Protein AF-A0A7W1BIP9-F1 (afdb_monomer_lite)

Structure (mmCIF, N/CA/C/O backbone):
data_AF-A0A7W1BIP9-F1
#
_entry.id   AF-A0A7W1BIP9-F1
#
loop_
_atom_site.group_PDB
_atom_site.id
_atom_site.type_symbol
_atom_site.label_atom_id
_atom_site.label_alt_id
_atom_site.label_comp_id
_atom_site.label_asym_id
_atom_site.label_entity_id
_atom_site.label_seq_id
_atom_site.pdbx_PDB_ins_code
_atom_site.Cartn_x
_atom_site.Cartn_y
_atom_site.Cartn_z
_atom_site.occupancy
_atom_site.B_iso_or_equiv
_atom_site.auth_seq_id
_atom_site.auth_comp_id
_atom_site.auth_asym_id
_atom_site.auth_atom_id
_atom_site.pdbx_PDB_model_num
ATOM 1 N N . MET A 1 1 ? -10.575 7.505 20.473 1.00 44.47 1 MET A N 1
ATOM 2 C CA . MET A 1 1 ? -11.247 8.767 20.087 1.00 44.47 1 MET A CA 1
ATOM 3 C C . MET A 1 1 ? -10.310 9.961 20.185 1.00 44.47 1 MET A C 1
ATOM 5 O O . MET A 1 1 ? -9.929 10.321 21.291 1.00 44.47 1 MET A O 1
ATOM 9 N N . SER A 1 2 ? -9.831 10.463 19.041 1.00 41.72 2 SER A N 1
ATOM 10 C CA . SER A 1 2 ? -8.920 11.615 18.926 1.00 41.72 2 SER A CA 1
ATOM 11 C C . SER A 1 2 ? -9.658 12.937 19.168 1.00 41.72 2 SER A C 1
ATOM 13 O O . SER A 1 2 ? -10.881 12.986 19.038 1.00 41.72 2 SER A O 1
ATOM 15 N N . ASN A 1 3 ? -8.922 14.020 19.452 1.00 47.09 3 ASN A N 1
ATOM 16 C CA . ASN A 1 3 ? -9.457 15.387 19.582 1.00 47.09 3 ASN A CA 1
ATOM 17 C C . ASN A 1 3 ? -10.276 15.856 18.358 1.00 47.09 3 ASN A C 1
ATOM 19 O O . ASN A 1 3 ? -11.062 16.789 18.467 1.00 47.09 3 ASN A O 1
ATOM 23 N N . GLU A 1 4 ? -10.160 15.188 17.210 1.00 54.47 4 GLU A N 1
ATOM 24 C CA . GLU A 1 4 ? -10.973 15.450 16.016 1.00 54.47 4 GLU A CA 1
ATOM 25 C C . GLU A 1 4 ? -12.456 15.083 16.197 1.00 54.47 4 GLU A C 1
ATOM 27 O O . GLU A 1 4 ? -13.328 15.719 15.608 1.00 54.47 4 GLU A O 1
ATOM 32 N N . LEU A 1 5 ? -12.773 14.103 17.055 1.00 63.56 5 LEU A N 1
ATOM 33 C CA . LEU A 1 5 ? -14.158 13.754 17.392 1.00 63.56 5 LEU A CA 1
ATOM 34 C C . LEU A 1 5 ? -14.788 14.726 18.395 1.00 63.56 5 LEU A C 1
ATOM 36 O O . LEU A 1 5 ? -16.002 14.686 18.587 1.00 63.56 5 LEU A O 1
ATOM 40 N N . ALA A 1 6 ? -14.001 15.621 19.004 1.00 68.94 6 ALA A N 1
ATOM 41 C CA . ALA A 1 6 ? -14.504 16.582 19.979 1.00 68.94 6 ALA A CA 1
ATOM 42 C C . ALA A 1 6 ? -15.608 17.469 19.390 1.00 68.94 6 ALA A C 1
ATOM 44 O O . ALA A 1 6 ? -16.617 17.712 20.050 1.00 68.94 6 ALA A O 1
ATOM 45 N N . GLY A 1 7 ? -15.456 17.899 18.132 1.00 70.81 7 GLY A N 1
ATOM 46 C CA . GLY A 1 7 ? -16.490 18.649 17.416 1.00 70.81 7 GLY A CA 1
ATOM 47 C C . GLY A 1 7 ? -17.786 17.846 17.262 1.00 70.81 7 GLY A C 1
ATOM 48 O O . GLY A 1 7 ? -18.862 18.336 17.602 1.00 70.81 7 GLY A O 1
ATOM 49 N N . PHE A 1 8 ? -17.687 16.582 16.839 1.00 76.44 8 PHE A N 1
ATOM 50 C CA . PHE A 1 8 ? -18.844 15.695 16.679 1.00 76.44 8 PHE A CA 1
ATOM 51 C C . PHE A 1 8 ? -19.543 15.395 18.006 1.00 76.44 8 PHE A C 1
ATOM 53 O O . PHE A 1 8 ? -20.766 15.435 18.066 1.00 76.44 8 PHE A O 1
ATOM 60 N N . ILE A 1 9 ? -18.788 15.145 19.077 1.00 81.38 9 ILE A N 1
ATOM 61 C CA . ILE A 1 9 ? -19.339 14.838 20.404 1.00 81.38 9 ILE A CA 1
ATOM 62 C C . ILE A 1 9 ? -19.983 16.081 21.030 1.00 81.38 9 ILE A C 1
ATOM 64 O O . ILE A 1 9 ? -21.025 15.967 21.670 1.00 81.38 9 ILE A O 1
ATOM 68 N N . LYS A 1 10 ? -19.431 17.281 20.805 1.00 79.56 10 LYS A N 1
ATOM 69 C CA . LYS A 1 10 ? -20.078 18.542 21.211 1.00 79.56 10 LYS A CA 1
ATOM 70 C C . LYS A 1 10 ? -21.414 18.755 20.493 1.00 79.56 10 LYS A C 1
ATOM 72 O O . LYS A 1 10 ? -22.365 19.216 21.117 1.00 79.56 10 LYS A O 1
ATOM 77 N N . LEU A 1 11 ? -21.496 18.405 19.207 1.00 83.56 11 LEU A N 1
ATOM 78 C CA . LEU A 1 11 ? -22.727 18.508 18.412 1.00 83.56 11 LEU A CA 1
ATOM 79 C C . LEU A 1 11 ? -23.733 17.385 18.711 1.00 83.56 11 LEU A C 1
ATOM 81 O O . LEU A 1 11 ? -24.940 17.605 18.649 1.00 83.56 11 LEU A O 1
ATOM 85 N N . SER A 1 12 ? -23.251 16.183 19.028 1.00 88.56 12 SER A N 1
ATOM 86 C CA . SER A 1 12 ? -24.064 14.996 19.291 1.00 88.56 12 SER A CA 1
ATOM 87 C C . SER A 1 12 ? -23.483 14.190 20.462 1.00 88.56 12 SER A C 1
ATOM 89 O O . SER A 1 12 ? -22.773 13.203 20.255 1.00 88.56 12 SER A O 1
ATOM 91 N N . PRO A 1 13 ? -23.793 14.573 21.718 1.00 89.44 13 PRO A N 1
ATOM 92 C CA . PRO A 1 13 ? -23.218 13.933 22.907 1.00 89.44 13 PRO A CA 1
ATOM 93 C C . PRO A 1 13 ? -23.546 12.444 23.042 1.00 89.44 13 PRO A C 1
ATOM 95 O O . PRO A 1 13 ? -22.817 11.709 23.698 1.00 89.44 13 PRO A O 1
ATOM 98 N N . GLY A 1 14 ? -24.643 11.999 22.423 1.00 91.12 14 GLY A N 1
ATOM 99 C CA . GLY A 1 14 ? -25.074 10.604 22.403 1.00 91.12 14 GLY A CA 1
ATOM 100 C C . GLY A 1 14 ? -24.458 9.763 21.284 1.00 91.12 14 GLY A C 1
ATOM 101 O O . GLY A 1 14 ? -24.857 8.614 21.145 1.00 91.12 14 GLY A O 1
ATOM 102 N N . LEU A 1 15 ? -23.543 10.290 20.464 1.00 89.75 15 LEU A N 1
ATOM 103 C CA . LEU A 1 15 ? -22.923 9.536 19.372 1.00 89.75 15 LEU A CA 1
ATOM 104 C C . LEU A 1 15 ? -22.018 8.416 19.913 1.00 89.75 15 LEU A C 1
ATOM 106 O O . LEU A 1 15 ? -21.114 8.667 20.707 1.00 89.75 15 LEU A O 1
ATOM 110 N N . HIS A 1 16 ? -22.246 7.183 19.462 1.00 91.12 16 HIS A N 1
ATOM 111 C CA . HIS A 1 16 ? -21.429 6.013 19.785 1.00 91.12 16 HIS A CA 1
ATOM 112 C C . HIS A 1 16 ? -21.592 4.928 18.714 1.00 91.12 16 HIS A C 1
ATOM 114 O O . HIS A 1 16 ? -22.544 4.942 17.931 1.00 91.12 16 HIS A O 1
ATOM 120 N N . GLY A 1 17 ? -20.649 3.985 18.672 1.00 89.75 17 GLY A N 1
ATOM 121 C CA . GLY A 1 17 ? -20.785 2.788 17.846 1.00 89.75 17 GLY A CA 1
ATOM 122 C C . GLY A 1 17 ? -21.903 1.888 18.368 1.00 89.75 17 GLY A C 1
ATOM 123 O O . GLY A 1 17 ? -22.135 1.824 19.571 1.00 89.75 17 GLY A O 1
ATOM 124 N N . THR A 1 18 ? -22.566 1.160 17.474 1.00 94.38 18 THR A N 1
ATOM 125 C CA . THR A 1 18 ? -23.649 0.223 17.808 1.00 94.38 18 THR A CA 1
ATOM 126 C C . THR A 1 18 ? -23.347 -1.154 17.211 1.00 94.38 18 THR A C 1
ATOM 128 O O . THR A 1 18 ? -22.980 -1.229 16.034 1.00 94.38 18 THR A O 1
ATOM 131 N N . PRO A 1 19 ? -23.462 -2.250 17.980 1.00 96.62 19 PRO A N 1
ATOM 132 C CA . PRO A 1 19 ? -23.196 -3.593 17.474 1.00 96.62 19 PRO A CA 1
ATOM 133 C C . PRO A 1 19 ? -24.400 -4.135 16.689 1.00 96.62 19 PRO A C 1
ATOM 135 O O . PRO A 1 19 ? -25.531 -3.688 16.875 1.00 96.62 19 PRO A O 1
ATOM 138 N N . CYS A 1 20 ? -24.182 -5.109 15.800 1.00 96.25 20 CYS A N 1
ATOM 139 C CA . CYS A 1 20 ? -25.265 -5.684 14.981 1.00 96.25 20 CYS A CA 1
ATOM 140 C C . CYS A 1 20 ? -26.077 -6.773 15.682 1.00 96.25 20 CYS A C 1
ATOM 142 O O . CYS A 1 20 ? -27.142 -7.166 15.212 1.00 96.25 20 CYS A O 1
ATOM 144 N N . ARG A 1 21 ? -25.564 -7.270 16.800 1.00 95.88 21 ARG A N 1
ATOM 145 C CA . ARG A 1 21 ? -26.201 -8.246 17.679 1.00 95.88 21 ARG A CA 1
ATOM 146 C C . ARG A 1 21 ? -25.759 -7.956 19.105 1.00 95.88 21 ARG A C 1
ATOM 148 O O . ARG A 1 21 ? -24.825 -7.178 19.297 1.00 95.88 21 ARG A O 1
ATOM 155 N N . ASP A 1 22 ? -26.406 -8.597 20.064 1.00 98.12 22 ASP A N 1
ATOM 156 C CA . ASP A 1 22 ? -26.021 -8.457 21.460 1.00 98.12 22 ASP A CA 1
ATOM 157 C C . ASP A 1 22 ? -24.563 -8.890 21.652 1.00 98.12 22 ASP A C 1
ATOM 159 O O . ASP A 1 22 ? -24.135 -9.940 21.158 1.00 98.12 22 ASP A O 1
ATOM 163 N N . ILE A 1 23 ? -23.799 -8.051 22.343 1.00 98.50 23 ILE A N 1
ATOM 164 C CA . ILE A 1 23 ? -22.428 -8.341 22.760 1.00 98.50 23 ILE A CA 1
ATOM 165 C C . ILE A 1 23 ? -22.305 -8.137 24.262 1.00 98.50 23 ILE A C 1
ATOM 167 O O . ILE A 1 23 ? -23.000 -7.309 24.851 1.00 98.50 23 ILE A O 1
ATOM 171 N N . VAL A 1 24 ? -21.399 -8.885 24.869 1.00 98.81 24 VAL A N 1
ATOM 172 C CA . VAL A 1 24 ? -21.027 -8.781 26.274 1.00 98.81 24 VAL A CA 1
ATOM 173 C C . VAL A 1 24 ? -19.680 -8.077 26.346 1.00 98.81 24 VAL A C 1
ATOM 175 O O . VAL A 1 24 ? -18.749 -8.448 25.633 1.00 98.81 24 VAL A O 1
ATOM 178 N N . LEU A 1 25 ? -19.572 -7.044 27.175 1.00 98.69 25 LEU A N 1
ATOM 179 C CA . LEU A 1 25 ? -18.334 -6.290 27.350 1.00 98.69 25 LEU A CA 1
ATOM 180 C C . LEU A 1 25 ? -17.480 -6.860 28.485 1.00 98.69 25 LEU A C 1
ATOM 182 O O . LEU A 1 25 ? -17.992 -7.344 29.496 1.00 98.69 25 LEU A O 1
ATOM 186 N N . THR A 1 26 ? -16.165 -6.714 28.352 1.00 98.31 26 THR A N 1
ATOM 187 C CA . THR A 1 26 ? -15.189 -6.991 29.421 1.00 98.31 26 THR A CA 1
ATOM 188 C C . THR A 1 26 ? -15.143 -5.882 30.478 1.00 98.31 26 THR A C 1
ATOM 190 O O . THR A 1 26 ? -14.632 -6.102 31.572 1.00 98.31 26 THR A O 1
ATOM 193 N N . GLY A 1 27 ? -15.724 -4.709 30.192 1.00 97.75 27 GLY A N 1
ATOM 194 C CA . GLY A 1 27 ? -15.792 -3.574 31.118 1.00 97.75 27 GLY A CA 1
ATOM 195 C C . GLY A 1 27 ? -14.544 -2.690 31.136 1.00 97.75 27 GLY A C 1
ATOM 196 O O . GLY A 1 27 ? -14.336 -1.967 32.109 1.00 97.75 27 GLY A O 1
ATOM 197 N N . GLU A 1 28 ? -13.713 -2.753 30.094 1.00 97.69 28 GLU A N 1
ATOM 198 C CA . GLU A 1 28 ? -12.532 -1.898 29.941 1.00 97.69 28 GLU A CA 1
ATOM 199 C C . GLU A 1 28 ? -12.945 -0.444 29.677 1.00 97.69 28 GLU A C 1
ATOM 201 O O . GLU A 1 28 ? -13.645 -0.143 28.705 1.00 97.69 28 GLU A O 1
ATOM 206 N N . ASN A 1 29 ? -12.484 0.473 30.529 1.00 97.44 29 ASN A N 1
ATOM 207 C CA . ASN A 1 29 ? -12.743 1.902 30.394 1.00 97.44 29 ASN A CA 1
ATOM 208 C C . ASN A 1 29 ? -11.444 2.678 30.242 1.00 97.44 29 ASN A C 1
ATOM 210 O O . ASN A 1 29 ? -10.587 2.643 31.122 1.00 97.44 29 ASN A O 1
ATOM 214 N N . TYR A 1 30 ? -11.330 3.426 29.152 1.00 95.19 30 TYR A N 1
ATOM 215 C CA . TYR A 1 30 ? -10.142 4.210 28.848 1.00 95.19 30 TYR A CA 1
ATOM 216 C C . TYR A 1 30 ? -10.294 5.628 29.392 1.00 95.19 30 TYR A C 1
ATOM 218 O O . TYR A 1 30 ? -11.312 6.285 29.147 1.00 95.19 30 TYR A O 1
ATOM 226 N N . GLN A 1 31 ? -9.284 6.096 30.125 1.00 94.56 31 GLN A N 1
ATOM 227 C CA . GLN A 1 31 ? -9.226 7.459 30.636 1.00 94.56 31 GLN A CA 1
ATOM 228 C C . GLN A 1 31 ? -8.704 8.407 29.559 1.00 94.56 31 GLN A C 1
ATOM 230 O O . GLN A 1 31 ? -7.588 8.253 29.067 1.00 94.56 31 GLN A O 1
ATOM 235 N N . THR A 1 32 ? -9.494 9.421 29.216 1.00 89.81 32 THR A N 1
ATOM 236 C CA . THR A 1 32 ? -9.103 10.442 28.234 1.00 89.81 32 THR A CA 1
ATOM 237 C C . THR A 1 32 ? -9.401 11.853 28.698 1.00 89.81 32 THR A C 1
ATOM 239 O O . THR A 1 32 ? -10.344 12.018 29.472 1.00 89.81 32 THR A O 1
ATOM 242 N N . PRO A 1 33 ? -8.670 12.864 28.185 1.00 88.69 33 PRO A N 1
ATOM 243 C CA . PRO A 1 33 ? -8.990 14.266 28.429 1.00 88.69 33 PRO A CA 1
ATOM 244 C C . PRO A 1 33 ? -10.449 14.593 28.091 1.00 88.69 33 PRO A C 1
ATOM 246 O O . PRO A 1 33 ? -10.950 14.183 27.037 1.00 88.69 33 PRO A O 1
ATOM 249 N N . ASP A 1 34 ? -11.130 15.332 28.966 1.00 88.56 34 ASP A N 1
ATOM 250 C CA . ASP A 1 34 ? -12.505 15.771 28.733 1.00 88.56 34 ASP A CA 1
ATOM 251 C C . ASP A 1 34 ? -12.536 17.110 27.989 1.00 88.56 34 ASP A C 1
ATOM 253 O O . ASP A 1 34 ? -12.639 18.187 28.565 1.00 88.56 34 ASP A O 1
ATOM 257 N N . PHE A 1 35 ? -12.520 17.047 26.660 1.00 82.56 35 PHE A N 1
ATOM 258 C CA . PHE A 1 35 ? -12.575 18.228 25.787 1.00 82.56 35 PHE A CA 1
ATOM 259 C C . PHE A 1 35 ? -13.897 19.028 25.859 1.00 82.56 35 PHE A C 1
ATOM 261 O O . PHE A 1 35 ? -14.083 19.989 25.095 1.00 82.56 35 PHE A O 1
ATOM 268 N N . ARG A 1 36 ? -14.863 18.610 26.691 1.00 83.00 36 ARG A N 1
ATOM 269 C CA . ARG A 1 36 ? -16.119 19.334 26.944 1.00 83.00 36 ARG A CA 1
ATOM 270 C C . ARG A 1 36 ? -15.963 20.373 28.053 1.00 83.00 36 ARG A C 1
ATOM 272 O O . ARG A 1 36 ? -16.796 21.276 28.120 1.00 83.00 36 ARG A O 1
ATOM 279 N N . THR A 1 37 ? -14.930 20.267 28.887 1.00 84.69 37 THR A N 1
ATOM 280 C CA . THR A 1 37 ? -14.638 21.232 29.950 1.00 84.69 37 THR A CA 1
ATOM 281 C C . THR A 1 37 ? -13.506 22.178 29.519 1.00 84.69 37 THR A C 1
ATOM 283 O O . THR A 1 37 ? -12.758 21.879 28.584 1.00 84.69 37 THR A O 1
ATOM 286 N N . PRO A 1 38 ? -13.412 23.381 30.116 1.00 80.56 38 PRO A N 1
ATOM 287 C CA . PRO A 1 38 ? -12.325 24.314 29.823 1.00 80.56 38 PRO A CA 1
ATOM 288 C C . PRO A 1 38 ? -10.995 23.923 30.489 1.00 80.56 38 PRO A C 1
ATOM 290 O O . PRO A 1 38 ? -9.959 24.466 30.109 1.00 80.56 38 PRO A O 1
ATOM 293 N N . ASP A 1 39 ? -11.010 23.028 31.481 1.00 85.69 39 ASP A N 1
ATOM 294 C CA . ASP A 1 39 ? -9.807 22.576 32.173 1.00 85.69 39 ASP A CA 1
ATOM 295 C C . ASP A 1 39 ? -9.154 21.430 31.390 1.00 85.69 39 ASP A C 1
ATOM 297 O O . ASP A 1 39 ? -9.682 20.326 31.303 1.00 85.69 39 ASP A O 1
ATOM 301 N N . ALA A 1 40 ? -7.975 21.685 30.823 1.00 76.69 40 ALA A N 1
ATOM 302 C CA . ALA A 1 40 ? -7.239 20.697 30.035 1.00 76.69 40 ALA A CA 1
ATOM 303 C C . ALA A 1 40 ? -6.727 19.497 30.858 1.00 76.69 40 ALA A C 1
ATOM 305 O O . ALA A 1 40 ? -6.216 18.539 30.276 1.00 76.69 40 ALA A O 1
ATOM 306 N N . THR A 1 41 ? -6.829 19.551 32.190 1.00 86.31 41 THR A N 1
ATOM 307 C CA . THR A 1 41 ? -6.463 18.454 33.094 1.00 86.31 41 THR A CA 1
ATOM 308 C C . THR A 1 41 ? -7.636 17.535 33.436 1.00 86.31 41 THR A C 1
ATOM 310 O O . THR A 1 41 ? -7.407 16.425 33.926 1.00 86.31 41 THR A O 1
ATOM 313 N N . ASP A 1 42 ? -8.873 17.945 33.134 1.00 92.25 42 ASP A N 1
ATOM 314 C CA . ASP A 1 42 ? -10.048 17.106 33.344 1.00 92.25 42 ASP A CA 1
ATOM 315 C C . ASP A 1 42 ? -9.989 15.860 32.463 1.00 92.25 42 ASP A C 1
ATOM 317 O O . ASP A 1 42 ? -9.563 15.879 31.304 1.00 92.25 42 ASP A O 1
ATOM 321 N N . SER A 1 43 ? -10.469 14.748 33.012 1.00 93.19 43 SER A N 1
ATOM 322 C CA . SER A 1 43 ? -10.529 13.477 32.302 1.00 93.19 43 SER A CA 1
ATOM 323 C C . SER A 1 43 ? -11.802 12.717 32.625 1.00 93.19 43 SER A C 1
ATOM 325 O O . SER A 1 43 ? -12.409 12.889 33.682 1.00 93.19 43 SER A O 1
ATOM 327 N N . VAL A 1 44 ? -12.190 11.840 31.706 1.00 94.44 44 VAL A N 1
ATOM 328 C CA . VAL A 1 44 ? -13.348 10.961 31.854 1.00 94.44 44 VAL A CA 1
ATOM 329 C C . VAL A 1 44 ? -13.010 9.539 31.453 1.00 94.44 44 VAL A C 1
ATOM 331 O O . VAL A 1 44 ? -12.149 9.297 30.606 1.00 94.44 44 VAL A O 1
ATOM 334 N N . LEU A 1 45 ? -13.729 8.596 32.058 1.00 95.69 45 LEU A N 1
ATOM 335 C CA . LEU A 1 45 ? -13.692 7.188 31.692 1.00 95.69 45 LEU A CA 1
ATOM 336 C C . LEU A 1 45 ? -14.735 6.914 30.616 1.00 95.69 45 LEU A C 1
ATOM 338 O O . LEU A 1 45 ? -15.901 7.274 30.773 1.00 95.69 45 LEU A O 1
ATOM 342 N N . THR A 1 46 ? -14.317 6.254 29.540 1.00 94.50 46 THR A N 1
ATOM 343 C CA . THR A 1 46 ? -15.237 5.828 28.485 1.00 94.50 46 THR A CA 1
ATOM 344 C C . THR A 1 46 ? -15.078 4.348 28.177 1.00 94.50 46 THR A C 1
ATOM 346 O O . THR A 1 46 ? -13.972 3.892 27.882 1.00 94.50 46 THR A O 1
ATOM 349 N N . GLY A 1 47 ? -16.191 3.619 28.221 1.00 95.62 47 GLY A N 1
ATOM 350 C CA . GLY A 1 47 ? -16.281 2.229 27.791 1.00 95.62 47 GLY A CA 1
ATOM 351 C C . GLY A 1 47 ? -16.632 2.078 26.309 1.00 95.62 47 GLY A C 1
ATOM 352 O O . GLY A 1 47 ? -16.928 3.046 25.605 1.00 95.62 47 GLY A O 1
ATOM 353 N N . ALA A 1 48 ? -16.599 0.843 25.815 1.00 95.12 48 ALA A N 1
ATOM 354 C CA . ALA A 1 48 ? -16.922 0.543 24.423 1.00 95.12 48 ALA A CA 1
ATOM 355 C C . ALA A 1 48 ? -18.437 0.608 24.147 1.00 95.12 48 ALA A C 1
ATOM 357 O O . ALA A 1 48 ? -19.246 0.260 25.001 1.00 95.12 48 ALA A O 1
ATOM 358 N N . TYR A 1 49 ? -18.815 1.013 22.927 1.00 95.44 49 TYR A N 1
ATOM 359 C CA . TYR A 1 49 ? -20.209 1.052 22.446 1.00 95.44 49 TYR A CA 1
ATOM 360 C C . TYR A 1 49 ? -21.188 1.872 23.310 1.00 95.44 49 TYR A C 1
ATOM 362 O O . TYR A 1 49 ? -22.395 1.646 23.273 1.00 95.44 49 TYR A O 1
ATOM 370 N N . VAL A 1 50 ? -20.685 2.850 24.063 1.00 95.69 50 VAL A N 1
ATOM 371 C CA . VAL A 1 50 ? -21.491 3.799 24.843 1.00 95.69 50 VAL A CA 1
ATOM 372 C C . VAL A 1 50 ? -21.048 5.239 24.560 1.00 95.69 50 VAL A C 1
ATOM 374 O O . VAL A 1 50 ? -19.942 5.446 24.050 1.00 95.69 50 VAL A O 1
ATOM 377 N N . PRO A 1 51 ? -21.889 6.250 24.849 1.00 94.56 51 PRO A N 1
ATOM 378 C CA . PRO A 1 51 ? -21.520 7.652 24.674 1.00 94.56 51 PRO A CA 1
ATOM 379 C C . PRO A 1 51 ? -20.247 8.047 25.434 1.00 94.56 51 PRO A C 1
ATOM 381 O O . PRO A 1 51 ? -19.953 7.519 26.510 1.00 94.56 51 PRO A O 1
ATOM 384 N N . PHE A 1 52 ? -19.523 9.035 24.907 1.00 92.69 52 PHE A N 1
ATOM 385 C CA . PHE A 1 52 ? -18.296 9.551 25.519 1.00 92.69 52 PHE A CA 1
ATOM 386 C C . PHE A 1 52 ? -18.489 9.983 26.984 1.00 92.69 52 PHE A C 1
ATOM 388 O O . PHE A 1 52 ? -19.434 10.701 27.318 1.00 92.69 52 PHE A O 1
ATOM 395 N N . GLY A 1 53 ? -17.569 9.562 27.856 1.00 93.00 53 GLY A N 1
ATOM 396 C CA . GLY A 1 53 ? -17.627 9.792 29.301 1.00 93.00 53 GLY A CA 1
ATOM 397 C C . GLY A 1 53 ? -18.570 8.854 30.061 1.00 93.00 53 GLY A C 1
ATOM 398 O O . GLY A 1 53 ? -18.849 9.101 31.233 1.00 93.00 53 GLY A O 1
ATOM 399 N N . THR A 1 54 ? -19.074 7.801 29.409 1.00 95.94 54 THR A N 1
ATOM 400 C CA . THR A 1 54 ? -19.881 6.758 30.052 1.00 95.94 54 THR A CA 1
ATOM 401 C C . THR A 1 54 ? -19.014 5.525 30.306 1.00 95.94 54 THR A C 1
ATOM 403 O O . THR A 1 54 ? -18.529 4.926 29.342 1.00 95.94 54 THR A O 1
ATOM 406 N N . PRO A 1 55 ? -18.806 5.111 31.567 1.00 96.94 55 PRO A N 1
ATOM 407 C CA . PRO A 1 55 ? -18.119 3.866 31.862 1.00 96.94 55 PRO A CA 1
ATOM 408 C C . PRO A 1 55 ? -19.042 2.655 31.669 1.00 96.94 55 PRO A C 1
ATOM 410 O O . PRO A 1 55 ? -20.262 2.737 31.805 1.00 96.94 55 PRO A O 1
ATOM 413 N N . THR A 1 56 ? -18.427 1.513 31.396 1.00 97.94 56 THR A N 1
ATOM 414 C CA . THR A 1 56 ? -19.045 0.192 31.270 1.00 97.94 56 THR A CA 1
ATOM 415 C C . THR A 1 56 ? -18.529 -0.747 32.355 1.00 97.94 56 THR A C 1
ATOM 417 O O . THR A 1 56 ? -17.527 -0.457 33.016 1.00 97.94 56 THR A O 1
ATOM 420 N N . GLN A 1 57 ? -19.221 -1.865 32.561 1.00 98.06 57 GLN A N 1
ATOM 421 C CA . GLN A 1 57 ? -18.883 -2.863 33.579 1.00 98.06 57 GLN A CA 1
ATOM 422 C C . GLN A 1 57 ? -18.687 -4.253 32.952 1.00 98.06 57 GLN A C 1
ATOM 424 O O . GLN A 1 57 ? -19.297 -4.540 31.918 1.00 98.06 57 GLN A O 1
ATOM 429 N N . PRO A 1 58 ? -17.874 -5.136 33.562 1.00 98.56 58 PRO A N 1
ATOM 430 C CA . PRO A 1 58 ? -17.745 -6.517 33.109 1.00 98.56 58 PRO A CA 1
ATOM 431 C C . PRO A 1 58 ? -19.100 -7.226 33.060 1.00 98.56 58 PRO A C 1
ATOM 433 O O . PRO A 1 58 ? -19.901 -7.115 33.989 1.00 98.56 58 PRO A O 1
ATOM 436 N N . GLY A 1 59 ? -19.359 -7.961 31.980 1.00 98.56 59 GLY A N 1
ATOM 437 C CA . GLY A 1 59 ? -20.622 -8.673 31.783 1.00 98.56 59 GLY A CA 1
ATOM 438 C C . GLY A 1 59 ? -21.781 -7.786 31.317 1.00 98.56 59 GLY A C 1
ATOM 439 O O . GLY A 1 59 ? -22.886 -8.290 31.117 1.00 98.56 59 GLY A O 1
ATOM 440 N N . GLN A 1 60 ? -21.561 -6.481 31.119 1.00 98.62 60 GLN A N 1
ATOM 441 C CA . GLN A 1 60 ? -22.582 -5.591 30.575 1.00 98.62 60 GLN A CA 1
ATOM 442 C C . GLN A 1 60 ? -22.943 -6.007 29.146 1.00 98.62 60 GLN A C 1
ATOM 444 O O . GLN A 1 60 ? -22.078 -6.095 28.275 1.00 98.62 60 GLN A O 1
ATOM 449 N N . VAL A 1 61 ? -24.237 -6.217 28.906 1.00 98.69 61 VAL A N 1
ATOM 450 C CA . VAL A 1 61 ? -24.774 -6.496 27.573 1.00 98.69 61 VAL A CA 1
ATOM 451 C C . VAL A 1 61 ? -25.061 -5.181 26.855 1.00 98.69 61 VAL A C 1
ATOM 453 O O . VAL A 1 61 ? -25.768 -4.322 27.387 1.00 98.69 61 VAL A O 1
ATOM 456 N N . ILE A 1 62 ? -24.548 -5.037 25.635 1.00 98.38 62 ILE A N 1
ATOM 457 C CA . ILE A 1 62 ? -24.944 -3.979 24.703 1.00 98.38 62 ILE A CA 1
ATOM 458 C C . ILE A 1 62 ? -25.869 -4.591 23.664 1.00 98.38 62 ILE A C 1
ATOM 460 O O . ILE A 1 62 ? -25.467 -5.496 22.933 1.00 98.38 62 ILE A O 1
ATOM 464 N N . SER A 1 63 ? -27.102 -4.089 23.600 1.00 97.81 63 SER A N 1
ATOM 465 C CA . SER A 1 63 ? -28.101 -4.586 22.660 1.00 97.81 63 SER A CA 1
ATOM 466 C C . SER A 1 63 ? -27.714 -4.306 21.210 1.00 97.81 63 SER A C 1
ATOM 468 O O . SER A 1 63 ? -27.274 -3.207 20.861 1.00 97.81 63 SER A O 1
ATOM 470 N N . GLY A 1 64 ? -27.927 -5.302 20.356 1.00 95.88 64 GLY A N 1
ATOM 471 C CA . GLY A 1 64 ? -27.742 -5.179 18.919 1.00 95.88 64 GLY A CA 1
ATOM 472 C C . GLY A 1 64 ? -28.756 -4.248 18.254 1.00 95.88 64 GLY A C 1
ATOM 473 O O . GLY A 1 64 ? -29.888 -4.085 18.709 1.00 95.88 64 GLY A O 1
ATOM 474 N N . SER A 1 65 ? -28.363 -3.679 17.117 1.00 93.44 65 SER A N 1
ATOM 475 C CA . SER A 1 65 ? -29.215 -2.863 16.252 1.00 93.44 65 SER A CA 1
ATOM 476 C C . SER A 1 65 ? -29.155 -3.359 14.809 1.00 93.44 65 SER A C 1
ATOM 478 O O . SER A 1 65 ? -28.088 -3.680 14.294 1.00 93.44 65 SER A O 1
ATOM 480 N N . ASN A 1 66 ? -30.289 -3.345 14.102 1.00 88.88 66 ASN A N 1
ATOM 481 C CA . ASN A 1 66 ? -30.317 -3.604 12.656 1.00 88.88 66 ASN A CA 1
ATOM 482 C C . ASN A 1 66 ? -29.776 -2.426 11.818 1.00 88.88 66 ASN A C 1
ATOM 484 O O . ASN A 1 66 ? -29.604 -2.563 10.609 1.00 88.88 66 ASN A O 1
ATOM 488 N N . LYS A 1 67 ? -29.498 -1.285 12.462 1.00 91.88 67 LYS A N 1
ATOM 489 C CA . LYS A 1 67 ? -28.797 -0.110 11.917 1.00 91.88 67 LYS A CA 1
ATOM 490 C C . LYS A 1 67 ? -27.443 0.068 12.610 1.00 91.88 67 LYS A C 1
ATOM 492 O O . LYS A 1 67 ? -27.103 1.158 13.065 1.00 91.88 67 LYS A O 1
ATOM 497 N N . CYS A 1 68 ? -26.722 -1.033 12.775 1.00 93.31 68 CYS A N 1
ATOM 498 C CA . CYS A 1 68 ? -25.431 -1.062 13.443 1.00 93.31 68 CYS A CA 1
ATOM 499 C C . CYS A 1 68 ? -24.320 -0.370 12.643 1.00 93.31 68 CYS A C 1
ATOM 501 O O . CYS A 1 68 ? -24.297 -0.416 11.410 1.00 93.31 68 CYS A O 1
ATOM 503 N N . GLY A 1 69 ? -23.367 0.228 13.356 1.00 92.19 69 GLY A N 1
ATOM 504 C CA . GLY A 1 69 ? -22.149 0.786 12.767 1.00 92.19 69 GLY A CA 1
ATOM 505 C C . GLY A 1 69 ? -21.148 -0.295 12.346 1.00 92.19 69 GLY A C 1
ATOM 506 O O . GLY A 1 69 ? -21.268 -1.455 12.742 1.00 92.19 69 GLY A O 1
ATOM 507 N N . GLY A 1 70 ? -20.150 0.086 11.540 1.00 93.88 70 GLY A N 1
ATOM 508 C CA . GLY A 1 70 ? -19.071 -0.824 11.130 1.00 93.88 70 GLY A CA 1
ATOM 509 C C . GLY A 1 70 ? -19.589 -2.087 10.435 1.00 93.88 70 GLY A C 1
ATOM 510 O O . GLY A 1 70 ? -19.145 -3.196 10.744 1.00 93.88 70 GLY A O 1
ATOM 511 N N . SER A 1 71 ? -20.584 -1.929 9.558 1.00 96.19 71 SER A N 1
ATOM 512 C CA . SER A 1 71 ? -21.334 -3.029 8.953 1.00 96.19 71 SER A CA 1
ATOM 513 C C . SER A 1 71 ? -21.650 -2.787 7.478 1.00 96.19 71 SER A C 1
ATOM 515 O O . SER A 1 71 ? -21.639 -1.659 6.992 1.00 96.19 71 SER A O 1
ATOM 517 N N . ILE A 1 72 ? -21.949 -3.874 6.769 1.00 96.75 72 ILE A N 1
ATOM 518 C CA . ILE A 1 72 ? -22.630 -3.852 5.477 1.00 96.75 72 ILE A CA 1
ATOM 519 C C . ILE A 1 72 ? -24.071 -4.249 5.747 1.00 96.75 72 ILE A C 1
ATOM 521 O O . ILE A 1 72 ? -24.333 -5.344 6.257 1.00 96.75 72 ILE A O 1
ATOM 525 N N . LEU A 1 73 ? -25.004 -3.384 5.373 1.00 95.12 73 LEU A N 1
ATOM 526 C CA . LEU A 1 73 ? -26.434 -3.648 5.459 1.00 95.12 73 LEU A CA 1
ATOM 527 C C . LEU A 1 73 ? -26.992 -3.875 4.053 1.00 95.12 73 LEU A C 1
ATOM 529 O O . LEU A 1 73 ? -26.573 -3.233 3.094 1.00 95.12 73 LEU A O 1
ATOM 533 N N . ALA A 1 74 ? -27.948 -4.788 3.932 1.00 94.38 74 ALA A N 1
ATOM 534 C CA . ALA A 1 74 ? -28.672 -5.052 2.698 1.00 94.38 74 ALA A CA 1
ATOM 535 C C . ALA A 1 74 ? -30.162 -4.800 2.919 1.00 94.38 74 ALA A C 1
ATOM 537 O O . ALA A 1 74 ? -30.700 -5.116 3.978 1.00 94.38 74 ALA A O 1
ATOM 538 N N . PHE A 1 75 ? -30.835 -4.255 1.914 1.00 96.69 75 PHE A N 1
ATOM 539 C CA . PHE A 1 75 ? -32.268 -3.989 1.954 1.00 96.69 75 PHE A CA 1
ATOM 540 C C . PHE A 1 75 ? -32.857 -4.017 0.542 1.00 96.69 75 PHE A C 1
ATOM 542 O O . PHE A 1 75 ? -32.135 -3.893 -0.446 1.00 96.69 75 PHE A O 1
ATOM 549 N N . ASP A 1 76 ? -34.170 -4.193 0.453 1.00 96.50 76 ASP A N 1
ATOM 550 C CA . ASP A 1 76 ? -34.929 -3.974 -0.774 1.00 96.50 76 ASP A CA 1
ATOM 551 C C . ASP A 1 76 ? -35.167 -2.464 -0.948 1.00 96.50 76 ASP A C 1
ATOM 553 O O . ASP A 1 76 ? -35.776 -1.852 -0.064 1.00 96.50 76 ASP A O 1
ATOM 557 N N . PRO A 1 77 ? -34.720 -1.832 -2.049 1.00 96.50 77 PRO A N 1
ATOM 558 C CA . PRO A 1 77 ? -34.904 -0.396 -2.258 1.00 96.50 77 PRO A CA 1
ATOM 559 C C . PRO A 1 77 ? -36.379 0.031 -2.309 1.00 96.50 77 PRO A C 1
ATOM 561 O O . PRO A 1 77 ? -36.678 1.186 -2.018 1.00 96.50 77 PRO A O 1
ATOM 564 N N . SER A 1 78 ? -37.310 -0.879 -2.618 1.00 97.50 78 SER A N 1
ATOM 565 C CA . SER A 1 78 ? -38.753 -0.603 -2.594 1.00 97.50 78 SER A CA 1
ATOM 566 C C . SER A 1 78 ? -39.348 -0.584 -1.181 1.00 97.50 78 SER A C 1
ATOM 568 O O . SER A 1 78 ? -40.414 -0.008 -0.969 1.00 97.50 78 SER A O 1
ATOM 570 N N . ASN A 1 79 ? -38.660 -1.180 -0.199 1.00 95.88 79 ASN A N 1
ATOM 571 C CA . ASN A 1 79 ? -39.100 -1.233 1.193 1.00 95.88 79 ASN A CA 1
ATOM 572 C C . ASN A 1 79 ? -37.911 -1.297 2.167 1.00 95.88 79 ASN A C 1
ATOM 574 O O . ASN A 1 79 ? -37.754 -2.244 2.947 1.00 95.88 79 ASN A O 1
ATOM 578 N N . ALA A 1 80 ? -37.048 -0.280 2.106 1.00 94.25 80 ALA A N 1
ATOM 579 C CA . ALA A 1 80 ? -35.759 -0.296 2.793 1.00 94.25 80 ALA A CA 1
ATOM 580 C C . ALA A 1 80 ? -35.896 -0.499 4.309 1.00 94.25 80 ALA A C 1
ATOM 582 O O . ALA A 1 80 ? -35.220 -1.339 4.897 1.00 94.25 80 ALA A O 1
ATOM 583 N N . GLN A 1 81 ? -36.819 0.231 4.941 1.00 92.62 81 GLN A N 1
ATOM 584 C CA . GLN A 1 81 ? -36.973 0.230 6.396 1.00 92.62 81 GLN A CA 1
ATOM 585 C C . GLN A 1 81 ? -37.439 -1.126 6.950 1.00 92.62 81 GLN A C 1
ATOM 587 O O . GLN A 1 81 ? -36.993 -1.509 8.029 1.00 92.62 81 GLN A O 1
ATOM 592 N N . ALA A 1 82 ? -38.315 -1.849 6.243 1.00 95.00 82 ALA A N 1
ATOM 593 C CA . ALA A 1 82 ? -38.841 -3.130 6.723 1.00 95.00 82 ALA A CA 1
ATOM 594 C C . ALA A 1 82 ? -37.946 -4.329 6.372 1.00 95.00 82 ALA A C 1
ATOM 596 O O . ALA A 1 82 ? -38.079 -5.387 6.981 1.00 95.00 82 ALA A O 1
ATOM 597 N N . THR A 1 83 ? -37.056 -4.186 5.386 1.00 95.94 83 THR A N 1
ATOM 598 C CA . THR A 1 83 ? -36.247 -5.297 4.846 1.00 95.94 83 THR A CA 1
ATOM 599 C C . THR A 1 83 ? -34.760 -5.204 5.187 1.00 95.94 83 THR A C 1
ATOM 601 O O . THR A 1 83 ? -33.989 -6.087 4.799 1.00 95.94 83 THR A O 1
ATOM 604 N N . LEU A 1 84 ? -34.359 -4.152 5.908 1.00 96.00 84 LEU A N 1
ATOM 605 C CA . LEU A 1 84 ? -32.984 -3.924 6.329 1.00 96.00 84 LEU A CA 1
ATOM 606 C C . LEU A 1 84 ? -32.461 -5.093 7.164 1.00 96.00 84 LEU A C 1
ATOM 608 O O . LEU A 1 84 ? -32.981 -5.398 8.239 1.00 96.00 84 LEU A O 1
ATOM 612 N N . ARG A 1 85 ? -31.394 -5.717 6.672 1.00 94.19 85 ARG A N 1
ATOM 613 C CA . ARG A 1 85 ? -30.705 -6.833 7.315 1.00 94.19 85 ARG A CA 1
ATOM 614 C C . ARG A 1 85 ? -29.201 -6.608 7.317 1.00 94.19 85 ARG A C 1
ATOM 616 O O . ARG A 1 85 ? -28.636 -6.092 6.354 1.00 94.19 85 ARG A O 1
ATOM 623 N N . MET A 1 86 ? -28.546 -7.059 8.378 1.00 95.50 86 MET A N 1
ATOM 624 C CA . MET A 1 86 ? -27.090 -7.134 8.429 1.00 95.50 86 MET A CA 1
ATOM 625 C C . MET A 1 86 ? -26.593 -8.172 7.414 1.00 95.50 86 MET A C 1
ATOM 627 O O . MET A 1 86 ? -27.039 -9.320 7.423 1.00 95.50 86 MET A O 1
ATOM 631 N N . HIS A 1 87 ? -25.659 -7.775 6.552 1.00 96.12 87 HIS A N 1
ATOM 632 C CA . HIS A 1 87 ? -24.952 -8.676 5.647 1.00 96.12 87 HIS A CA 1
ATOM 633 C C . HIS A 1 87 ? -23.623 -9.138 6.246 1.00 96.12 87 HIS A C 1
ATOM 635 O O . HIS A 1 87 ? -23.364 -10.331 6.254 1.00 96.12 87 HIS A O 1
ATOM 641 N N . ALA A 1 88 ? -22.805 -8.230 6.775 1.00 97.31 88 ALA A N 1
ATOM 642 C CA . ALA A 1 88 ? -21.548 -8.519 7.478 1.00 97.31 88 ALA A CA 1
ATOM 643 C C . ALA A 1 88 ? -21.216 -7.355 8.422 1.00 97.31 88 ALA A C 1
ATOM 645 O O . ALA A 1 88 ? -21.763 -6.265 8.246 1.00 97.31 88 ALA A O 1
ATOM 646 N N . TRP A 1 89 ? -20.352 -7.553 9.418 1.00 97.69 89 TRP A N 1
ATOM 647 C CA . TRP A 1 89 ? -20.077 -6.520 10.425 1.00 97.69 89 TRP A CA 1
ATOM 648 C C . TRP A 1 89 ? -18.749 -6.708 11.154 1.00 97.69 89 TRP A C 1
ATOM 650 O O . TRP A 1 89 ? -18.046 -7.686 10.924 1.00 97.69 89 TRP A O 1
ATOM 660 N N . GLY A 1 90 ? -18.409 -5.783 12.052 1.00 97.06 90 GLY A N 1
ATOM 661 C CA . GLY A 1 90 ? -17.129 -5.797 12.763 1.00 97.06 90 GLY A CA 1
ATOM 662 C C . GLY A 1 90 ? -16.004 -5.178 11.946 1.00 97.06 90 GLY A C 1
ATOM 663 O O . GLY A 1 90 ? -14.872 -5.646 12.014 1.00 97.06 90 GLY A O 1
ATOM 664 N N . PHE A 1 91 ? -16.313 -4.146 11.163 1.00 97.44 91 PHE A N 1
ATOM 665 C CA . PHE A 1 91 ? -15.338 -3.350 10.421 1.00 97.44 91 PHE A CA 1
ATOM 666 C C . PHE A 1 91 ? -15.020 -2.064 11.188 1.00 97.44 91 PHE A C 1
ATOM 668 O O . PHE A 1 91 ? -15.930 -1.440 11.734 1.00 97.44 91 PHE A O 1
ATOM 675 N N . ARG A 1 92 ? -13.753 -1.634 11.204 1.00 94.81 92 ARG A N 1
ATOM 676 C CA . ARG A 1 92 ? -13.357 -0.389 11.885 1.00 94.81 92 ARG A CA 1
ATOM 677 C C . ARG A 1 92 ? -13.760 0.857 11.081 1.00 94.81 92 ARG A C 1
ATOM 679 O O . ARG A 1 92 ? -14.378 1.761 11.628 1.00 94.81 92 ARG A O 1
ATOM 686 N N . ASN A 1 93 ? -13.389 0.904 9.805 1.00 93.88 93 ASN A N 1
ATOM 687 C CA . ASN A 1 93 ? -13.538 2.046 8.898 1.00 93.88 93 ASN A CA 1
ATOM 688 C C . ASN A 1 93 ? -13.701 1.570 7.436 1.00 93.88 93 ASN A C 1
ATOM 690 O O . ASN A 1 93 ? -12.793 1.751 6.621 1.00 93.88 93 ASN A O 1
ATOM 694 N N . PRO A 1 94 ? -14.796 0.858 7.119 1.00 94.81 94 PRO A N 1
ATOM 695 C CA . PRO A 1 94 ? -15.036 0.366 5.767 1.00 94.81 94 PRO A CA 1
ATOM 696 C C . PRO A 1 94 ? -15.367 1.539 4.834 1.00 94.81 94 PRO A C 1
ATOM 698 O O . PRO A 1 94 ? -16.362 2.225 5.062 1.00 94.81 94 PRO A O 1
ATOM 701 N N . ILE A 1 95 ? -14.555 1.771 3.798 1.00 94.31 95 ILE A N 1
ATOM 702 C CA . ILE A 1 95 ? -14.746 2.921 2.894 1.00 94.31 95 ILE A CA 1
ATOM 703 C C . ILE A 1 95 ? -15.510 2.524 1.631 1.00 94.31 95 ILE A C 1
ATOM 705 O O . ILE A 1 95 ? -16.557 3.100 1.344 1.00 94.31 95 ILE A O 1
ATOM 709 N N . GLY A 1 96 ? -15.019 1.521 0.902 1.00 95.12 96 GLY A N 1
ATOM 710 C CA . GLY A 1 96 ? -15.595 1.096 -0.371 1.00 95.12 96 GLY A CA 1
ATOM 711 C C . GLY A 1 96 ? -15.859 -0.399 -0.457 1.00 95.12 96 GLY A C 1
ATOM 712 O O . GLY A 1 96 ? -15.227 -1.203 0.235 1.00 95.12 96 GLY A O 1
ATOM 713 N N . ILE A 1 97 ? -16.792 -0.772 -1.336 1.00 97.25 97 ILE A N 1
ATOM 714 C CA . ILE A 1 97 ? -17.107 -2.162 -1.675 1.00 97.25 97 ILE A CA 1
ATOM 715 C C . ILE A 1 97 ? -17.196 -2.352 -3.189 1.00 97.25 97 ILE A C 1
ATOM 717 O O . ILE A 1 97 ? -17.655 -1.459 -3.893 1.00 97.25 97 ILE A O 1
ATOM 721 N N . ALA A 1 98 ? -16.839 -3.542 -3.674 1.00 97.56 98 ALA A N 1
ATOM 722 C CA . ALA A 1 98 ? -16.972 -3.904 -5.084 1.00 97.56 98 ALA A CA 1
ATOM 723 C C . ALA A 1 98 ? -17.422 -5.350 -5.266 1.00 97.56 98 ALA A C 1
ATOM 725 O O . ALA A 1 98 ? -16.969 -6.255 -4.563 1.00 97.56 98 ALA A O 1
ATOM 726 N N . PHE A 1 99 ? -18.281 -5.581 -6.258 1.00 96.75 99 PHE A N 1
ATOM 727 C CA . PHE A 1 99 ? -18.675 -6.925 -6.665 1.00 96.75 99 PHE A CA 1
ATOM 728 C C . PHE A 1 99 ? -17.861 -7.379 -7.869 1.00 96.75 99 PHE A C 1
ATOM 730 O O . PHE A 1 99 ? -17.906 -6.763 -8.936 1.00 96.75 99 PHE A O 1
ATOM 737 N N . ASN A 1 100 ? -17.234 -8.548 -7.764 1.00 95.62 100 ASN A N 1
ATOM 738 C CA . ASN A 1 100 ? -16.832 -9.278 -8.952 1.00 95.62 100 ASN A CA 1
ATOM 739 C C . ASN A 1 100 ? -18.093 -9.827 -9.625 1.00 95.62 100 ASN A C 1
ATOM 741 O O . ASN A 1 100 ? -18.631 -10.861 -9.235 1.00 95.62 100 ASN A O 1
ATOM 745 N N . ARG A 1 101 ? -18.566 -9.143 -10.670 1.00 90.31 101 ARG A N 1
ATOM 746 C CA . ARG A 1 101 ? -19.818 -9.488 -11.368 1.00 90.31 101 ARG A CA 1
ATOM 747 C C . ARG A 1 101 ? -19.830 -10.894 -11.983 1.00 90.31 101 ARG A C 1
ATOM 749 O O . ARG A 1 101 ? -20.898 -11.384 -12.331 1.00 90.31 101 ARG A O 1
ATOM 756 N N . ARG A 1 102 ? -18.666 -11.536 -12.147 1.00 89.44 102 ARG A N 1
ATOM 757 C CA . ARG A 1 102 ? -18.552 -12.890 -12.706 1.00 89.44 102 ARG A CA 1
ATOM 758 C C . ARG A 1 102 ? -18.644 -13.968 -11.633 1.00 89.44 102 ARG A C 1
ATOM 760 O O . ARG A 1 102 ? -19.306 -14.975 -11.861 1.00 89.44 102 ARG A O 1
ATOM 767 N N . THR A 1 103 ? -17.945 -13.793 -10.513 1.00 94.00 103 THR A N 1
ATOM 768 C CA . THR A 1 103 ? -17.914 -14.797 -9.434 1.00 94.00 103 THR A CA 1
ATOM 769 C C . THR A 1 103 ? -18.988 -14.558 -8.378 1.00 94.00 103 THR A C 1
ATOM 771 O O . THR A 1 103 ? -19.346 -15.481 -7.655 1.00 94.00 103 THR A O 1
ATOM 774 N N . GLY A 1 104 ? -19.513 -13.333 -8.293 1.00 95.06 104 GLY A N 1
ATOM 775 C CA . GLY A 1 104 ? -20.404 -12.887 -7.226 1.00 95.06 104 GLY A CA 1
ATOM 776 C C . GLY A 1 104 ? -19.680 -12.555 -5.919 1.00 95.06 104 GLY A C 1
ATOM 777 O O . GLY A 1 104 ? -20.346 -12.214 -4.944 1.00 95.06 104 GLY A O 1
ATOM 778 N N . ASP A 1 105 ? -18.344 -12.643 -5.873 1.00 96.19 105 ASP A N 1
ATOM 779 C CA . ASP A 1 105 ? -17.582 -12.268 -4.680 1.00 96.19 105 ASP A CA 1
ATOM 780 C C . ASP A 1 105 ? -17.711 -10.762 -4.416 1.00 96.19 105 ASP A C 1
ATOM 782 O O . ASP A 1 105 ? -17.580 -9.940 -5.326 1.00 96.19 105 ASP A O 1
ATOM 786 N N . LEU A 1 106 ? -17.946 -10.412 -3.153 1.00 98.12 106 LEU A N 1
ATOM 787 C CA . LEU A 1 106 ? -17.962 -9.042 -2.657 1.00 98.12 106 LEU A CA 1
ATOM 788 C C . LEU A 1 106 ? -16.630 -8.756 -1.963 1.00 98.12 106 LEU A C 1
ATOM 790 O O . LEU A 1 106 ? -16.191 -9.542 -1.123 1.00 98.12 106 LEU A O 1
ATOM 794 N N . TYR A 1 107 ? -16.004 -7.638 -2.302 1.00 98.50 107 TYR A N 1
ATOM 795 C CA . TYR A 1 107 ? -14.766 -7.161 -1.697 1.00 98.50 107 TYR A CA 1
ATOM 796 C C . TYR A 1 107 ? -14.986 -5.827 -0.995 1.00 98.50 107 TYR A C 1
ATOM 798 O O . TYR A 1 107 ? -15.912 -5.095 -1.338 1.00 98.50 107 TYR A O 1
ATOM 806 N N . MET A 1 108 ? -14.138 -5.524 -0.018 1.00 98.38 108 MET A N 1
ATOM 807 C CA . MET A 1 108 ? -14.197 -4.297 0.770 1.00 98.38 108 MET A CA 1
ATOM 808 C C . MET A 1 108 ? -12.799 -3.771 1.059 1.00 98.38 108 MET A C 1
ATOM 810 O O . MET A 1 108 ? -11.936 -4.547 1.457 1.00 98.38 108 MET A O 1
ATOM 814 N N . ALA A 1 109 ? -12.615 -2.464 0.940 1.00 97.88 109 ALA A N 1
ATOM 815 C CA . ALA A 1 109 ? -11.420 -1.765 1.393 1.00 97.88 109 ALA A CA 1
ATOM 816 C C . ALA A 1 109 ? -11.606 -1.239 2.829 1.00 97.88 109 ALA A C 1
ATOM 818 O O . ALA A 1 109 ? -12.666 -0.715 3.189 1.00 97.88 109 ALA A O 1
ATOM 819 N N . MET A 1 110 ? -10.582 -1.430 3.661 1.00 96.88 110 MET A N 1
ATOM 820 C CA . MET A 1 110 ? -10.655 -1.299 5.114 1.00 96.88 110 MET A CA 1
ATOM 821 C C . MET A 1 110 ? -9.345 -0.699 5.656 1.00 96.88 110 MET A C 1
ATOM 823 O O . MET A 1 110 ? -8.279 -1.290 5.508 1.00 96.88 110 MET A O 1
ATOM 827 N N . ASN A 1 111 ? -9.414 0.473 6.298 1.00 96.81 111 ASN A N 1
ATOM 828 C CA . ASN A 1 111 ? -8.270 1.104 6.978 1.00 96.81 111 ASN A CA 1
ATOM 829 C C . ASN A 1 111 ? -8.046 0.601 8.421 1.00 96.81 111 ASN A C 1
ATOM 831 O O . ASN A 1 111 ? -8.945 0.714 9.259 1.00 96.81 111 ASN A O 1
ATOM 835 N N . GLY A 1 112 ? -6.840 0.140 8.740 1.00 94.38 112 GLY A N 1
ATOM 836 C CA . GLY A 1 112 ? -6.382 -0.259 10.073 1.00 94.38 112 GLY A CA 1
ATOM 837 C C . GLY A 1 112 ? -6.437 0.857 11.114 1.00 94.38 112 GLY A C 1
ATOM 838 O O . GLY A 1 112 ? -6.918 1.960 10.853 1.00 94.38 112 GLY A O 1
ATOM 839 N N . PHE A 1 113 ? -6.038 0.552 12.347 1.00 94.31 113 PHE A N 1
ATOM 840 C CA . PHE A 1 113 ? -6.138 1.512 13.449 1.00 94.31 113 PHE A CA 1
ATOM 841 C C . PHE A 1 113 ? -5.141 2.663 13.363 1.00 94.31 113 PHE A C 1
ATOM 843 O O . PHE A 1 113 ? -4.068 2.538 12.812 1.00 94.31 113 PHE A O 1
ATOM 850 N N . ASP A 1 114 ? -5.508 3.800 13.948 1.00 91.88 114 ASP A N 1
ATOM 851 C CA . ASP A 1 114 ? -4.628 4.963 14.031 1.00 91.88 114 ASP A CA 1
ATOM 852 C C . ASP A 1 114 ? -4.038 5.053 15.445 1.00 91.88 114 ASP A C 1
ATOM 854 O O . ASP A 1 114 ? -4.713 4.712 16.428 1.00 91.88 114 ASP A O 1
ATOM 858 N N . ILE A 1 115 ? -2.852 5.653 15.575 1.00 90.75 115 ILE A N 1
ATOM 859 C CA . ILE A 1 115 ? -2.231 5.962 16.872 1.00 90.75 115 ILE A CA 1
ATOM 860 C C . ILE A 1 115 ? -2.825 7.264 17.410 1.00 90.75 115 ILE A C 1
ATOM 862 O O . ILE A 1 115 ? -2.166 8.296 17.543 1.00 90.75 115 ILE A O 1
ATOM 866 N N . ARG A 1 116 ? -4.134 7.244 17.672 1.00 86.12 116 ARG A N 1
ATOM 867 C CA . ARG A 1 116 ? -4.837 8.406 18.212 1.00 86.12 116 ARG A CA 1
ATOM 868 C C . ARG A 1 116 ? -6.056 8.067 19.050 1.00 86.12 116 ARG A C 1
ATOM 870 O O . ARG A 1 116 ? -6.851 7.164 18.778 1.00 86.12 116 ARG A O 1
ATOM 877 N N . GLY A 1 117 ? -6.280 8.941 20.021 1.00 83.88 117 GLY A N 1
ATOM 878 C CA . GLY A 1 117 ? -7.471 8.956 20.839 1.00 83.88 117 GLY A CA 1
ATOM 879 C C . GLY A 1 117 ? -7.506 7.958 21.988 1.00 83.88 117 GLY A C 1
ATOM 880 O O . GLY A 1 117 ? -6.498 7.367 22.305 1.00 83.88 117 GLY A O 1
ATOM 881 N N . SER A 1 118 ? -8.683 7.749 22.589 1.00 86.12 118 SER A N 1
ATOM 882 C CA . SER A 1 118 ? -8.886 6.881 23.771 1.00 86.12 118 SER A CA 1
ATOM 883 C C . SER A 1 118 ? -8.312 5.470 23.754 1.00 86.12 118 SER A C 1
ATOM 885 O O . SER A 1 118 ? -7.978 4.970 24.815 1.00 86.12 118 SER A O 1
ATOM 887 N N . ARG A 1 119 ? -8.223 4.816 22.596 1.00 91.69 119 ARG A N 1
ATOM 888 C CA . ARG A 1 119 ? -7.643 3.474 22.466 1.00 91.69 119 ARG A CA 1
ATOM 889 C C . ARG A 1 119 ? -6.786 3.471 21.201 1.00 91.69 119 ARG A C 1
ATOM 891 O O . ARG A 1 119 ? -7.269 3.024 20.160 1.00 91.69 119 ARG A O 1
ATOM 898 N N . PRO A 1 120 ? -5.610 4.116 21.250 1.00 92.06 120 PRO A N 1
ATOM 899 C CA . PRO A 1 120 ? -4.700 4.164 20.121 1.00 92.06 120 PRO A CA 1
ATOM 900 C C . PRO A 1 120 ? -4.064 2.788 19.960 1.00 92.06 120 PRO A C 1
ATOM 902 O O . PRO A 1 120 ? -3.732 2.140 20.950 1.00 92.06 120 PRO A O 1
ATOM 905 N N . ILE A 1 121 ? -3.935 2.342 18.719 1.00 93.75 121 ILE A N 1
ATOM 906 C CA . ILE A 1 121 ? -3.376 1.036 18.375 1.00 93.75 121 ILE A CA 1
ATOM 907 C C . ILE A 1 121 ? -2.368 1.294 17.259 1.00 93.75 121 ILE A C 1
ATOM 909 O O . ILE A 1 121 ? -2.700 1.984 16.292 1.00 93.75 121 ILE A O 1
ATOM 913 N N . ASP A 1 122 ? -1.153 0.785 17.431 1.00 92.38 122 ASP A N 1
ATOM 914 C CA . ASP A 1 122 ? -0.090 0.838 16.427 1.00 92.38 122 ASP A CA 1
ATOM 915 C C . ASP A 1 122 ? -0.268 -0.342 15.468 1.00 92.38 122 ASP A C 1
ATOM 917 O O . ASP A 1 122 ? 0.297 -1.413 15.659 1.00 92.38 122 ASP A O 1
ATOM 921 N N . ASP A 1 123 ? -1.201 -0.203 14.524 1.00 90.00 123 ASP A N 1
ATOM 922 C CA . ASP A 1 123 ? -1.490 -1.253 13.544 1.00 90.00 123 ASP A CA 1
ATOM 923 C C . ASP A 1 123 ? -0.327 -1.403 12.543 1.00 90.00 123 ASP A C 1
ATOM 925 O O . ASP A 1 123 ? 0.498 -0.512 12.370 1.00 90.00 123 ASP A O 1
ATOM 929 N N . GLU A 1 124 ? -0.269 -2.532 11.843 1.00 91.25 124 GLU A N 1
ATOM 930 C CA . GLU A 1 124 ? 0.806 -2.828 10.884 1.00 91.25 124 GLU A CA 1
ATOM 931 C C . GLU A 1 124 ? 0.326 -2.822 9.430 1.00 91.25 124 GLU A C 1
ATOM 933 O O . GLU A 1 124 ? 1.142 -2.761 8.505 1.00 91.25 124 GLU A O 1
ATOM 938 N N . TRP A 1 125 ? -0.990 -2.894 9.203 1.00 95.38 125 TRP A N 1
ATOM 939 C CA . TRP A 1 125 ? -1.554 -3.050 7.864 1.00 95.38 125 TRP A CA 1
ATOM 940 C C . TRP A 1 125 ? -2.882 -2.315 7.696 1.00 95.38 125 TRP A C 1
ATOM 942 O O . TRP A 1 125 ? -3.670 -2.186 8.627 1.00 95.38 125 TRP A O 1
ATOM 952 N N . ASP A 1 126 ? -3.160 -1.911 6.461 1.00 97.31 126 ASP A N 1
ATOM 953 C CA . ASP A 1 126 ? -4.524 -1.774 5.954 1.00 97.31 126 ASP A CA 1
ATOM 954 C C . ASP A 1 126 ? -4.902 -3.050 5.176 1.00 97.31 126 ASP A C 1
ATOM 956 O O . ASP A 1 126 ? -4.037 -3.861 4.829 1.00 97.31 126 ASP A O 1
ATOM 960 N N . ALA A 1 127 ? -6.183 -3.258 4.860 1.00 97.75 127 ALA A N 1
ATOM 961 C CA . ALA A 1 127 ? -6.613 -4.492 4.205 1.00 97.75 127 ALA A CA 1
ATOM 962 C C . ALA A 1 127 ? -7.685 -4.295 3.131 1.00 97.75 127 ALA A C 1
ATOM 964 O O . ALA A 1 127 ? -8.549 -3.422 3.209 1.00 97.75 127 ALA A O 1
ATOM 965 N N . THR A 1 128 ? -7.666 -5.204 2.158 1.00 98.69 128 THR A N 1
ATOM 966 C CA . THR A 1 128 ? -8.837 -5.534 1.348 1.00 98.69 128 THR A CA 1
ATOM 967 C C . THR A 1 128 ? -9.380 -6.881 1.813 1.00 98.69 128 THR A C 1
ATOM 969 O O . THR A 1 128 ? -8.654 -7.876 1.856 1.00 98.69 128 THR A O 1
ATOM 972 N N . TYR A 1 129 ? -10.668 -6.945 2.135 1.00 98.56 129 TYR A N 1
ATOM 973 C CA . TYR A 1 129 ? -11.350 -8.161 2.570 1.00 98.56 129 TYR A CA 1
ATOM 974 C C . TYR A 1 129 ? -12.209 -8.769 1.470 1.00 98.56 129 TYR A C 1
ATOM 976 O O . TYR A 1 129 ? -12.808 -8.061 0.665 1.00 98.56 129 TYR A O 1
ATOM 984 N N . ARG A 1 130 ? -12.336 -10.099 1.495 1.00 98.12 130 ARG A N 1
ATOM 985 C CA . ARG A 1 130 ? -13.419 -10.835 0.844 1.00 98.12 130 ARG A CA 1
ATOM 986 C C . ARG A 1 130 ? -14.579 -10.972 1.828 1.00 98.12 130 ARG A C 1
ATOM 988 O O . ARG A 1 130 ? -14.432 -11.532 2.917 1.00 98.12 130 ARG A O 1
ATOM 995 N N . ILE A 1 131 ? -15.743 -10.473 1.436 1.00 98.25 131 ILE A N 1
ATOM 996 C CA . ILE A 1 131 ? -16.926 -10.404 2.283 1.00 98.25 131 ILE A CA 1
ATOM 997 C C . ILE A 1 131 ? -17.710 -11.715 2.254 1.00 98.25 131 ILE A C 1
ATOM 999 O O . ILE A 1 131 ? -18.014 -12.267 1.193 1.00 98.25 131 ILE A O 1
ATOM 1003 N N . ARG A 1 132 ? -18.055 -12.212 3.444 1.00 97.06 132 ARG A N 1
ATOM 1004 C CA . ARG A 1 132 ? -18.890 -13.392 3.657 1.00 97.06 132 ARG A CA 1
ATOM 1005 C C . ARG A 1 132 ? -20.124 -13.024 4.490 1.00 97.06 132 ARG A C 1
ATOM 1007 O O . ARG A 1 132 ? -19.976 -12.356 5.515 1.00 97.06 132 ARG A O 1
ATOM 1014 N N . PRO A 1 133 ? -21.331 -13.463 4.085 1.00 95.69 133 PRO A N 1
ATOM 1015 C CA . PRO A 1 133 ? -22.551 -13.159 4.821 1.00 95.69 133 PRO A CA 1
ATOM 1016 C C . PRO A 1 133 ? -22.513 -13.666 6.271 1.00 95.69 133 PRO A C 1
ATOM 1018 O O . PRO A 1 133 ? -22.075 -14.783 6.530 1.00 95.69 133 PRO A O 1
ATOM 1021 N N . GLY A 1 134 ? -23.009 -12.861 7.208 1.00 93.75 134 GLY A N 1
ATOM 1022 C CA . GLY A 1 134 ? -23.150 -13.177 8.632 1.00 93.75 134 GLY A CA 1
ATOM 1023 C C . GLY A 1 134 ? -21.860 -13.108 9.454 1.00 93.75 134 GLY A C 1
ATOM 1024 O O . GLY A 1 134 ? -21.922 -13.221 10.678 1.00 93.75 134 GLY A O 1
ATOM 1025 N N . VAL A 1 135 ? -20.704 -12.919 8.816 1.00 96.81 135 VAL A N 1
ATOM 1026 C CA . VAL A 1 135 ? -19.399 -12.978 9.481 1.00 96.81 135 VAL A CA 1
ATOM 1027 C C . VAL A 1 135 ? -19.094 -11.679 10.233 1.00 96.81 135 VAL A C 1
ATOM 1029 O O . VAL A 1 135 ? -19.403 -10.580 9.763 1.00 96.81 135 VAL A O 1
ATOM 1032 N N . TRP A 1 136 ? -18.482 -11.831 11.410 1.00 97.81 136 TRP A N 1
ATOM 1033 C CA . TRP A 1 136 ? -17.870 -10.749 12.177 1.00 97.81 136 TRP A CA 1
ATOM 1034 C C . TRP A 1 136 ? -16.380 -10.645 11.832 1.00 97.81 136 TRP A C 1
ATOM 1036 O O . TRP A 1 136 ? -15.665 -11.643 11.884 1.00 97.81 136 TRP A O 1
ATOM 1046 N N . TYR A 1 137 ? -15.923 -9.444 11.489 1.00 98.00 137 TYR A N 1
ATOM 1047 C CA . TYR A 1 137 ? -14.562 -9.150 11.024 1.00 98.00 137 TYR A CA 1
ATOM 1048 C C . TYR A 1 137 ? -13.639 -8.623 12.133 1.00 98.00 137 TYR A C 1
ATOM 1050 O O . TYR A 1 137 ? -12.551 -8.130 11.859 1.00 98.00 137 TYR A O 1
ATOM 1058 N N . GLY A 1 138 ? -14.052 -8.766 13.394 1.00 97.31 138 GLY A N 1
ATOM 1059 C CA . GLY A 1 138 ? -13.171 -8.637 14.553 1.00 97.31 138 GLY A CA 1
ATOM 1060 C C . GLY A 1 138 ? -13.058 -7.244 15.172 1.00 97.31 138 GLY A C 1
ATOM 1061 O O . GLY A 1 138 ? -12.699 -7.142 16.342 1.00 97.31 138 GLY A O 1
ATOM 1062 N N . SER A 1 139 ? -13.400 -6.161 14.471 1.00 96.12 139 SER A N 1
ATOM 1063 C CA . SER A 1 139 ? -13.362 -4.828 15.087 1.00 96.12 139 SER A CA 1
ATOM 1064 C C . SER A 1 139 ? -14.323 -4.749 16.290 1.00 96.12 139 SER A C 1
ATOM 1066 O O . SER A 1 139 ? -15.458 -5.236 16.184 1.00 96.12 139 SER A O 1
ATOM 1068 N N . PRO A 1 140 ? -13.901 -4.141 17.421 1.00 95.94 140 PRO A N 1
ATOM 1069 C CA . PRO A 1 140 ? -12.675 -3.360 17.606 1.00 95.94 140 PRO A CA 1
ATOM 1070 C C . PRO A 1 140 ? -11.512 -4.134 18.252 1.00 95.94 140 PRO A C 1
ATOM 1072 O O . PRO A 1 140 ? -10.571 -3.504 18.723 1.00 95.94 140 PRO A O 1
ATOM 1075 N N . ASP A 1 141 ? -11.574 -5.460 18.333 1.00 98.12 141 ASP A N 1
ATOM 1076 C CA . ASP A 1 141 ? -10.606 -6.288 19.070 1.00 98.12 141 ASP A CA 1
ATOM 1077 C C . ASP A 1 141 ? -9.578 -6.997 18.183 1.00 98.12 141 ASP A C 1
ATOM 1079 O O . ASP A 1 141 ? -8.630 -7.595 18.689 1.00 98.12 141 ASP A O 1
ATOM 1083 N N . PHE A 1 142 ? -9.720 -6.889 16.865 1.00 98.31 142 PHE A N 1
ATOM 1084 C CA . PHE A 1 142 ? -8.749 -7.382 15.896 1.00 98.31 142 PHE A CA 1
ATOM 1085 C C . PHE A 1 142 ? -8.352 -6.274 14.918 1.00 98.31 142 PHE A C 1
ATOM 1087 O O . PHE A 1 142 ? -9.198 -5.457 14.537 1.00 98.31 142 PHE A O 1
ATOM 1094 N N . THR A 1 143 ? -7.076 -6.256 14.532 1.00 97.62 143 THR A N 1
ATOM 1095 C CA . THR A 1 143 ? -6.480 -5.332 13.555 1.00 97.62 143 THR A CA 1
ATOM 1096 C C . THR A 1 143 ? -7.035 -5.541 12.145 1.00 97.62 143 THR A C 1
ATOM 1098 O O . THR A 1 143 ? -7.777 -6.495 11.889 1.00 97.62 143 THR A O 1
ATOM 1101 N N . ALA A 1 144 ? -6.654 -4.690 11.186 1.00 96.38 144 ALA A N 1
ATOM 1102 C CA . ALA A 1 144 ? -7.000 -4.931 9.780 1.00 96.38 144 ALA A CA 1
ATOM 1103 C C . ALA A 1 144 ? -6.347 -6.208 9.200 1.00 96.38 144 ALA A C 1
ATOM 1105 O O . ALA A 1 144 ? -6.857 -6.795 8.249 1.00 96.38 144 ALA A O 1
ATOM 1106 N N . ALA A 1 145 ? -5.260 -6.702 9.799 1.00 96.81 145 ALA A N 1
ATOM 1107 C CA . ALA A 1 145 ? -4.685 -8.011 9.472 1.00 96.81 145 ALA A CA 1
ATOM 1108 C C . ALA A 1 145 ? -5.364 -9.184 10.213 1.00 96.81 145 ALA A C 1
ATOM 1110 O O . ALA A 1 145 ? -4.896 -10.326 10.141 1.00 96.81 145 ALA A O 1
ATOM 1111 N N . LEU A 1 146 ? -6.476 -8.916 10.910 1.00 97.69 146 LEU A N 1
ATOM 1112 C CA . LEU A 1 146 ? -7.233 -9.874 11.719 1.00 97.69 146 LEU A CA 1
ATOM 1113 C C . LEU A 1 146 ? -6.392 -10.527 12.827 1.00 97.69 146 LEU A C 1
ATOM 1115 O O . LEU A 1 146 ? -6.655 -11.661 13.231 1.00 97.69 146 LEU A O 1
ATOM 1119 N N . ASP A 1 147 ? -5.386 -9.807 13.322 1.00 97.75 147 ASP A N 1
ATOM 1120 C CA . ASP A 1 147 ? -4.605 -10.192 14.491 1.00 97.75 147 ASP A CA 1
ATOM 1121 C C . ASP A 1 147 ? -5.209 -9.590 15.764 1.00 97.75 147 ASP A C 1
ATOM 1123 O O . ASP A 1 147 ? -5.779 -8.499 15.717 1.00 97.75 147 ASP A O 1
ATOM 1127 N N . PRO A 1 148 ? -5.131 -10.286 16.909 1.00 97.88 148 PRO A N 1
ATOM 1128 C CA . PRO A 1 148 ? -5.686 -9.784 18.157 1.00 97.88 148 PRO A CA 1
ATOM 1129 C C . PRO A 1 148 ? -4.919 -8.543 18.623 1.00 97.88 148 PRO A C 1
ATOM 1131 O O . PRO A 1 148 ? -3.702 -8.589 18.781 1.00 97.88 148 PRO A O 1
ATOM 1134 N N . VAL A 1 149 ? -5.628 -7.454 18.927 1.00 96.69 149 VAL A N 1
ATOM 1135 C CA . VAL A 1 149 ? -5.001 -6.179 19.348 1.00 96.69 149 VAL A CA 1
ATOM 1136 C C . VAL A 1 149 ? -4.288 -6.259 20.705 1.00 96.69 149 VAL A C 1
ATOM 1138 O O . VAL A 1 149 ? -3.637 -5.309 21.113 1.00 96.69 149 VAL A O 1
ATOM 1141 N N . THR A 1 150 ? -4.438 -7.371 21.426 1.00 95.88 150 THR A N 1
ATOM 1142 C CA . THR A 1 150 ? -3.746 -7.657 22.692 1.00 95.88 150 THR A CA 1
ATOM 1143 C C . THR A 1 150 ? -2.317 -8.160 22.502 1.00 95.88 150 THR A C 1
ATOM 1145 O O . THR A 1 150 ? -1.628 -8.409 23.487 1.00 95.88 150 THR A O 1
ATOM 1148 N N . ASP A 1 151 ? -1.891 -8.413 21.265 1.00 96.44 151 ASP A N 1
ATOM 1149 C CA . ASP A 1 151 ? -0.493 -8.711 20.970 1.00 96.44 151 ASP A CA 1
ATOM 1150 C C . ASP A 1 151 ? 0.363 -7.456 21.252 1.00 96.44 151 ASP A C 1
ATOM 1152 O O . ASP A 1 151 ? 0.048 -6.389 20.714 1.00 96.44 151 ASP A O 1
ATOM 1156 N N . PRO A 1 152 ? 1.429 -7.549 22.077 1.00 93.88 152 PRO A N 1
ATOM 1157 C CA . PRO A 1 152 ? 2.241 -6.398 22.472 1.00 93.88 152 PRO A CA 1
ATOM 1158 C C . PRO A 1 152 ? 2.814 -5.575 21.314 1.00 93.88 152 PRO A C 1
ATOM 1160 O O . PRO A 1 152 ? 3.102 -4.399 21.502 1.00 93.88 152 PRO A O 1
ATOM 1163 N N . ARG A 1 153 ? 2.970 -6.151 20.112 1.00 94.75 153 ARG A N 1
ATOM 1164 C CA . ARG A 1 153 ? 3.452 -5.397 18.938 1.00 94.75 153 ARG A CA 1
ATOM 1165 C C . ARG A 1 153 ? 2.520 -4.265 18.499 1.00 94.75 153 ARG A C 1
ATOM 1167 O O . ARG A 1 153 ? 2.974 -3.370 17.804 1.00 94.75 153 ARG A O 1
ATOM 1174 N N . PHE A 1 154 ? 1.247 -4.308 18.897 1.00 95.12 154 PHE A N 1
ATOM 1175 C CA . PHE A 1 154 ? 0.265 -3.275 18.563 1.00 95.12 154 PHE A CA 1
ATOM 1176 C C . PHE A 1 154 ? 0.146 -2.184 19.634 1.00 95.12 154 PHE A C 1
ATOM 1178 O O . PHE A 1 154 ? -0.661 -1.258 19.494 1.00 95.12 154 PHE A O 1
ATOM 1185 N N . GLU A 1 155 ? 0.911 -2.290 20.725 1.00 93.88 155 GLU A N 1
ATOM 1186 C CA . GLU A 1 155 ? 0.969 -1.258 21.752 1.00 93.88 155 GLU A CA 1
ATOM 1187 C C . GLU A 1 155 ? 1.760 -0.048 21.236 1.00 93.88 155 GLU A C 1
ATOM 1189 O O . GLU A 1 155 ? 2.955 -0.165 20.961 1.00 93.88 155 GLU A O 1
ATOM 1194 N N . PRO A 1 156 ? 1.143 1.145 21.140 1.00 92.44 156 PRO A N 1
ATOM 1195 C CA . PRO A 1 156 ? 1.888 2.336 20.761 1.00 92.44 156 PRO A CA 1
ATOM 1196 C C . PRO A 1 156 ? 2.830 2.762 21.900 1.00 92.44 156 PRO A C 1
ATOM 1198 O O . PRO A 1 156 ? 2.655 2.332 23.045 1.00 92.44 156 PRO A O 1
ATOM 1201 N N . PRO A 1 157 ? 3.792 3.671 21.656 1.00 93.19 157 PRO A N 1
ATOM 1202 C CA . PRO A 1 157 ? 4.650 4.197 22.715 1.00 93.19 157 PRO A CA 1
ATOM 1203 C C . PRO A 1 157 ? 3.849 4.745 23.907 1.00 93.19 157 PRO A C 1
ATOM 1205 O O . PRO A 1 157 ? 2.782 5.334 23.726 1.00 93.19 157 PRO A O 1
ATOM 1208 N N . ASP A 1 158 ? 4.387 4.610 25.125 1.00 92.94 158 ASP A N 1
ATOM 1209 C CA . ASP A 1 158 ? 3.686 4.926 26.387 1.00 92.94 158 ASP A CA 1
ATOM 1210 C C . ASP A 1 158 ? 3.041 6.327 26.419 1.00 92.94 158 ASP A C 1
ATOM 1212 O O . ASP A 1 158 ? 1.970 6.515 27.003 1.00 92.94 158 ASP A O 1
ATOM 1216 N N . ALA A 1 159 ? 3.662 7.304 25.750 1.00 91.00 159 ALA A N 1
ATOM 1217 C CA . ALA A 1 159 ? 3.169 8.676 25.639 1.00 91.00 159 ALA A CA 1
ATOM 1218 C C . ALA A 1 159 ? 1.802 8.790 24.937 1.00 91.00 159 ALA A C 1
ATOM 1220 O O . ALA A 1 159 ? 1.080 9.759 25.165 1.00 91.00 159 ALA A O 1
ATOM 1221 N N . PHE A 1 160 ? 1.444 7.815 24.100 1.00 90.38 160 PHE A N 1
ATOM 1222 C CA . PHE A 1 160 ? 0.165 7.766 23.395 1.00 90.38 160 PHE A CA 1
ATOM 1223 C C . PHE A 1 160 ? -0.862 6.880 24.100 1.00 90.38 160 PHE A C 1
ATOM 1225 O O . PHE A 1 160 ? -2.053 7.025 23.842 1.00 90.38 160 PHE A O 1
ATOM 1232 N N . GLN A 1 161 ? -0.443 5.980 24.992 1.00 92.12 161 GLN A N 1
ATOM 1233 C CA . GLN A 1 161 ? -1.355 5.056 25.657 1.00 92.12 161 GLN A CA 1
ATOM 1234 C C . GLN A 1 161 ? -2.194 5.731 26.752 1.00 92.12 161 GLN A C 1
ATOM 1236 O O . GLN A 1 161 ? -1.710 6.557 27.532 1.00 92.12 161 GLN A O 1
ATOM 1241 N N . ALA A 1 162 ? -3.456 5.312 26.855 1.00 91.69 162 ALA A N 1
ATOM 1242 C CA . ALA A 1 162 ? -4.391 5.767 27.877 1.00 91.69 162 ALA A CA 1
ATOM 1243 C C . ALA A 1 162 ? -4.458 4.775 29.056 1.00 91.69 162 ALA A C 1
ATOM 1245 O O . ALA A 1 162 ? -4.507 3.563 28.822 1.00 91.69 162 ALA A O 1
ATOM 1246 N N . PRO A 1 163 ? -4.501 5.253 30.316 1.00 95.56 163 PRO A N 1
ATOM 1247 C CA . PRO A 1 163 ? -4.782 4.399 31.464 1.00 95.56 163 PRO A CA 1
ATOM 1248 C C . PRO A 1 163 ? -6.144 3.709 31.341 1.00 95.56 163 PRO A C 1
ATOM 1250 O O . PRO A 1 163 ? -7.134 4.325 30.932 1.00 95.56 163 PRO A O 1
ATOM 1253 N N . VAL A 1 164 ? -6.194 2.441 31.737 1.00 96.75 164 VAL A N 1
ATOM 1254 C CA . VAL A 1 164 ? -7.389 1.597 31.671 1.00 96.75 164 VAL A CA 1
ATOM 1255 C C . VAL A 1 164 ? -7.920 1.306 33.069 1.00 96.75 164 VAL A C 1
ATOM 1257 O O . VAL A 1 164 ? -7.150 1.084 34.003 1.00 96.75 164 VAL A O 1
ATOM 1260 N N . PHE A 1 165 ? -9.243 1.297 33.215 1.00 97.94 165 PHE A N 1
ATOM 1261 C CA . PHE A 1 165 ? -9.941 1.030 34.466 1.00 97.94 165 PHE A CA 1
ATOM 1262 C C . PHE A 1 165 ? -11.051 -0.003 34.277 1.00 97.94 165 PHE A C 1
ATOM 1264 O O . PHE A 1 165 ? -11.872 0.106 33.367 1.00 97.94 165 PHE A O 1
ATOM 1271 N N . VAL A 1 166 ? -11.140 -0.942 35.218 1.00 97.75 166 VAL A N 1
ATOM 1272 C CA . VAL A 1 166 ? -12.237 -1.913 35.320 1.00 97.75 166 VAL A CA 1
ATOM 1273 C C . VAL A 1 166 ? -12.830 -1.800 36.717 1.00 97.75 166 VAL A C 1
ATOM 1275 O O . VAL A 1 166 ? -12.105 -1.888 37.706 1.00 97.75 166 VAL A O 1
ATOM 1278 N N . ASN A 1 167 ? -14.139 -1.545 36.819 1.00 95.12 167 ASN A N 1
ATOM 1279 C CA . ASN A 1 167 ? -14.830 -1.292 38.095 1.00 95.12 167 ASN A CA 1
ATOM 1280 C C . ASN A 1 167 ? -14.120 -0.246 38.984 1.00 95.12 167 ASN A C 1
ATOM 1282 O O . ASN A 1 167 ? -14.021 -0.396 40.202 1.00 95.12 167 ASN A O 1
ATOM 1286 N N . GLY A 1 168 ? -13.580 0.805 38.358 1.00 92.44 168 GLY A N 1
ATOM 1287 C CA . GLY A 1 168 ? -12.849 1.882 39.034 1.00 92.44 168 GLY A CA 1
ATOM 1288 C C . GLY A 1 168 ? -11.428 1.525 39.486 1.00 92.44 168 GLY A C 1
ATOM 1289 O O . GLY A 1 168 ? -10.750 2.384 40.041 1.00 92.44 168 GLY A O 1
ATOM 1290 N N . GLN A 1 169 ? -10.952 0.300 39.241 1.00 96.94 169 GLN A N 1
ATOM 1291 C CA . GLN A 1 169 ? -9.592 -0.123 39.577 1.00 96.94 169 GLN A CA 1
ATOM 1292 C C . GLN A 1 169 ? -8.651 0.041 38.376 1.00 96.94 169 GLN A C 1
ATOM 1294 O O . GLN A 1 169 ? -8.987 -0.447 37.289 1.00 96.94 169 GLN A O 1
ATOM 1299 N N . PRO A 1 170 ? -7.476 0.678 38.546 1.00 97.12 170 PRO A N 1
ATOM 1300 C CA . PRO A 1 170 ? -6.518 0.871 37.464 1.00 97.12 170 PRO A CA 1
ATOM 1301 C C . PRO A 1 170 ? -5.913 -0.465 37.016 1.00 97.12 170 PRO A C 1
ATOM 1303 O O . PRO A 1 170 ? -5.516 -1.286 37.839 1.00 97.12 170 PRO A O 1
ATOM 1306 N N . GLN A 1 171 ? -5.815 -0.657 35.703 1.00 96.38 171 GLN A N 1
ATOM 1307 C CA . GLN A 1 171 ? -5.242 -1.840 35.049 1.00 96.38 171 GLN A CA 1
ATOM 1308 C C . GLN A 1 171 ? -3.884 -1.552 34.386 1.00 96.38 171 GLN A C 1
ATOM 1310 O O . GLN A 1 171 ? -3.283 -2.447 33.794 1.00 96.38 171 GLN A O 1
ATOM 1315 N N . GLY A 1 172 ? -3.404 -0.308 34.478 1.00 94.94 172 GLY A N 1
ATOM 1316 C CA . GLY A 1 172 ? -2.234 0.182 33.750 1.00 94.94 172 GLY A CA 1
ATOM 1317 C C . GLY A 1 172 ? -2.590 0.722 32.363 1.00 94.94 172 GLY A C 1
ATOM 1318 O O . GLY A 1 172 ? -3.757 0.953 32.049 1.00 94.94 172 GLY A O 1
ATOM 1319 N N . LYS A 1 173 ? -1.562 0.959 31.550 1.00 94.38 173 LYS A N 1
ATOM 1320 C CA . LYS A 1 173 ? -1.671 1.313 30.133 1.00 94.38 173 LYS A CA 1
ATOM 1321 C C . LYS A 1 173 ? -1.408 0.038 29.336 1.00 94.38 173 LYS A C 1
ATOM 1323 O O . LYS A 1 173 ? -0.286 -0.450 29.335 1.00 94.38 173 LYS A O 1
ATOM 1328 N N . VAL A 1 174 ? -2.471 -0.577 28.825 1.00 91.88 174 VAL A N 1
ATOM 1329 C CA . VAL A 1 174 ? -2.408 -1.888 28.167 1.00 91.88 174 VAL A CA 1
ATOM 1330 C C . VAL A 1 174 ? -3.563 -2.036 27.185 1.00 91.88 174 VAL A C 1
ATOM 1332 O O . VAL A 1 174 ? -4.691 -1.606 27.457 1.00 91.88 174 VAL A O 1
ATOM 1335 N N . LEU A 1 175 ? -3.304 -2.664 26.039 1.00 94.00 175 LEU A N 1
ATOM 1336 C CA . LEU A 1 175 ? -4.357 -3.032 25.099 1.00 94.00 175 LEU A CA 1
ATOM 1337 C C . LEU A 1 175 ? -5.031 -4.337 25.539 1.00 94.00 175 LEU A C 1
ATOM 1339 O O . LEU A 1 175 ? -4.404 -5.380 25.694 1.00 94.00 175 LEU A O 1
ATOM 1343 N N . ARG A 1 176 ? -6.348 -4.273 25.746 1.00 94.00 176 ARG A N 1
ATOM 1344 C CA . ARG A 1 176 ? -7.202 -5.400 26.152 1.00 94.00 176 ARG A CA 1
ATOM 1345 C C . ARG A 1 176 ? -8.380 -5.512 25.212 1.00 94.00 176 ARG A C 1
ATOM 1347 O O . ARG A 1 176 ? -8.781 -4.500 24.643 1.00 94.00 176 ARG A O 1
ATOM 1354 N N . PHE A 1 177 ? -8.949 -6.704 25.062 1.00 97.69 177 PHE A N 1
ATOM 1355 C CA . PHE A 1 177 ? -10.235 -6.843 24.384 1.00 97.69 177 PHE A CA 1
ATOM 1356 C C . PHE A 1 177 ? -11.327 -6.112 25.156 1.00 97.69 177 PHE A C 1
ATOM 1358 O O . PHE A 1 177 ? -11.384 -6.200 26.382 1.00 97.69 177 PHE A O 1
ATOM 1365 N N . VAL A 1 178 ? -12.191 -5.403 24.433 1.00 97.81 178 VAL A N 1
ATOM 1366 C CA . VAL A 1 178 ? -13.343 -4.701 25.021 1.00 97.81 178 VAL A CA 1
ATOM 1367 C C . VAL A 1 178 ? -14.626 -5.528 24.934 1.00 97.81 178 VAL A C 1
ATOM 1369 O O . VAL A 1 178 ? -15.592 -5.241 25.641 1.00 97.81 178 VAL A O 1
ATOM 1372 N N . ILE A 1 179 ? -14.637 -6.561 24.087 1.00 98.62 179 ILE A N 1
ATOM 1373 C CA . ILE A 1 179 ? -15.724 -7.527 23.961 1.00 98.62 179 ILE A CA 1
ATOM 1374 C C . ILE A 1 179 ? -15.284 -8.853 24.589 1.00 98.62 179 ILE A C 1
ATOM 1376 O O . ILE A 1 179 ? -14.216 -9.380 24.288 1.00 98.62 179 ILE A O 1
ATOM 1380 N N . ASP A 1 180 ? -16.139 -9.436 25.424 1.00 98.62 180 ASP A N 1
ATOM 1381 C CA . ASP A 1 180 ? -16.017 -10.833 25.827 1.00 98.62 180 ASP A CA 1
ATOM 1382 C C . ASP A 1 180 ? -16.527 -11.701 24.671 1.00 98.62 180 ASP A C 1
ATOM 1384 O O . ASP A 1 180 ? -17.735 -11.885 24.482 1.00 98.62 180 ASP A O 1
ATOM 1388 N N . HIS A 1 181 ? -15.607 -12.182 23.830 1.00 98.31 181 HIS A N 1
ATOM 1389 C CA . HIS A 1 181 ? -15.964 -12.917 22.613 1.00 98.31 181 HIS A CA 1
ATOM 1390 C C . HIS A 1 181 ? -16.706 -14.214 22.930 1.00 98.31 181 HIS A C 1
ATOM 1392 O O . HIS A 1 181 ? -17.688 -14.525 22.258 1.00 98.31 181 HIS A O 1
ATOM 1398 N N . ALA A 1 182 ? -16.298 -14.930 23.980 1.00 97.94 182 ALA A N 1
ATOM 1399 C CA . ALA A 1 182 ? -16.928 -16.184 24.375 1.00 97.94 182 ALA A CA 1
ATOM 1400 C C . ALA A 1 182 ? -18.372 -15.949 24.836 1.00 97.94 182 ALA A C 1
ATOM 1402 O O . ALA A 1 182 ? -19.291 -16.588 24.318 1.00 97.94 182 ALA A O 1
ATOM 1403 N N . ALA A 1 183 ? -18.591 -14.982 25.733 1.00 98.50 183 ALA A N 1
ATOM 1404 C CA . ALA A 1 183 ? -19.929 -14.630 26.203 1.00 98.50 183 ALA A CA 1
ATOM 1405 C C . ALA A 1 183 ? -20.804 -14.008 25.095 1.00 98.50 183 ALA A C 1
ATOM 1407 O O . ALA A 1 183 ? -22.025 -14.149 25.117 1.00 98.50 183 ALA A O 1
ATOM 1408 N N . SER A 1 184 ? -20.188 -13.386 24.085 1.00 98.44 184 SER A N 1
ATOM 1409 C CA . SER A 1 184 ? -20.867 -12.832 22.901 1.00 98.44 184 SER A CA 1
ATOM 1410 C C . SER A 1 184 ? -21.099 -13.852 21.773 1.00 98.44 184 SER A C 1
ATOM 1412 O O . SER A 1 184 ? -21.597 -13.491 20.698 1.00 98.44 184 SER A O 1
ATOM 1414 N N . GLY A 1 185 ? -20.676 -15.110 21.949 1.00 97.56 185 GLY A N 1
ATOM 1415 C CA . GLY A 1 185 ? -20.731 -16.145 20.910 1.00 97.56 185 GLY A CA 1
ATOM 1416 C C . GLY A 1 185 ? -19.959 -15.776 19.634 1.00 97.56 185 GLY A C 1
ATOM 1417 O O . GLY A 1 185 ? -20.384 -16.111 18.524 1.00 97.56 185 GLY A O 1
ATOM 1418 N N . LEU A 1 186 ? -18.889 -14.993 19.766 1.00 97.62 186 LEU A N 1
ATOM 1419 C CA . LEU A 1 186 ? -18.011 -14.556 18.684 1.00 97.62 186 LEU A CA 1
ATOM 1420 C C . LEU A 1 186 ? -16.776 -15.456 18.639 1.00 97.62 186 LEU A C 1
ATOM 1422 O O . LEU A 1 186 ? -16.108 -15.666 19.646 1.00 97.62 186 LEU A O 1
ATOM 1426 N N . ALA A 1 187 ? -16.464 -15.972 17.454 1.00 95.81 187 ALA A N 1
ATOM 1427 C CA . ALA A 1 187 ? -15.190 -16.627 17.199 1.00 95.81 187 ALA A CA 1
ATOM 1428 C C . 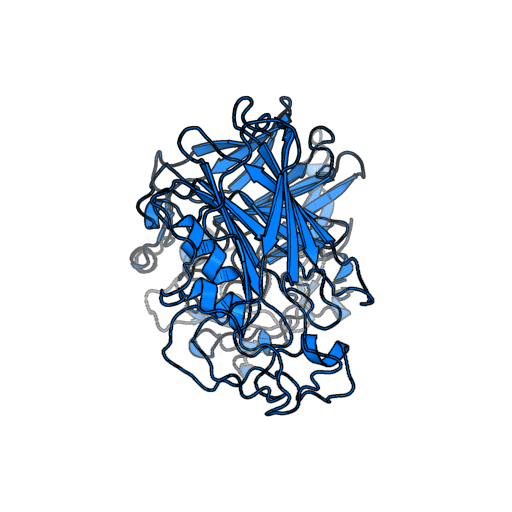ALA A 1 187 ? -14.193 -15.604 16.631 1.00 95.81 187 ALA A C 1
ATOM 1430 O O . ALA A 1 187 ? -14.625 -14.688 15.921 1.00 95.81 187 ALA A O 1
ATOM 1431 N N . PRO A 1 188 ? -12.881 -15.769 16.880 1.00 95.81 188 PRO A N 1
ATOM 1432 C CA . PRO A 1 188 ? -11.858 -14.989 16.197 1.00 95.81 188 PRO A CA 1
ATOM 1433 C C . PRO A 1 188 ? -12.035 -15.045 14.670 1.00 95.81 188 PRO A C 1
ATOM 1435 O O . PRO A 1 188 ? -12.312 -16.122 14.124 1.00 95.81 188 PRO A O 1
ATOM 1438 N N . PRO A 1 189 ? -11.892 -13.911 13.964 1.00 96.44 189 PRO A N 1
ATOM 1439 C CA . PRO A 1 189 ? -12.050 -13.869 12.518 1.00 96.44 189 PRO A CA 1
ATOM 1440 C C . PRO A 1 189 ? -10.950 -14.680 11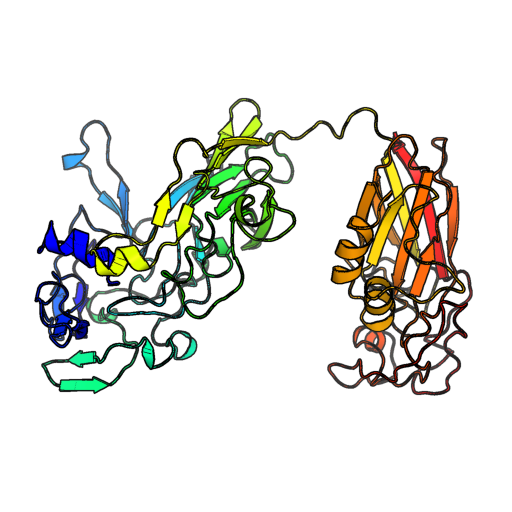.818 1.00 96.44 189 PRO A C 1
ATOM 1442 O O . PRO A 1 189 ? -9.799 -14.733 12.248 1.00 96.44 189 PRO A O 1
ATOM 1445 N N . SER A 1 190 ? -11.295 -15.327 10.703 1.00 96.94 190 SER A N 1
ATOM 1446 C CA . SER A 1 190 ? -10.327 -16.106 9.926 1.00 96.94 190 SER A CA 1
ATOM 1447 C C . SER A 1 190 ? -9.486 -15.201 9.028 1.00 96.94 190 SER A C 1
ATOM 1449 O O . SER A 1 190 ? -10.039 -14.469 8.210 1.00 96.94 190 SER A O 1
ATOM 1451 N N . LYS A 1 191 ? -8.156 -15.356 9.060 1.00 96.19 191 LYS A N 1
ATOM 1452 C CA . LYS A 1 191 ? -7.243 -14.683 8.114 1.00 96.19 191 LYS A CA 1
ATOM 1453 C C . LYS A 1 191 ? -7.528 -14.997 6.640 1.00 96.19 191 LYS A C 1
ATOM 1455 O O . LYS A 1 191 ? -7.171 -14.210 5.775 1.00 96.19 191 LYS A O 1
ATOM 1460 N N . SER A 1 192 ? -8.239 -16.089 6.337 1.00 96.25 192 SER A N 1
ATOM 1461 C CA . SER A 1 192 ? -8.684 -16.413 4.968 1.00 96.25 192 SER A CA 1
ATOM 1462 C C . SER A 1 192 ? -9.673 -15.401 4.368 1.00 96.25 192 SER A C 1
ATOM 1464 O O . SER A 1 192 ? -9.940 -15.432 3.167 1.00 96.25 192 SER A O 1
ATOM 1466 N N . LEU A 1 193 ? -10.228 -14.507 5.192 1.00 97.62 193 LEU A N 1
ATOM 1467 C CA . LEU A 1 193 ? -11.079 -13.403 4.753 1.00 97.62 193 LEU A CA 1
ATOM 1468 C C . LEU A 1 193 ? -10.272 -12.249 4.140 1.00 97.62 193 LEU A C 1
ATOM 1470 O O . LEU A 1 193 ? -10.855 -11.395 3.474 1.00 97.62 193 LEU A O 1
ATOM 1474 N N . ILE A 1 194 ? -8.954 -12.215 4.343 1.00 98.31 194 ILE A N 1
ATOM 1475 C CA . ILE A 1 194 ? -8.073 -11.186 3.794 1.00 98.31 194 ILE A CA 1
ATOM 1476 C C . ILE A 1 194 ? -7.818 -11.513 2.327 1.00 98.31 194 ILE A C 1
ATOM 1478 O O . ILE A 1 194 ? -7.268 -12.560 1.992 1.00 98.31 194 ILE A O 1
ATOM 1482 N N . ALA A 1 195 ? -8.244 -10.614 1.444 1.00 98.12 195 ALA A N 1
ATOM 1483 C CA . ALA A 1 195 ? -7.933 -10.704 0.028 1.00 98.12 195 ALA A CA 1
ATOM 1484 C C . ALA A 1 195 ? -6.535 -10.150 -0.262 1.00 98.12 195 ALA A C 1
ATOM 1486 O O . ALA A 1 195 ? -5.866 -10.695 -1.125 1.00 98.12 195 ALA A O 1
ATOM 1487 N N . GLY A 1 196 ? -6.093 -9.112 0.454 1.00 97.88 196 GLY A N 1
ATOM 1488 C CA . GLY A 1 196 ? -4.747 -8.550 0.347 1.00 97.88 196 GLY A CA 1
ATOM 1489 C C . GLY A 1 196 ? -4.447 -7.570 1.478 1.00 97.88 196 GLY A C 1
ATOM 1490 O O . GLY A 1 196 ? -5.364 -6.933 2.000 1.00 97.88 196 GLY A O 1
ATOM 1491 N N . LEU A 1 197 ? -3.172 -7.466 1.850 1.00 98.00 197 LEU A N 1
ATOM 1492 C CA . LEU A 1 197 ? -2.680 -6.506 2.840 1.00 98.00 197 LEU A CA 1
ATOM 1493 C C . LEU A 1 197 ? -2.002 -5.332 2.137 1.00 98.00 197 LEU A C 1
ATOM 1495 O O . LEU A 1 197 ? -1.234 -5.513 1.191 1.00 98.00 197 LEU A O 1
ATOM 1499 N N . HIS A 1 198 ? -2.292 -4.132 2.617 1.00 97.19 198 HIS A N 1
ATOM 1500 C CA . HIS A 1 198 ? -1.766 -2.878 2.104 1.00 97.19 198 HIS A CA 1
ATOM 1501 C C . HIS A 1 198 ? -0.878 -2.232 3.166 1.00 97.19 198 HIS A C 1
ATOM 1503 O O . HIS A 1 198 ? -1.190 -2.362 4.352 1.00 97.19 198 HIS A O 1
ATOM 1509 N N . PRO A 1 199 ? 0.197 -1.522 2.777 1.00 92.56 199 PRO A N 1
ATOM 1510 C CA . PRO A 1 199 ? 1.038 -0.811 3.732 1.00 92.56 199 PRO A CA 1
ATOM 1511 C C . PRO A 1 199 ? 0.202 0.017 4.712 1.00 92.56 199 PRO A C 1
ATOM 1513 O O . PRO A 1 199 ? -0.782 0.643 4.306 1.00 92.56 199 PRO A O 1
ATOM 1516 N N . PHE A 1 200 ? 0.594 0.008 5.983 1.00 89.69 200 PHE A N 1
ATOM 1517 C CA . PHE A 1 200 ? -0.098 0.755 7.024 1.00 89.69 200 PHE A CA 1
ATOM 1518 C C . PHE A 1 200 ? -0.277 2.230 6.639 1.00 89.69 200 PHE A C 1
ATOM 1520 O O . PHE A 1 200 ? 0.679 2.880 6.215 1.00 89.69 200 PHE A O 1
ATOM 1527 N N . GLN A 1 201 ? -1.499 2.751 6.790 1.00 90.06 201 GLN A N 1
ATOM 1528 C CA . GLN A 1 201 ? -1.893 4.123 6.442 1.00 90.06 201 GLN A CA 1
ATOM 1529 C C . GLN A 1 201 ? -1.835 4.484 4.958 1.00 90.06 201 GLN A C 1
ATOM 1531 O O . GLN A 1 201 ? -1.865 5.661 4.594 1.00 90.06 201 GLN A O 1
ATOM 1536 N N . SER A 1 202 ? -1.803 3.485 4.080 1.00 94.69 202 SER A N 1
ATOM 1537 C CA . SER A 1 202 ? -2.061 3.716 2.659 1.00 94.69 202 SER A CA 1
ATOM 1538 C C . SER A 1 202 ? -3.499 4.184 2.400 1.00 94.69 202 SER A C 1
ATOM 1540 O O . SER A 1 202 ? -3.769 4.803 1.369 1.00 94.69 202 SER A O 1
ATOM 1542 N N . SER A 1 203 ? -4.410 3.943 3.347 1.00 97.00 203 SER A N 1
ATOM 1543 C CA . SER A 1 203 ? -5.814 4.351 3.302 1.00 97.00 203 SER A CA 1
ATOM 1544 C C . SER A 1 203 ? -6.571 3.809 2.073 1.00 97.00 203 SER A C 1
ATOM 1546 O O . SER A 1 203 ? -7.072 4.600 1.261 1.00 97.00 203 SER A O 1
ATOM 1548 N N . PRO A 1 204 ? -6.698 2.471 1.907 1.00 98.06 204 PRO A N 1
ATOM 1549 C CA . PRO A 1 204 ? -7.587 1.870 0.914 1.00 98.06 204 PRO A CA 1
ATOM 1550 C C . PRO A 1 204 ? -8.998 2.461 0.999 1.00 98.06 204 PRO A C 1
ATOM 1552 O O . PRO A 1 204 ? -9.660 2.357 2.032 1.00 98.06 204 PRO A O 1
ATOM 1555 N N . SER A 1 205 ? -9.447 3.103 -0.073 1.00 97.44 205 SER A N 1
ATOM 1556 C CA . SER A 1 205 ? -10.713 3.832 -0.135 1.00 97.44 205 SER A CA 1
ATOM 1557 C C . SER A 1 205 ? -11.737 3.075 -0.969 1.00 97.44 205 SER A C 1
ATOM 1559 O O . SER A 1 205 ? -12.247 2.056 -0.516 1.00 97.44 205 SER A O 1
ATOM 1561 N N . MET A 1 206 ? -12.061 3.536 -2.172 1.00 98.19 206 MET A N 1
ATOM 1562 C CA . MET A 1 206 ? -12.923 2.787 -3.079 1.00 98.19 206 MET A CA 1
ATOM 1563 C C . MET A 1 206 ? -12.094 1.879 -3.996 1.00 98.19 206 MET A C 1
ATOM 1565 O O . MET A 1 206 ? -10.866 1.984 -4.092 1.00 98.19 206 MET A O 1
ATOM 1569 N N . LEU A 1 207 ? -12.770 0.919 -4.620 1.00 98.44 207 LEU A N 1
ATOM 1570 C CA . LEU A 1 207 ? -12.160 -0.136 -5.414 1.00 98.44 207 LEU A CA 1
ATOM 1571 C C . LEU A 1 207 ? -13.119 -0.629 -6.492 1.00 98.44 207 LEU A C 1
ATOM 1573 O O . LEU A 1 207 ? -14.330 -0.580 -6.300 1.00 98.44 207 LEU A O 1
ATOM 1577 N N . ASP A 1 208 ? -12.570 -1.200 -7.560 1.00 98.25 208 ASP A N 1
ATOM 1578 C CA . ASP A 1 208 ? -13.342 -1.879 -8.602 1.00 98.25 208 ASP A CA 1
ATOM 1579 C C . ASP A 1 208 ? -12.579 -3.094 -9.159 1.00 98.25 208 ASP A C 1
ATOM 1581 O O . ASP A 1 208 ? -11.370 -3.270 -8.961 1.00 98.25 208 ASP A O 1
ATOM 1585 N N . VAL A 1 209 ? -13.304 -3.983 -9.831 1.00 97.88 209 VAL A N 1
ATOM 1586 C CA . VAL A 1 209 ? -12.794 -5.229 -10.402 1.00 97.88 209 VAL A CA 1
ATOM 1587 C C . VAL A 1 209 ? -12.577 -5.053 -11.898 1.00 97.88 209 VAL A C 1
ATOM 1589 O O . VAL A 1 209 ? -13.509 -4.778 -12.653 1.00 97.88 209 VAL A O 1
ATOM 1592 N N . ALA A 1 210 ? -11.356 -5.315 -12.361 1.00 96.06 210 ALA A N 1
ATOM 1593 C CA . ALA A 1 210 ? -11.026 -5.160 -13.770 1.00 96.06 210 ALA A CA 1
ATOM 1594 C C . ALA A 1 210 ? -11.889 -6.053 -14.685 1.00 96.06 210 ALA A C 1
ATOM 1596 O O . ALA A 1 210 ? -11.977 -7.274 -14.478 1.00 96.06 210 ALA A O 1
ATOM 1597 N N . PRO A 1 211 ? -12.487 -5.481 -15.746 1.00 94.12 211 PRO A N 1
ATOM 1598 C CA . PRO A 1 211 ? -13.341 -6.209 -16.672 1.00 94.12 211 PRO A CA 1
ATOM 1599 C C . PRO A 1 211 ? -12.530 -7.119 -17.602 1.00 94.12 211 PRO A C 1
ATOM 1601 O O . PRO A 1 211 ? -11.315 -7.002 -17.749 1.00 94.12 211 PRO A O 1
ATOM 1604 N N . GLN A 1 212 ? -13.224 -8.004 -18.325 1.00 91.25 212 GLN A N 1
ATOM 1605 C CA . GLN A 1 212 ? -12.598 -8.929 -19.285 1.00 91.25 212 GLN A CA 1
ATOM 1606 C C . GLN A 1 212 ? -11.784 -8.222 -20.385 1.00 91.25 212 GLN A C 1
ATOM 1608 O O . GLN A 1 212 ? -10.806 -8.778 -20.886 1.00 91.25 212 GLN A O 1
ATOM 1613 N N . SER A 1 213 ? -12.130 -6.979 -20.736 1.00 89.31 213 SER A N 1
ATOM 1614 C CA . SER A 1 213 ? -11.379 -6.172 -21.707 1.00 89.31 213 SER A CA 1
ATOM 1615 C C . SER A 1 213 ? -9.930 -5.891 -21.274 1.00 89.31 213 SER A C 1
ATOM 1617 O O . SER A 1 213 ? -9.078 -5.652 -22.132 1.00 89.31 213 SER A O 1
ATOM 1619 N N . TRP A 1 214 ? -9.618 -6.013 -19.978 1.00 90.31 214 TRP A N 1
ATOM 1620 C CA . TRP A 1 214 ? -8.275 -5.861 -19.408 1.00 90.31 214 TRP A CA 1
ATOM 1621 C C . TRP A 1 214 ? -7.437 -7.156 -19.411 1.00 90.31 214 TRP A C 1
ATOM 1623 O O . TRP A 1 214 ? -6.297 -7.173 -18.942 1.00 90.31 214 TRP A O 1
ATOM 1633 N N . ARG A 1 215 ? -7.937 -8.222 -20.055 1.00 89.62 215 ARG A N 1
ATOM 1634 C CA . ARG A 1 215 ? -7.199 -9.454 -20.398 1.00 89.62 215 ARG A CA 1
ATOM 1635 C C . ARG A 1 215 ? -6.553 -10.121 -19.179 1.00 89.62 215 ARG A C 1
ATOM 1637 O O . ARG A 1 215 ? -7.268 -10.556 -18.293 1.00 89.62 215 ARG A O 1
ATOM 1644 N N . GLY A 1 216 ? -5.221 -10.216 -19.132 1.00 88.50 216 GLY A N 1
ATOM 1645 C CA . GLY A 1 216 ? -4.487 -10.885 -18.052 1.00 88.50 216 GLY A CA 1
ATOM 1646 C C . GLY A 1 216 ? -4.643 -10.235 -16.675 1.00 88.50 216 GLY A C 1
ATOM 1647 O O . GLY A 1 216 ? -4.195 -10.816 -15.700 1.00 88.50 216 GLY A O 1
ATOM 1648 N N . LEU A 1 217 ? -5.267 -9.056 -16.598 1.00 92.19 217 LEU A N 1
ATOM 1649 C CA . LEU A 1 217 ? -5.614 -8.386 -15.343 1.00 92.19 217 LEU A CA 1
ATOM 1650 C C . LEU A 1 217 ? -7.109 -8.504 -15.008 1.00 92.19 217 LEU A C 1
ATOM 1652 O O . LEU A 1 217 ? -7.557 -7.939 -14.019 1.00 92.19 217 LEU A O 1
ATOM 1656 N N . ALA A 1 218 ? -7.908 -9.173 -15.844 1.00 93.88 218 ALA A N 1
ATOM 1657 C CA . ALA A 1 218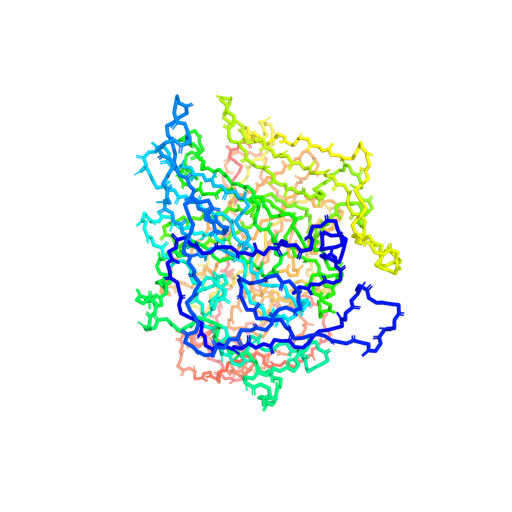 ? -9.341 -9.293 -15.626 1.00 93.88 218 ALA A CA 1
ATOM 1658 C C . ALA A 1 218 ? -9.637 -10.098 -14.353 1.00 93.88 218 ALA A C 1
ATOM 1660 O O . ALA A 1 218 ? -9.153 -11.217 -14.191 1.00 93.88 218 ALA A O 1
ATOM 1661 N N . GLY A 1 219 ? -10.497 -9.558 -13.490 1.00 95.56 219 GLY A N 1
ATOM 1662 C CA . GLY A 1 219 ? -10.813 -10.141 -12.185 1.00 95.56 219 GLY A CA 1
ATOM 1663 C C . GLY A 1 219 ? -9.890 -9.694 -11.050 1.00 95.56 219 GLY A C 1
ATOM 1664 O O . GLY A 1 219 ? -10.222 -9.949 -9.894 1.00 95.56 219 GLY A O 1
ATOM 1665 N N . ASN A 1 220 ? -8.787 -9.000 -11.346 1.00 97.81 220 ASN A N 1
ATOM 1666 C CA . ASN A 1 220 ? -7.987 -8.332 -10.325 1.00 97.81 220 ASN A CA 1
ATOM 1667 C C . ASN A 1 220 ? -8.732 -7.117 -9.773 1.00 97.81 220 ASN A C 1
ATOM 1669 O O . ASN A 1 220 ? -9.534 -6.491 -10.469 1.00 97.81 220 ASN A O 1
ATOM 1673 N N . LEU A 1 221 ? -8.431 -6.783 -8.524 1.00 98.50 221 LEU A N 1
ATOM 1674 C CA . LEU A 1 221 ? -8.963 -5.609 -7.846 1.00 98.50 221 LEU A CA 1
ATOM 1675 C C . LEU A 1 221 ? -8.015 -4.434 -8.066 1.00 98.50 221 LEU A C 1
ATOM 1677 O O . LEU A 1 221 ? -6.794 -4.598 -8.023 1.00 98.50 221 LEU A O 1
ATOM 1681 N N . PHE A 1 222 ? -8.584 -3.256 -8.279 1.00 98.62 222 PHE A N 1
ATOM 1682 C CA . PHE A 1 222 ? -7.865 -1.993 -8.309 1.00 98.62 222 PHE A CA 1
ATOM 1683 C C . PHE A 1 222 ? -8.424 -1.130 -7.193 1.00 98.62 222 PHE A C 1
ATOM 1685 O O . PHE A 1 222 ? -9.634 -0.961 -7.106 1.00 98.62 222 PHE A O 1
ATOM 1692 N N . ILE A 1 223 ? -7.549 -0.656 -6.316 1.00 98.75 223 ILE A N 1
ATOM 1693 C CA . ILE A 1 223 ? -7.914 0.005 -5.067 1.00 98.75 223 ILE A CA 1
ATOM 1694 C C . ILE A 1 223 ? -7.264 1.379 -5.054 1.00 98.75 223 ILE A C 1
ATOM 1696 O O . ILE A 1 223 ? -6.052 1.491 -5.259 1.00 98.75 223 ILE A O 1
ATOM 1700 N N . ALA A 1 224 ? -8.058 2.416 -4.815 1.00 98.62 224 ALA A N 1
ATOM 1701 C CA . ALA A 1 224 ? -7.545 3.751 -4.576 1.00 98.62 224 ALA A CA 1
ATOM 1702 C C . ALA A 1 224 ? -6.995 3.836 -3.146 1.00 98.62 224 ALA A C 1
ATOM 1704 O O . ALA A 1 224 ? -7.730 3.674 -2.176 1.00 98.62 224 ALA A O 1
ATOM 1705 N N . GLU A 1 225 ? -5.690 4.049 -3.013 1.00 98.62 225 GLU A N 1
ATOM 1706 C CA . GLU A 1 225 ? -5.031 4.316 -1.738 1.00 98.62 225 GLU A CA 1
ATOM 1707 C C . GLU A 1 225 ? -4.898 5.833 -1.574 1.00 98.62 225 GLU A C 1
ATOM 1709 O O . GLU A 1 225 ? -4.033 6.464 -2.194 1.00 98.62 225 GLU A O 1
ATOM 1714 N N . PHE A 1 226 ? -5.772 6.408 -0.743 1.00 98.00 226 PHE A N 1
ATOM 1715 C CA . PHE A 1 226 ? -5.907 7.856 -0.532 1.00 98.00 226 PHE A CA 1
ATOM 1716 C C . PHE A 1 226 ? -4.649 8.501 0.048 1.00 98.00 226 PHE A C 1
ATOM 1718 O O . PHE A 1 226 ? -4.425 9.701 -0.118 1.00 98.00 226 PHE A O 1
ATOM 1725 N N . GLY A 1 227 ? -3.815 7.687 0.690 1.00 96.25 227 GLY A N 1
ATOM 1726 C CA . GLY A 1 227 ? -2.582 8.108 1.317 1.00 96.25 227 GLY A CA 1
ATOM 1727 C C . GLY A 1 227 ? -2.745 8.505 2.775 1.00 96.25 227 GLY A C 1
ATOM 1728 O O . GLY A 1 227 ? -3.854 8.614 3.310 1.00 96.25 227 GLY A O 1
ATOM 1729 N N . ASP A 1 228 ? -1.606 8.708 3.421 1.00 93.69 228 ASP A N 1
ATOM 1730 C CA . ASP A 1 228 ? -1.548 9.059 4.830 1.00 93.69 228 ASP A CA 1
ATOM 1731 C C . ASP A 1 228 ? -2.110 10.466 5.116 1.00 93.69 228 ASP A C 1
ATOM 1733 O O . ASP A 1 228 ? -2.188 11.354 4.256 1.00 93.69 228 ASP A O 1
ATOM 1737 N N . LEU A 1 229 ? -2.524 10.660 6.364 1.00 92.00 229 LEU A N 1
ATOM 1738 C CA . LEU A 1 229 ? -2.960 11.937 6.930 1.00 92.00 229 LEU A CA 1
ATOM 1739 C C . LEU A 1 229 ? -2.102 12.269 8.155 1.00 92.00 229 LEU A C 1
ATOM 1741 O O . LEU A 1 229 ? -2.595 12.741 9.183 1.00 92.00 229 LEU A O 1
ATOM 1745 N N . ARG A 1 230 ? -0.804 11.964 8.063 1.00 88.50 230 ARG A N 1
ATOM 1746 C CA . ARG A 1 230 ? 0.156 12.188 9.144 1.00 88.50 230 ARG A CA 1
ATOM 1747 C C . ARG A 1 230 ? 0.464 13.686 9.305 1.00 88.50 230 ARG A C 1
ATOM 1749 O O . ARG A 1 230 ? 0.314 14.452 8.356 1.00 88.50 230 ARG A O 1
ATOM 1756 N N . PRO A 1 231 ? 0.925 14.131 10.487 1.00 89.00 231 PRO A N 1
ATOM 1757 C CA . PRO A 1 231 ? 1.019 13.376 11.739 1.00 89.00 231 PRO A CA 1
ATOM 1758 C C . PRO A 1 231 ? -0.298 13.116 12.515 1.00 89.00 231 PRO A C 1
ATOM 1760 O O . PRO A 1 231 ? -0.236 12.292 13.426 1.00 89.00 231 PRO A O 1
ATOM 1763 N N . PRO A 1 232 ? -1.476 13.730 12.233 1.00 87.56 232 PRO A N 1
ATOM 1764 C CA . PRO A 1 232 ? -2.698 13.475 13.011 1.00 87.56 232 PRO A CA 1
ATOM 1765 C C . PRO A 1 232 ? -3.116 12.008 13.176 1.00 87.56 232 PRO A C 1
ATOM 1767 O O . PRO A 1 232 ? -3.656 11.648 14.224 1.00 87.56 232 PRO A O 1
ATOM 1770 N N . THR A 1 233 ? -2.903 11.168 12.158 1.00 86.75 233 THR A N 1
ATOM 1771 C CA . THR A 1 233 ? -3.270 9.740 12.193 1.00 86.75 233 THR A CA 1
ATOM 1772 C C . THR A 1 233 ? -2.172 8.837 12.747 1.00 86.75 233 THR A C 1
ATOM 1774 O O . THR A 1 233 ? -2.470 7.841 13.403 1.00 86.75 233 THR A O 1
ATOM 1777 N N . ASN A 1 234 ? -0.906 9.175 12.507 1.00 88.81 234 ASN A N 1
ATOM 1778 C CA . ASN A 1 234 ? 0.247 8.505 13.102 1.00 88.81 234 ASN A CA 1
ATOM 1779 C C . ASN A 1 234 ? 1.402 9.506 13.254 1.00 88.81 234 ASN A C 1
ATOM 1781 O O . ASN A 1 234 ? 1.990 9.930 12.255 1.00 88.81 234 ASN A O 1
ATOM 1785 N N . PRO A 1 235 ? 1.741 9.883 14.494 1.00 86.00 235 PRO A N 1
ATOM 1786 C CA . PRO A 1 235 ? 2.815 10.826 14.765 1.00 86.00 235 PRO A CA 1
ATOM 1787 C C . PRO A 1 235 ? 4.217 10.192 14.711 1.00 86.00 235 PRO A C 1
ATOM 1789 O O . PRO A 1 235 ? 5.198 10.918 14.854 1.00 86.00 235 PRO A O 1
ATOM 1792 N N . LEU A 1 236 ? 4.337 8.870 14.536 1.00 85.19 236 LEU A N 1
ATOM 1793 C CA . LEU A 1 236 ? 5.611 8.140 14.571 1.00 85.19 236 LEU A CA 1
ATOM 1794 C C . LEU A 1 236 ? 6.333 8.090 13.218 1.00 85.19 236 LEU A C 1
ATOM 1796 O O . LEU A 1 236 ? 7.528 7.802 13.181 1.00 85.19 236 LEU A O 1
ATOM 1800 N N . VAL A 1 237 ? 5.638 8.361 12.109 1.00 80.19 237 VAL A N 1
ATOM 1801 C CA . VAL A 1 237 ? 6.177 8.180 10.752 1.00 80.19 237 VAL A CA 1
ATOM 1802 C C . VAL A 1 237 ? 6.398 9.503 10.016 1.00 80.19 237 VAL A C 1
ATOM 1804 O O . VAL A 1 237 ? 5.568 10.414 10.029 1.00 80.19 237 VAL A O 1
ATOM 1807 N N . THR A 1 238 ? 7.540 9.606 9.331 1.00 75.75 238 THR A N 1
ATOM 1808 C CA . THR A 1 238 ? 7.980 10.826 8.626 1.00 75.75 238 THR A CA 1
ATOM 1809 C C . THR A 1 238 ? 7.992 10.707 7.098 1.00 75.75 238 THR A C 1
ATOM 1811 O O . THR A 1 238 ? 8.160 11.729 6.429 1.00 75.75 238 THR A O 1
ATOM 1814 N N . GLY A 1 239 ? 7.762 9.517 6.536 1.00 84.88 239 GLY A N 1
ATOM 1815 C CA . GLY A 1 239 ? 7.611 9.291 5.094 1.00 84.88 239 GLY A CA 1
ATOM 1816 C C . GLY A 1 239 ? 6.150 9.122 4.676 1.00 84.88 239 GLY A C 1
ATOM 1817 O O . GLY A 1 239 ? 5.311 8.775 5.504 1.00 84.88 239 GLY A O 1
ATOM 1818 N N . HIS A 1 240 ? 5.854 9.365 3.395 1.00 91.75 240 HIS A N 1
ATOM 1819 C CA . HIS A 1 240 ? 4.516 9.132 2.852 1.00 91.75 240 HIS A CA 1
ATOM 1820 C C . HIS A 1 240 ? 4.251 7.666 2.531 1.00 91.75 240 HIS A C 1
ATOM 1822 O O . HIS A 1 240 ? 5.153 6.940 2.105 1.00 91.75 240 HIS A O 1
ATOM 1828 N N . VAL A 1 241 ? 2.986 7.265 2.651 1.00 92.75 241 VAL A N 1
ATOM 1829 C CA . VAL A 1 241 ? 2.480 5.943 2.257 1.00 92.75 241 VAL A CA 1
ATOM 1830 C C . VAL A 1 241 ? 1.163 6.108 1.491 1.00 92.75 241 VAL A C 1
ATOM 1832 O O . VAL A 1 241 ? 0.398 7.025 1.765 1.00 92.75 241 VAL A O 1
ATOM 1835 N N . GLY A 1 242 ? 0.897 5.240 0.507 1.00 95.44 242 GLY A N 1
ATOM 1836 C CA . GLY A 1 242 ? -0.298 5.293 -0.349 1.00 95.44 242 GLY A CA 1
ATOM 1837 C C . GLY A 1 242 ? -0.115 6.192 -1.575 1.00 95.44 242 GLY A C 1
ATOM 1838 O O . GLY A 1 242 ? 0.873 6.034 -2.299 1.00 95.44 242 GLY A O 1
ATOM 1839 N N . PHE A 1 243 ? -1.061 7.107 -1.826 1.00 97.50 243 PHE A N 1
ATOM 1840 C CA . PHE A 1 243 ? -1.032 8.059 -2.953 1.00 97.50 243 PHE A CA 1
ATOM 1841 C C . PHE A 1 243 ? -0.971 7.373 -4.326 1.00 97.50 243 PHE A C 1
ATOM 1843 O O . PHE A 1 243 ? -0.213 7.765 -5.221 1.00 97.50 243 PHE A O 1
ATOM 1850 N N . ARG A 1 244 ? -1.720 6.278 -4.484 1.00 97.88 244 ARG A N 1
ATOM 1851 C CA . ARG A 1 244 ? -1.617 5.410 -5.661 1.00 97.88 244 ARG A CA 1
ATOM 1852 C C . ARG A 1 244 ? -2.892 4.626 -5.930 1.00 97.88 244 ARG A C 1
ATOM 1854 O O . ARG A 1 244 ? -3.707 4.408 -5.044 1.00 97.88 244 ARG A O 1
ATOM 1861 N N . ILE A 1 245 ? -3.003 4.107 -7.146 1.00 98.62 245 ILE A N 1
ATOM 1862 C CA . ILE A 1 245 ? -3.860 2.953 -7.414 1.00 98.62 245 ILE A CA 1
ATOM 1863 C C . ILE A 1 245 ? -3.032 1.694 -7.202 1.00 98.62 245 ILE A C 1
ATOM 1865 O O . ILE A 1 245 ? -2.019 1.491 -7.882 1.00 98.62 245 ILE A O 1
ATOM 1869 N N . ALA A 1 246 ? -3.462 0.850 -6.272 1.00 98.31 246 ALA A N 1
ATOM 1870 C CA . ALA A 1 246 ? -2.900 -0.471 -6.049 1.00 98.31 246 ALA A CA 1
ATOM 1871 C C . ALA A 1 246 ? -3.651 -1.521 -6.876 1.00 98.31 246 ALA A C 1
ATOM 1873 O O . ALA A 1 246 ? -4.876 -1.481 -6.976 1.00 98.31 246 ALA A O 1
ATOM 1874 N N . ARG A 1 247 ? -2.921 -2.477 -7.454 1.00 98.25 247 ARG A N 1
ATOM 1875 C CA . ARG A 1 247 ? -3.476 -3.700 -8.039 1.00 98.25 247 ARG A CA 1
ATOM 1876 C C . ARG A 1 247 ? -3.345 -4.823 -7.022 1.00 98.25 247 ARG A C 1
ATOM 1878 O O . ARG A 1 247 ? -2.248 -5.078 -6.536 1.00 98.25 247 ARG A O 1
ATOM 1885 N N . LEU A 1 248 ? -4.438 -5.534 -6.783 1.00 98.12 248 LEU A N 1
ATOM 1886 C CA . LEU A 1 248 ? -4.479 -6.757 -5.996 1.00 98.12 248 LEU A CA 1
ATOM 1887 C C . LEU A 1 248 ? -4.885 -7.938 -6.884 1.00 98.12 248 LEU A C 1
ATOM 1889 O O . LEU A 1 248 ? -5.920 -7.914 -7.554 1.00 98.12 248 LEU A O 1
ATOM 1893 N N . ASP A 1 249 ? -4.071 -8.990 -6.885 1.00 95.56 249 ASP A N 1
ATOM 1894 C CA . ASP A 1 249 ? -4.462 -10.298 -7.405 1.00 95.56 249 ASP A CA 1
ATOM 1895 C C . ASP A 1 249 ? -5.161 -11.124 -6.310 1.00 95.56 249 ASP A C 1
ATOM 1897 O O . ASP A 1 249 ? -4.499 -11.600 -5.386 1.00 95.56 249 ASP A O 1
ATOM 1901 N N . PRO A 1 250 ? -6.489 -11.337 -6.386 1.00 92.69 250 PRO A N 1
ATOM 1902 C CA . PRO A 1 250 ? -7.232 -12.026 -5.333 1.00 92.69 250 PRO A CA 1
ATOM 1903 C C . PRO A 1 250 ? -6.945 -13.534 -5.248 1.00 92.69 250 PRO A C 1
ATOM 1905 O O . PRO A 1 250 ? -7.492 -14.192 -4.358 1.00 92.69 250 PRO A O 1
ATOM 1908 N N . SER A 1 251 ? -6.162 -14.101 -6.177 1.00 89.81 251 SER A N 1
ATOM 1909 C CA . SER A 1 251 ? -5.745 -15.509 -6.153 1.00 89.81 251 SER A CA 1
ATOM 1910 C C . SER A 1 251 ? -4.442 -15.734 -5.385 1.00 89.81 251 SER A C 1
ATOM 1912 O O . SER A 1 251 ? -4.280 -16.783 -4.766 1.00 89.81 251 SER A O 1
ATOM 1914 N N . THR A 1 252 ? -3.541 -14.748 -5.388 1.00 91.62 252 THR A N 1
ATOM 1915 C CA . THR A 1 252 ? -2.246 -14.811 -4.691 1.00 91.62 252 THR A CA 1
ATOM 1916 C C . THR A 1 252 ? -2.196 -13.930 -3.446 1.00 91.62 252 THR A C 1
ATOM 1918 O O . THR A 1 252 ? -1.335 -14.126 -2.594 1.00 91.62 252 THR A O 1
ATOM 1921 N N . GLY A 1 253 ? -3.097 -12.952 -3.340 1.00 89.69 253 GLY A N 1
ATOM 1922 C CA . GLY A 1 253 ? -3.091 -11.930 -2.297 1.00 89.69 253 GLY A CA 1
ATOM 1923 C C . GLY A 1 253 ? -2.054 -10.824 -2.501 1.00 89.69 253 GLY A C 1
ATOM 1924 O O . GLY A 1 253 ? -1.887 -9.969 -1.633 1.00 89.69 253 GLY A O 1
ATOM 1925 N N . GLN A 1 254 ? -1.348 -10.825 -3.637 1.00 91.25 254 GLN A N 1
ATOM 1926 C CA . GLN A 1 254 ? -0.277 -9.874 -3.910 1.00 91.25 254 GLN A CA 1
ATOM 1927 C C . GLN A 1 254 ? -0.835 -8.486 -4.241 1.00 91.25 254 GLN A C 1
ATOM 1929 O O . GLN A 1 254 ? -1.600 -8.335 -5.198 1.00 91.25 254 GLN A O 1
ATOM 1934 N N . VAL A 1 255 ? -0.387 -7.479 -3.486 1.00 91.62 255 VAL A N 1
ATOM 1935 C CA . VAL A 1 255 ? -0.680 -6.056 -3.702 1.00 91.62 255 VAL A CA 1
ATOM 1936 C C . VAL A 1 255 ? 0.553 -5.353 -4.269 1.00 91.62 255 VAL A C 1
ATOM 1938 O O . VAL A 1 255 ? 1.639 -5.427 -3.698 1.00 91.62 255 VAL A O 1
ATOM 1941 N N . GLU A 1 256 ? 0.395 -4.631 -5.376 1.00 90.00 256 GLU A N 1
ATOM 1942 C CA . GLU A 1 256 ? 1.466 -3.846 -5.998 1.00 90.00 256 GLU A CA 1
ATOM 1943 C C . GLU A 1 256 ? 0.970 -2.490 -6.517 1.00 90.00 256 GLU A C 1
ATOM 1945 O O . GLU A 1 256 ? -0.216 -2.289 -6.767 1.00 90.00 256 GLU A O 1
ATOM 1950 N N . SER A 1 257 ? 1.885 -1.537 -6.708 1.00 90.62 257 SER A N 1
ATOM 1951 C CA . SER A 1 257 ? 1.556 -0.256 -7.344 1.00 90.62 257 SER A CA 1
ATOM 1952 C C . SER A 1 257 ? 1.175 -0.447 -8.814 1.00 90.62 257 SER A C 1
ATOM 1954 O O . SER A 1 257 ? 1.928 -1.066 -9.562 1.00 90.62 257 SER A O 1
ATOM 1956 N N . PHE A 1 258 ? 0.076 0.176 -9.246 1.00 95.62 258 PHE A N 1
ATOM 1957 C CA . PHE A 1 258 ? -0.329 0.233 -10.651 1.00 95.62 258 PHE A CA 1
ATOM 1958 C C . PHE A 1 258 ? -0.200 1.644 -11.242 1.00 95.62 258 PHE A C 1
ATOM 1960 O O . PHE A 1 258 ? 0.545 1.835 -12.201 1.00 95.62 258 PHE A O 1
ATOM 1967 N N . VAL A 1 259 ? -0.853 2.646 -10.641 1.00 95.94 259 VAL A N 1
ATOM 1968 C CA . VAL A 1 259 ? -0.658 4.072 -10.979 1.00 95.94 259 VAL A CA 1
ATOM 1969 C C . VAL A 1 259 ? -0.098 4.780 -9.759 1.00 95.94 259 VAL A C 1
ATOM 1971 O O . VAL A 1 259 ? -0.679 4.671 -8.686 1.00 95.94 259 VAL A O 1
ATOM 1974 N N . ARG A 1 260 ? 1.020 5.491 -9.903 1.00 94.25 260 ARG A N 1
ATOM 1975 C CA . ARG A 1 260 ? 1.646 6.255 -8.818 1.00 94.25 260 ARG A CA 1
ATOM 1976 C C . ARG A 1 260 ? 2.468 7.418 -9.360 1.00 94.25 260 ARG A C 1
ATOM 1978 O O . ARG A 1 260 ? 2.925 7.366 -10.503 1.00 94.25 260 ARG A O 1
ATOM 1985 N N . ASN A 1 261 ? 2.734 8.391 -8.498 1.00 88.62 261 ASN A N 1
ATOM 1986 C CA . ASN A 1 261 ? 3.819 9.346 -8.704 1.00 88.62 261 ASN A CA 1
ATOM 1987 C C . ASN A 1 261 ? 5.186 8.633 -8.643 1.00 88.62 261 ASN A C 1
ATOM 1989 O O . ASN A 1 261 ? 5.303 7.519 -8.119 1.00 88.62 261 ASN A O 1
ATOM 1993 N N . LEU A 1 262 ? 6.230 9.257 -9.201 1.00 83.38 262 LEU A N 1
ATOM 1994 C CA . LEU A 1 262 ? 7.589 8.697 -9.168 1.00 83.38 262 LEU A CA 1
ATOM 1995 C C . LEU A 1 262 ? 8.133 8.611 -7.738 1.00 83.38 262 LEU A C 1
ATOM 1997 O O . LEU A 1 262 ? 8.718 7.590 -7.375 1.00 83.38 262 LEU A O 1
ATOM 2001 N N . GLN A 1 263 ? 7.914 9.658 -6.940 1.00 84.81 263 GLN A N 1
ATOM 2002 C CA . GLN A 1 263 ? 8.145 9.648 -5.498 1.00 84.81 263 GLN A CA 1
ATOM 2003 C C . GLN A 1 263 ? 6.809 9.437 -4.780 1.00 84.81 263 GLN A C 1
ATOM 2005 O O . GLN A 1 263 ? 5.767 9.909 -5.241 1.00 84.81 263 GLN A O 1
ATOM 2010 N N . VAL A 1 264 ? 6.829 8.709 -3.665 1.00 88.00 264 VAL A N 1
ATOM 2011 C CA . VAL A 1 264 ? 5.620 8.450 -2.871 1.00 88.00 264 VAL A CA 1
ATOM 2012 C C . VAL A 1 264 ? 5.167 9.744 -2.196 1.00 88.00 264 VAL A C 1
ATOM 2014 O O . VAL A 1 264 ? 5.985 10.444 -1.603 1.00 88.00 264 VAL A O 1
ATOM 2017 N N . GLY A 1 265 ? 3.872 10.045 -2.284 1.00 92.50 265 GLY A N 1
ATOM 2018 C CA . GLY A 1 265 ? 3.266 11.253 -1.729 1.00 92.50 265 GLY A CA 1
ATOM 2019 C C . GLY A 1 265 ? 2.475 12.060 -2.763 1.00 92.50 265 GLY A C 1
ATOM 2020 O O . GLY A 1 265 ? 2.460 11.702 -3.951 1.00 92.50 265 GLY A O 1
ATOM 2021 N N . PRO A 1 266 ? 1.832 13.151 -2.321 1.00 95.88 266 PRO A N 1
ATOM 2022 C CA . PRO A 1 266 ? 1.046 14.023 -3.184 1.00 95.88 266 PRO A CA 1
ATOM 2023 C C . PRO A 1 266 ? 1.952 14.836 -4.118 1.00 95.88 266 PRO A C 1
ATOM 2025 O O . PRO A 1 266 ? 3.051 15.253 -3.747 1.00 95.88 266 PRO A O 1
ATOM 2028 N N . ALA A 1 267 ? 1.502 15.066 -5.350 1.00 95.06 267 ALA A N 1
ATOM 2029 C CA . ALA A 1 267 ? 2.281 15.781 -6.359 1.00 95.06 267 ALA A CA 1
ATOM 2030 C C . ALA A 1 267 ? 2.514 17.259 -5.997 1.00 95.06 267 ALA A C 1
ATOM 2032 O O . ALA A 1 267 ? 3.556 17.825 -6.344 1.00 95.06 267 ALA A O 1
ATOM 2033 N N . SER A 1 268 ? 1.579 17.881 -5.278 1.00 94.56 268 SER A N 1
ATOM 2034 C CA . SER A 1 268 ? 1.685 19.259 -4.792 1.00 94.56 268 SER A CA 1
ATOM 2035 C C . SER A 1 268 ? 2.892 19.475 -3.875 1.00 94.56 268 SER A C 1
ATOM 2037 O O . SER A 1 268 ? 3.600 20.472 -4.032 1.00 94.56 268 SER A O 1
ATOM 2039 N N . GLU A 1 269 ? 3.203 18.515 -3.002 1.00 93.06 269 GLU A N 1
ATOM 2040 C CA . GLU A 1 269 ? 4.375 18.564 -2.112 1.00 93.06 269 GLU A CA 1
ATOM 2041 C C . GLU A 1 269 ? 5.700 18.307 -2.851 1.00 93.06 269 GLU A C 1
ATOM 2043 O O . GLU A 1 269 ? 6.776 18.632 -2.354 1.00 93.06 269 GLU A O 1
ATOM 2048 N N . GLN A 1 270 ? 5.630 17.784 -4.077 1.00 91.69 270 GLN A N 1
ATOM 2049 C CA . GLN A 1 270 ? 6.780 17.489 -4.937 1.00 91.69 270 GLN A CA 1
ATOM 2050 C C . GLN A 1 270 ? 7.035 18.588 -5.985 1.00 91.69 270 GLN A C 1
ATOM 2052 O O . GLN A 1 270 ? 7.813 18.395 -6.918 1.00 91.69 270 GLN A O 1
ATOM 2057 N N . GLY A 1 271 ? 6.354 19.738 -5.883 1.00 88.50 271 GLY A N 1
ATOM 2058 C CA . GLY A 1 271 ? 6.465 20.831 -6.857 1.00 88.50 271 GLY A CA 1
ATOM 2059 C C . GLY A 1 271 ? 5.820 20.530 -8.217 1.00 88.50 271 GLY A C 1
ATOM 2060 O O . GLY A 1 271 ? 6.023 21.276 -9.173 1.00 88.50 271 GLY A O 1
ATOM 2061 N N . ALA A 1 272 ? 5.021 19.464 -8.306 1.00 89.19 272 ALA A N 1
ATOM 2062 C CA . ALA A 1 272 ? 4.366 18.985 -9.522 1.00 89.19 272 ALA A CA 1
ATOM 2063 C C . ALA A 1 272 ? 2.835 19.139 -9.450 1.00 89.19 272 ALA A C 1
ATOM 2065 O O . ALA A 1 272 ? 2.088 18.325 -9.995 1.00 89.19 272 ALA A O 1
ATOM 2066 N N . ARG A 1 273 ? 2.353 20.187 -8.767 1.00 87.50 273 ARG A N 1
ATOM 2067 C CA . ARG A 1 273 ? 0.923 20.445 -8.540 1.00 87.50 273 ARG A CA 1
ATOM 2068 C C . ARG A 1 273 ? 0.111 20.352 -9.835 1.00 87.50 273 ARG A C 1
ATOM 2070 O O . ARG A 1 273 ? 0.417 21.032 -10.817 1.00 87.50 273 ARG A O 1
ATOM 2077 N N . GLY A 1 274 ? -0.936 19.527 -9.816 1.00 84.19 274 GLY A N 1
ATOM 2078 C CA . GLY A 1 274 ? -1.824 19.298 -10.963 1.00 84.19 274 GLY A CA 1
ATOM 2079 C C . GLY A 1 274 ? -1.214 18.473 -12.105 1.00 84.19 274 GLY A C 1
ATOM 2080 O O . GLY A 1 274 ? -1.850 18.321 -13.145 1.00 84.19 274 GLY A O 1
ATOM 2081 N N . GLN A 1 275 ? 0.003 17.948 -11.937 1.00 87.56 275 GLN A N 1
ATOM 2082 C CA . GLN A 1 275 ? 0.700 17.107 -12.920 1.00 87.56 275 GLN A CA 1
ATOM 2083 C C . GLN A 1 275 ? 0.853 15.651 -12.454 1.00 87.56 275 GLN A C 1
ATOM 2085 O O . GLN A 1 275 ? 1.377 14.823 -13.197 1.00 87.56 275 GLN A O 1
ATOM 2090 N N . GLY A 1 276 ? 0.392 15.328 -11.246 1.00 93.50 276 GLY A N 1
ATOM 2091 C CA . GLY A 1 276 ? 0.424 13.985 -10.679 1.00 93.50 276 GLY A CA 1
ATOM 2092 C C . GLY A 1 276 ? -0.702 13.774 -9.675 1.00 93.50 276 GLY A C 1
ATOM 2093 O O . GLY A 1 276 ? -1.544 14.650 -9.487 1.00 93.50 276 GLY A O 1
ATOM 2094 N N . LEU A 1 277 ? -0.711 12.598 -9.053 1.00 97.31 277 LEU A N 1
ATOM 2095 C CA . LEU A 1 277 ? -1.740 12.213 -8.092 1.00 97.31 277 LEU A CA 1
ATOM 2096 C C . LEU A 1 277 ? -1.628 13.042 -6.810 1.00 97.31 277 LEU A C 1
ATOM 2098 O O . LEU A 1 277 ? -0.521 13.258 -6.314 1.00 97.31 277 LEU A O 1
ATOM 2102 N N . GLU A 1 278 ? -2.765 13.452 -6.260 1.00 97.44 278 GLU A N 1
ATOM 2103 C CA . GLU A 1 278 ? -2.853 14.122 -4.964 1.00 97.44 278 GLU A CA 1
ATOM 2104 C C . GLU A 1 278 ? -3.467 13.183 -3.928 1.00 97.44 278 GLU A C 1
ATOM 2106 O O . GLU A 1 278 ? -2.751 12.710 -3.067 1.00 97.44 278 GLU A O 1
ATOM 2111 N N . ARG A 1 279 ? -4.757 12.852 -3.993 1.00 97.12 279 ARG A N 1
ATOM 2112 C CA . ARG A 1 279 ? -5.430 11.941 -3.052 1.00 97.12 279 ARG A CA 1
ATOM 2113 C C . ARG A 1 279 ? -6.502 11.141 -3.771 1.00 97.12 279 ARG A C 1
ATOM 2115 O O . ARG A 1 279 ? -7.691 11.464 -3.752 1.00 97.12 279 ARG A O 1
ATOM 2122 N N . VAL A 1 280 ? -6.058 10.089 -4.451 1.00 97.75 280 VAL A N 1
ATOM 2123 C CA . VAL A 1 280 ? -6.946 9.191 -5.195 1.00 97.75 280 VAL A CA 1
ATOM 2124 C C . VAL A 1 280 ? -7.910 8.496 -4.241 1.00 97.75 280 VAL A C 1
ATOM 2126 O O . VAL A 1 280 ? -7.500 7.816 -3.308 1.00 97.75 280 VAL A O 1
ATOM 2129 N N . PHE A 1 281 ? -9.203 8.685 -4.468 1.00 97.75 281 PHE A N 1
ATOM 2130 C CA . PHE A 1 281 ? -10.251 8.192 -3.579 1.00 97.75 281 PHE A CA 1
ATOM 2131 C C . PHE A 1 281 ? -11.079 7.086 -4.221 1.00 97.75 281 PHE A C 1
ATOM 2133 O O . PHE A 1 281 ? -11.483 6.151 -3.530 1.00 97.75 281 PHE A O 1
ATOM 2140 N N . ASP A 1 282 ? -11.305 7.181 -5.535 1.00 98.00 282 ASP A N 1
ATOM 2141 C CA . ASP A 1 282 ? -12.128 6.224 -6.267 1.00 98.00 282 ASP A CA 1
ATOM 2142 C C . ASP A 1 282 ? -11.518 5.780 -7.586 1.00 98.00 282 ASP A C 1
ATOM 2144 O O . ASP A 1 282 ? -10.744 6.511 -8.206 1.00 98.00 282 ASP A O 1
ATOM 2148 N N . VAL A 1 283 ? -11.858 4.560 -7.988 1.00 97.88 283 VAL A N 1
ATOM 2149 C CA . VAL A 1 283 ? -11.451 3.934 -9.235 1.00 97.88 283 VAL A CA 1
ATOM 2150 C C . VAL A 1 283 ? -12.598 3.094 -9.786 1.00 97.88 283 VAL A C 1
ATOM 2152 O O . VAL A 1 283 ? -13.099 2.208 -9.110 1.00 97.88 283 VAL A O 1
ATOM 2155 N N . GLU A 1 284 ? -12.975 3.346 -11.036 1.00 97.38 284 GLU A N 1
ATOM 2156 C CA . GLU A 1 284 ? -14.086 2.668 -11.716 1.00 97.38 284 GLU A CA 1
ATOM 2157 C C . GLU A 1 284 ? -13.700 2.335 -13.160 1.00 97.38 284 GLU A C 1
ATOM 2159 O O . GLU A 1 284 ? -13.075 3.141 -13.863 1.00 97.38 284 GLU A O 1
ATOM 2164 N N . PHE A 1 285 ? -14.086 1.154 -13.642 1.00 96.19 285 PHE A N 1
ATOM 2165 C CA . PHE A 1 285 ? -13.914 0.784 -15.045 1.00 96.19 285 PHE A CA 1
ATOM 2166 C C . PHE A 1 285 ? -15.124 1.217 -15.880 1.00 96.19 285 PHE A C 1
ATOM 2168 O O . PHE A 1 285 ? -16.232 0.691 -15.768 1.00 96.19 285 PHE A O 1
ATOM 2175 N N . GLY A 1 286 ? -14.889 2.165 -16.786 1.00 93.00 286 GLY A N 1
ATOM 2176 C CA . GLY A 1 286 ? -15.908 2.707 -17.673 1.00 93.00 286 GLY A CA 1
ATOM 2177 C C . GLY A 1 286 ? -16.349 1.731 -18.774 1.00 93.00 286 GLY A C 1
ATOM 2178 O O . GLY A 1 286 ? -15.633 0.788 -19.128 1.00 93.00 286 GLY A O 1
ATOM 2179 N N . PRO A 1 287 ? -17.518 1.977 -19.396 1.00 90.88 287 PRO A N 1
ATOM 2180 C CA . PRO A 1 287 ? -18.028 1.154 -20.495 1.00 90.88 287 PRO A CA 1
ATOM 2181 C C . PRO A 1 287 ? -17.155 1.219 -21.760 1.00 90.88 287 PRO A C 1
ATOM 2183 O O . PRO A 1 287 ? -17.234 0.332 -22.606 1.00 90.88 287 PRO A O 1
ATOM 2186 N N . ASP A 1 288 ? -16.306 2.242 -21.891 1.00 88.50 288 ASP A N 1
ATOM 2187 C CA . ASP A 1 288 ? -15.307 2.377 -22.958 1.00 88.50 288 ASP A CA 1
ATOM 2188 C C . ASP A 1 288 ? -14.051 1.512 -22.720 1.00 88.50 288 ASP A C 1
ATOM 2190 O O . ASP A 1 288 ? -13.132 1.498 -23.540 1.00 88.50 288 ASP A O 1
ATOM 2194 N N . GLY A 1 289 ? -14.007 0.786 -21.599 1.00 87.19 289 GLY A N 1
ATOM 2195 C CA . GLY A 1 289 ? -12.883 -0.042 -21.187 1.00 87.19 289 GLY A CA 1
ATOM 2196 C C . GLY A 1 289 ? -11.718 0.746 -20.589 1.00 87.19 289 GLY A C 1
ATOM 2197 O O . GLY A 1 289 ? -10.673 0.142 -20.345 1.00 87.19 289 GLY A O 1
ATOM 2198 N N . ALA A 1 290 ? -11.856 2.053 -20.355 1.00 94.69 290 ALA A N 1
ATOM 2199 C CA . ALA A 1 290 ? -10.887 2.820 -19.583 1.00 94.69 290 ALA A CA 1
ATOM 2200 C C . ALA A 1 290 ? -11.106 2.614 -18.078 1.00 94.69 290 ALA A C 1
ATOM 2202 O O . ALA A 1 290 ? -12.204 2.298 -17.630 1.00 94.69 290 ALA A O 1
ATOM 2203 N N . MET A 1 291 ? -10.054 2.824 -17.299 1.00 97.31 291 MET A N 1
ATOM 2204 C CA . MET A 1 291 ? -10.148 3.050 -15.863 1.00 97.31 291 MET A CA 1
ATOM 2205 C C . MET A 1 291 ? -10.242 4.557 -15.628 1.00 97.31 291 MET A C 1
ATOM 2207 O O . MET A 1 291 ? -9.481 5.327 -16.215 1.00 97.31 291 MET A O 1
ATOM 2211 N N . TYR A 1 292 ? -11.156 4.976 -14.767 1.00 98.25 292 TYR A N 1
ATOM 2212 C CA . TYR A 1 292 ? -11.291 6.351 -14.313 1.00 98.25 292 TYR A CA 1
ATOM 2213 C C . TYR A 1 292 ? -10.938 6.420 -12.840 1.00 98.25 292 TYR A C 1
ATOM 2215 O O . TYR A 1 292 ? -11.378 5.574 -12.073 1.00 98.25 292 TYR A O 1
ATOM 2223 N N . ILE A 1 293 ? -10.137 7.409 -12.461 1.00 98.44 293 ILE A N 1
ATOM 2224 C CA . ILE A 1 293 ? -9.712 7.623 -11.080 1.00 98.44 293 ILE A CA 1
ATOM 2225 C C . ILE A 1 293 ? -10.217 8.987 -10.640 1.00 98.44 293 ILE A C 1
ATOM 2227 O O . ILE A 1 293 ? -9.922 9.986 -11.299 1.00 98.44 293 ILE A O 1
ATOM 2231 N N . VAL A 1 294 ? -10.943 9.027 -9.529 1.00 97.94 294 VAL A N 1
ATOM 2232 C CA . VAL A 1 294 ? -11.306 10.273 -8.855 1.00 97.94 294 VAL A CA 1
ATOM 2233 C C . VAL A 1 294 ? -10.197 10.624 -7.880 1.00 97.94 294 VAL A C 1
ATOM 2235 O O . VAL A 1 294 ? -9.923 9.886 -6.934 1.00 97.94 294 VAL A O 1
ATOM 2238 N N . ASP A 1 295 ? -9.576 11.768 -8.114 1.00 97.62 295 ASP A N 1
ATOM 2239 C CA . ASP A 1 295 ? -8.585 12.371 -7.243 1.00 97.62 295 ASP A CA 1
ATOM 2240 C C . ASP A 1 295 ? -9.224 13.551 -6.506 1.00 97.62 295 ASP A C 1
ATOM 2242 O O . ASP A 1 295 ? -9.681 14.510 -7.139 1.00 97.62 295 ASP A O 1
ATOM 2246 N N . TYR A 1 296 ? -9.289 13.470 -5.172 1.00 94.38 296 TYR A N 1
ATOM 2247 C CA . TYR A 1 296 ? -9.874 14.520 -4.330 1.00 94.38 296 TYR A CA 1
ATOM 2248 C C . TYR A 1 296 ? -9.131 15.852 -4.464 1.00 94.38 296 TYR A C 1
ATOM 2250 O O . TYR A 1 296 ? -9.728 16.910 -4.252 1.00 94.38 296 TYR A O 1
ATOM 2258 N N . GLY A 1 297 ? -7.858 15.805 -4.860 1.00 96.00 297 GLY A N 1
ATOM 2259 C CA . GLY A 1 297 ? -6.988 16.963 -4.908 1.00 96.00 297 GLY A CA 1
ATOM 2260 C C . GLY A 1 297 ? -6.209 17.157 -3.612 1.00 96.00 297 GLY A C 1
ATOM 2261 O O . GLY A 1 297 ? -5.995 16.241 -2.817 1.00 96.00 297 GLY A O 1
ATOM 2262 N N . GLU A 1 298 ? -5.738 18.380 -3.427 1.00 95.88 298 GLU A N 1
ATOM 2263 C CA . GLU A 1 298 ? -4.793 18.739 -2.380 1.00 95.88 298 GLU A CA 1
ATOM 2264 C C . GLU A 1 298 ? -5.491 18.854 -1.017 1.00 95.88 298 GLU A C 1
ATOM 2266 O O . GLU A 1 298 ? -6.504 19.545 -0.869 1.00 95.88 298 GLU A O 1
ATOM 2271 N N . VAL A 1 299 ? -4.906 18.211 -0.006 1.00 94.81 299 VAL A N 1
ATOM 2272 C CA . VAL A 1 299 ? -5.302 18.358 1.400 1.00 94.81 299 VAL A CA 1
ATOM 2273 C C . VAL A 1 299 ? -4.068 18.725 2.199 1.00 94.81 299 VAL A C 1
ATOM 2275 O O . VAL A 1 299 ? -3.118 17.947 2.268 1.00 94.81 299 VAL A O 1
ATOM 2278 N N . GLN A 1 300 ? -4.110 19.900 2.815 1.00 92.81 300 GLN A N 1
ATOM 2279 C CA . GLN A 1 300 ? -3.054 20.393 3.688 1.00 92.81 300 GLN A CA 1
ATOM 2280 C C . GLN A 1 300 ? -3.344 20.016 5.140 1.00 92.81 300 GLN A C 1
ATOM 2282 O O . GLN A 1 300 ? -4.498 20.015 5.576 1.00 92.81 300 GLN A O 1
ATOM 2287 N N . ILE A 1 301 ? -2.288 19.722 5.895 1.00 91.44 301 ILE A N 1
ATOM 2288 C CA . ILE A 1 301 ? -2.376 19.423 7.324 1.00 91.44 301 ILE A CA 1
ATOM 2289 C C . ILE A 1 301 ? -2.025 20.681 8.124 1.00 91.44 301 ILE A C 1
ATOM 2291 O O . ILE A 1 301 ? -0.889 21.146 8.097 1.00 91.44 301 ILE A O 1
ATOM 2295 N N . ASP A 1 302 ? -2.994 21.212 8.867 1.00 91.00 302 ASP A N 1
ATOM 2296 C CA . ASP A 1 302 ? -2.848 22.361 9.762 1.00 91.00 302 ASP A CA 1
ATOM 2297 C C . ASP A 1 302 ? -3.234 21.978 11.199 1.00 91.00 302 ASP A C 1
ATOM 2299 O O . ASP A 1 302 ? -4.402 21.988 11.601 1.00 91.00 302 ASP A O 1
ATOM 2303 N N . LEU A 1 303 ? -2.219 21.663 12.005 1.00 88.50 303 LEU A N 1
ATOM 2304 C CA . LEU A 1 303 ? -2.390 21.264 13.404 1.00 88.50 303 LEU A CA 1
ATOM 2305 C C . LEU A 1 303 ? -2.931 22.390 14.296 1.00 88.50 303 LEU A C 1
ATOM 2307 O O . LEU A 1 303 ? -3.512 22.103 15.345 1.00 88.50 303 LEU A O 1
ATOM 2311 N N . SER A 1 304 ? -2.792 23.661 13.899 1.00 87.31 304 SER A N 1
ATOM 2312 C CA . SER A 1 304 ? -3.276 24.794 14.702 1.00 87.31 304 SER A CA 1
ATOM 2313 C C . SER A 1 304 ? -4.805 24.803 14.842 1.00 87.31 304 SER A C 1
ATOM 2315 O O . SER A 1 304 ? -5.349 25.329 15.817 1.00 87.31 304 SER A O 1
ATOM 2317 N N . ARG A 1 305 ? -5.506 24.138 13.916 1.00 84.56 305 ARG A N 1
ATOM 2318 C CA . ARG A 1 305 ? -6.966 23.973 13.911 1.00 84.56 305 ARG A CA 1
ATOM 2319 C C . ARG A 1 305 ? -7.478 23.112 15.062 1.00 84.56 305 ARG A C 1
ATOM 2321 O O . ARG A 1 305 ? -8.597 23.331 15.529 1.00 84.56 305 ARG A O 1
ATOM 2328 N N . ILE A 1 306 ? -6.655 22.196 15.582 1.00 77.44 306 ILE A N 1
ATOM 2329 C CA . ILE A 1 306 ? -7.025 21.329 16.713 1.00 77.44 306 ILE A CA 1
ATOM 2330 C C . ILE A 1 306 ? -7.325 22.174 17.956 1.00 77.44 306 ILE A C 1
ATOM 2332 O O . ILE A 1 306 ? -8.320 21.931 18.638 1.00 77.44 306 ILE A O 1
ATOM 2336 N N . ALA A 1 307 ? -6.529 23.219 18.212 1.00 73.06 307 ALA A N 1
ATOM 2337 C CA . ALA A 1 307 ? -6.747 24.141 19.331 1.00 73.06 307 ALA A CA 1
ATOM 2338 C C . ALA A 1 307 ? -8.079 24.909 19.228 1.00 73.06 307 ALA A C 1
ATOM 2340 O O . ALA A 1 307 ? -8.600 25.396 20.227 1.00 73.06 307 ALA A O 1
ATOM 2341 N N . GLN A 1 308 ? -8.653 24.991 18.026 1.00 74.06 308 GLN A N 1
ATOM 2342 C CA . GLN A 1 308 ? -9.936 25.636 17.747 1.00 74.06 308 GLN A CA 1
ATOM 2343 C C . GLN A 1 308 ? -11.099 24.627 17.718 1.00 74.06 308 GLN A C 1
ATOM 2345 O O . GLN A 1 308 ? -12.225 24.986 17.381 1.00 74.06 308 GLN A O 1
ATOM 2350 N N . GLY A 1 309 ? -10.843 23.355 18.051 1.00 70.81 309 GLY A N 1
ATOM 2351 C CA . GLY A 1 309 ? -11.835 22.280 18.000 1.00 70.81 309 GLY A CA 1
ATOM 2352 C C . GLY A 1 309 ? -12.230 21.863 16.581 1.00 70.81 309 GLY A C 1
ATOM 2353 O O . GLY A 1 309 ? -13.306 21.295 16.398 1.00 70.81 309 GLY A O 1
ATOM 2354 N N . MET A 1 310 ? -11.394 22.160 15.583 1.00 76.38 310 MET A N 1
ATOM 2355 C CA . MET A 1 310 ? -11.610 21.803 14.181 1.00 76.38 310 MET A CA 1
ATOM 2356 C C . MET A 1 310 ? -10.701 20.645 13.755 1.00 76.38 310 MET A C 1
ATOM 2358 O O . MET A 1 310 ? -9.634 20.428 14.332 1.00 76.38 310 MET A O 1
ATOM 2362 N N . ALA A 1 311 ? -11.107 19.920 12.708 1.00 81.31 311 ALA A N 1
ATOM 2363 C CA . ALA A 1 311 ? -10.249 18.924 12.074 1.00 81.31 311 ALA A CA 1
ATOM 2364 C C . ALA A 1 311 ? -8.988 19.591 11.474 1.00 81.31 311 ALA A C 1
ATOM 2366 O O . ALA A 1 311 ? -9.088 20.713 10.956 1.00 81.31 311 ALA A O 1
ATOM 2367 N N . PRO A 1 312 ? -7.821 18.920 11.525 1.00 88.31 312 PRO A N 1
ATOM 2368 C CA . PRO A 1 312 ? -6.551 19.458 11.036 1.00 88.31 312 PRO A CA 1
ATOM 2369 C C . PRO A 1 312 ? -6.399 19.385 9.512 1.00 88.31 312 PRO A C 1
ATOM 2371 O O . PRO A 1 312 ? -5.354 19.752 8.992 1.00 88.31 312 PRO A O 1
ATOM 2374 N N . TYR A 1 313 ? -7.404 18.898 8.790 1.00 90.69 313 TYR A N 1
ATOM 2375 C CA . TYR A 1 313 ? -7.363 18.730 7.341 1.00 90.69 313 TYR A CA 1
ATOM 2376 C C . TYR A 1 313 ? -7.984 19.952 6.664 1.00 90.69 313 TYR A C 1
ATOM 2378 O O . TYR A 1 313 ? -9.057 20.408 7.064 1.00 90.69 313 TYR A O 1
ATOM 2386 N N . VAL A 1 314 ? -7.289 20.502 5.671 1.00 92.62 314 VAL A N 1
ATOM 2387 C CA . VAL A 1 314 ? -7.754 21.633 4.866 1.00 92.62 314 VAL A CA 1
ATOM 2388 C C . VAL A 1 314 ? -7.777 21.204 3.408 1.00 92.62 314 VAL A C 1
ATOM 2390 O O . VAL A 1 314 ? -6.737 21.135 2.753 1.00 92.62 314 VAL A O 1
ATOM 2393 N N . GLU A 1 315 ? -8.968 20.913 2.897 1.00 93.38 315 GLU A N 1
ATOM 2394 C CA . GLU A 1 315 ? -9.179 20.595 1.489 1.00 93.38 315 GLU A CA 1
ATOM 2395 C C . GLU A 1 315 ? -9.068 21.867 0.642 1.00 93.38 315 GLU A C 1
ATOM 2397 O O . GLU A 1 315 ? -9.770 22.855 0.880 1.00 93.38 315 GLU A O 1
ATOM 2402 N N . ILE A 1 316 ? -8.197 21.856 -0.369 1.00 95.44 316 ILE A N 1
ATOM 2403 C CA . ILE A 1 316 ? -7.962 23.026 -1.215 1.00 95.44 316 ILE A CA 1
ATOM 2404 C C . ILE A 1 316 ? -8.937 23.012 -2.399 1.00 95.44 316 ILE A C 1
ATOM 2406 O O . ILE A 1 316 ? -8.845 22.137 -3.268 1.00 95.44 316 ILE A O 1
ATOM 2410 N N . PRO A 1 317 ? -9.868 23.982 -2.500 1.00 94.75 317 PRO A N 1
ATOM 2411 C CA . PRO A 1 317 ? -10.878 23.968 -3.551 1.00 94.75 317 PRO A CA 1
ATOM 2412 C C . PRO A 1 317 ? -10.275 24.019 -4.958 1.00 94.75 317 PRO A C 1
ATOM 2414 O O . PRO A 1 317 ? -9.266 24.682 -5.192 1.00 94.75 317 PRO A O 1
ATOM 2417 N N . ARG A 1 318 ? -10.974 23.405 -5.925 1.00 94.25 318 ARG A N 1
ATOM 2418 C CA . ARG A 1 318 ? -10.623 23.406 -7.363 1.00 94.25 318 ARG A CA 1
ATOM 2419 C C . ARG A 1 318 ? -9.286 22.724 -7.697 1.00 94.25 318 ARG A C 1
ATOM 2421 O O . ARG A 1 318 ? -8.681 23.059 -8.711 1.00 94.25 318 ARG A O 1
ATOM 2428 N N . THR A 1 319 ? -8.844 21.780 -6.868 1.00 96.00 319 THR A N 1
ATOM 2429 C CA . THR A 1 319 ? -7.626 20.984 -7.111 1.00 96.00 319 THR A CA 1
ATOM 2430 C C . THR A 1 319 ? -7.903 19.533 -7.510 1.00 96.00 319 THR A C 1
ATOM 2432 O O . THR A 1 319 ? -7.000 18.877 -8.014 1.00 96.00 319 THR A O 1
ATOM 2435 N N . GLY A 1 320 ? -9.133 19.039 -7.328 1.00 95.88 320 GLY A N 1
ATOM 2436 C CA . GLY A 1 320 ? -9.513 17.676 -7.703 1.00 95.88 320 GLY A CA 1
ATOM 2437 C C . GLY A 1 320 ? -9.469 17.424 -9.213 1.00 95.88 320 GLY A C 1
ATOM 2438 O O . GLY A 1 320 ? -9.738 18.319 -10.021 1.00 95.88 320 GLY A O 1
ATOM 2439 N N . VAL A 1 321 ? -9.146 16.186 -9.587 1.00 95.75 321 VAL A N 1
ATOM 2440 C CA . VAL A 1 321 ? -8.930 15.746 -10.975 1.00 95.75 321 VAL A CA 1
ATOM 2441 C C . VAL A 1 321 ? -9.634 14.409 -11.210 1.00 95.75 321 VAL A C 1
ATOM 2443 O O . VAL A 1 321 ? -9.712 13.567 -10.321 1.00 95.75 321 VAL A O 1
ATOM 2446 N N . ILE A 1 322 ? -10.131 14.185 -12.429 1.00 96.62 322 ILE A N 1
ATOM 2447 C CA . ILE A 1 322 ? -10.500 12.842 -12.892 1.00 96.62 322 ILE A CA 1
ATOM 2448 C C . ILE A 1 322 ? -9.442 12.383 -13.887 1.00 96.62 322 ILE A C 1
ATOM 2450 O O . ILE A 1 322 ? -9.317 12.946 -14.977 1.00 96.62 322 ILE A O 1
ATOM 2454 N N . TRP A 1 323 ? -8.693 11.346 -13.527 1.00 96.62 323 TRP A N 1
ATOM 2455 C CA . TRP A 1 323 ? -7.717 10.739 -14.422 1.00 96.62 323 TRP A CA 1
ATOM 2456 C C . TRP A 1 323 ? -8.387 9.660 -15.257 1.00 96.62 323 TRP A C 1
ATOM 2458 O O . TRP A 1 323 ? -9.112 8.816 -14.736 1.00 96.62 323 TRP A O 1
ATOM 2468 N N . ARG A 1 324 ? -8.114 9.652 -16.562 1.00 95.44 324 ARG A N 1
ATOM 2469 C CA . ARG A 1 324 ? -8.525 8.570 -17.457 1.00 95.44 324 ARG A CA 1
ATOM 2470 C C . ARG A 1 324 ? -7.309 7.736 -17.826 1.00 95.44 324 ARG A C 1
ATOM 2472 O O . ARG A 1 324 ? -6.450 8.172 -18.589 1.00 95.44 324 ARG A O 1
ATOM 2479 N N . VAL A 1 325 ? -7.275 6.510 -17.332 1.00 93.31 325 VAL A N 1
ATOM 2480 C CA . VAL A 1 325 ? -6.256 5.512 -17.635 1.00 93.31 325 VAL A CA 1
ATOM 2481 C C . VAL A 1 325 ? -6.812 4.587 -18.704 1.00 93.31 325 VAL A C 1
ATOM 2483 O O . VAL A 1 325 ? -7.624 3.699 -18.456 1.00 93.31 325 VAL A O 1
ATOM 2486 N N . THR A 1 326 ? -6.374 4.797 -19.935 1.00 86.00 326 THR A N 1
ATOM 2487 C CA . THR A 1 326 ? -6.632 3.840 -21.009 1.00 86.00 326 THR A CA 1
ATOM 2488 C C . THR A 1 326 ? -5.422 2.951 -21.170 1.00 86.00 326 THR A C 1
ATOM 2490 O O . THR A 1 326 ? -4.281 3.379 -20.983 1.00 86.00 326 THR A O 1
ATOM 2493 N N . ARG A 1 327 ? -5.654 1.709 -21.593 1.00 70.25 327 ARG A N 1
ATOM 2494 C CA . ARG A 1 327 ? -4.588 0.964 -22.241 1.00 70.25 327 ARG A CA 1
ATOM 2495 C C . ARG A 1 327 ? -4.251 1.738 -23.504 1.00 70.25 327 ARG A C 1
ATOM 2497 O O . ARG A 1 327 ? -4.959 1.620 -24.503 1.00 70.25 327 ARG A O 1
ATOM 2504 N N . ALA A 1 328 ? -3.192 2.537 -23.453 1.00 58.44 328 ALA A N 1
ATOM 2505 C CA . ALA A 1 328 ? -2.613 3.047 -24.673 1.00 58.44 328 ALA A CA 1
ATOM 2506 C C . ALA A 1 328 ? -2.392 1.821 -25.569 1.00 58.44 328 ALA A C 1
ATOM 2508 O O . ALA A 1 328 ? -1.829 0.805 -25.135 1.00 58.44 328 ALA A O 1
ATOM 2509 N N . ALA A 1 329 ? -2.851 1.877 -26.822 1.00 46.97 329 ALA A N 1
ATOM 2510 C CA . ALA A 1 329 ? -2.131 1.126 -27.834 1.00 46.97 329 ALA A CA 1
ATOM 2511 C C . ALA A 1 329 ? -0.669 1.502 -27.591 1.00 46.97 329 ALA A C 1
ATOM 2513 O O . ALA A 1 329 ? -0.389 2.702 -27.567 1.00 46.97 329 ALA A O 1
ATOM 2514 N N . ARG A 1 330 ? 0.203 0.526 -27.266 1.00 45.19 330 ARG A N 1
ATOM 2515 C CA . ARG A 1 330 ? 1.658 0.750 -27.168 1.00 45.19 330 ARG A CA 1
ATOM 2516 C C . ARG A 1 330 ? 1.989 1.802 -28.205 1.00 45.19 330 ARG A C 1
ATOM 2518 O O . ARG A 1 330 ? 1.667 1.504 -29.356 1.00 45.19 330 ARG A O 1
ATOM 2525 N N . VAL A 1 331 ? 2.480 2.983 -27.807 1.00 42.78 331 VAL A N 1
ATOM 2526 C CA . VAL A 1 331 ? 2.538 4.168 -28.681 1.00 42.78 331 VAL A CA 1
ATOM 2527 C C . VAL A 1 331 ? 2.900 3.702 -30.085 1.00 42.78 331 VAL A C 1
ATOM 2529 O O . VAL A 1 331 ? 3.994 3.171 -30.318 1.00 42.78 331 VAL A O 1
ATOM 2532 N N . SER A 1 332 ? 1.915 3.701 -30.985 1.00 44.78 332 SER A N 1
ATOM 2533 C CA . SER A 1 332 ? 2.117 3.155 -32.318 1.00 44.78 332 SER A CA 1
ATOM 2534 C C . SER A 1 332 ? 3.012 4.151 -33.035 1.00 44.78 332 SER A C 1
ATOM 2536 O O . SER A 1 332 ? 2.591 5.280 -33.266 1.00 44.78 332 SER A O 1
ATOM 2538 N N . GLY A 1 333 ? 4.255 3.749 -33.303 1.00 57.69 333 GLY A N 1
ATOM 2539 C CA . GLY A 1 333 ? 5.271 4.579 -33.950 1.00 57.69 333 GLY A CA 1
ATOM 2540 C C . GLY A 1 333 ? 6.652 4.504 -33.298 1.00 57.69 333 GLY A C 1
ATOM 2541 O O . GLY A 1 333 ? 7.641 4.687 -33.996 1.00 57.69 333 GLY A O 1
ATOM 2542 N N . LEU A 1 334 ? 6.748 4.187 -32.000 1.00 72.81 334 LEU A N 1
ATOM 2543 C CA . LEU A 1 334 ? 8.052 4.061 -31.343 1.00 72.81 334 LEU A CA 1
ATOM 2544 C C . LEU A 1 334 ? 8.709 2.704 -31.642 1.00 72.81 334 LEU A C 1
ATOM 2546 O O . LEU A 1 334 ? 8.035 1.672 -31.490 1.00 72.81 334 LEU A O 1
ATOM 2550 N N . PRO A 1 335 ? 9.999 2.687 -32.040 1.00 86.50 335 PRO A N 1
ATOM 2551 C CA . PRO A 1 335 ? 10.766 1.461 -32.173 1.00 86.50 335 PRO A CA 1
ATOM 2552 C C . PRO A 1 335 ? 10.732 0.634 -30.886 1.00 86.50 335 PRO A C 1
ATOM 2554 O O . PRO A 1 335 ? 11.064 1.128 -29.808 1.00 86.50 335 PRO A O 1
ATOM 2557 N N . LEU A 1 336 ? 10.343 -0.634 -30.992 1.00 88.44 336 LEU A N 1
ATOM 2558 C CA . LEU A 1 336 ? 10.370 -1.573 -29.869 1.00 88.44 336 LEU A CA 1
ATOM 2559 C C . LEU A 1 336 ? 11.443 -2.619 -30.126 1.00 88.44 336 LEU A C 1
ATOM 2561 O O . LEU A 1 336 ? 11.510 -3.181 -31.219 1.00 88.44 336 LEU A O 1
ATOM 2565 N N . TYR A 1 337 ? 12.211 -2.940 -29.094 1.00 94.56 337 TYR A N 1
ATOM 2566 C CA . TYR A 1 337 ? 13.268 -3.933 -29.152 1.00 94.56 337 TYR A CA 1
ATOM 2567 C C . TYR A 1 337 ? 12.977 -5.091 -28.214 1.00 94.56 337 TYR A C 1
ATOM 2569 O O . TYR A 1 337 ? 12.498 -4.919 -27.093 1.00 94.56 337 TYR A O 1
ATOM 2577 N N . ARG A 1 338 ? 13.295 -6.293 -28.681 1.00 96.44 338 ARG A N 1
ATOM 2578 C CA . ARG A 1 338 ? 13.401 -7.492 -27.865 1.00 96.44 338 ARG A CA 1
ATOM 2579 C C . ARG A 1 338 ? 14.872 -7.702 -27.534 1.00 96.44 338 ARG A C 1
ATOM 2581 O O . ARG A 1 338 ? 15.677 -7.860 -28.446 1.00 96.44 338 ARG A O 1
ATOM 2588 N N . VAL A 1 339 ? 15.199 -7.728 -26.248 1.00 98.31 339 VAL A N 1
ATOM 2589 C CA . VAL A 1 339 ? 16.553 -7.974 -25.740 1.00 98.31 339 VAL A CA 1
ATOM 2590 C C . VAL A 1 339 ? 16.558 -9.337 -25.067 1.00 98.31 339 VAL A C 1
ATOM 2592 O O . VAL A 1 339 ? 15.898 -9.529 -24.052 1.00 98.31 339 VAL A O 1
ATOM 2595 N N . THR A 1 340 ? 17.255 -10.304 -25.651 1.00 98.06 340 THR A N 1
ATOM 2596 C CA . THR A 1 340 ? 17.429 -11.639 -25.069 1.00 98.06 340 THR A CA 1
ATOM 2597 C C . THR A 1 340 ? 18.836 -11.764 -24.530 1.00 98.06 340 THR A C 1
ATOM 2599 O O . THR A 1 340 ? 19.790 -11.666 -25.294 1.00 98.06 340 THR A O 1
ATOM 2602 N N . ILE A 1 341 ? 18.951 -11.984 -23.228 1.00 98.62 341 ILE A N 1
ATOM 2603 C CA . ILE A 1 341 ? 20.213 -12.175 -22.524 1.00 98.62 341 ILE A CA 1
ATOM 2604 C C . ILE A 1 341 ? 20.385 -13.673 -22.328 1.00 98.62 341 ILE A C 1
ATOM 2606 O O . ILE A 1 341 ? 19.531 -14.316 -21.720 1.00 98.62 341 ILE A O 1
ATOM 2610 N N . GLN A 1 342 ? 21.473 -14.227 -22.845 1.00 98.62 342 GLN A N 1
ATOM 2611 C CA . GLN A 1 342 ? 21.859 -15.613 -22.635 1.00 98.62 342 GLN A CA 1
ATOM 2612 C C . GLN A 1 342 ? 23.148 -15.645 -21.817 1.00 98.62 342 GLN A C 1
ATOM 2614 O O . GLN A 1 342 ? 24.172 -15.129 -22.258 1.00 98.62 342 GLN A O 1
ATOM 2619 N N . ASN A 1 343 ? 23.088 -16.264 -20.643 1.00 98.62 343 ASN A N 1
ATOM 2620 C CA . ASN A 1 343 ? 24.250 -16.570 -19.826 1.00 98.62 343 ASN A CA 1
ATOM 2621 C C . ASN A 1 343 ? 24.998 -17.760 -20.445 1.00 98.62 343 ASN A C 1
ATOM 2623 O O . ASN A 1 343 ? 24.405 -18.815 -20.695 1.00 98.62 343 ASN A O 1
ATOM 2627 N N . LEU A 1 344 ? 26.283 -17.563 -20.735 1.00 98.56 344 LEU A N 1
ATOM 2628 C CA . LEU A 1 344 ? 27.168 -18.561 -21.341 1.00 98.56 344 LEU A CA 1
ATOM 2629 C C . LEU A 1 344 ? 28.040 -19.277 -20.308 1.00 98.56 344 LEU A C 1
ATOM 2631 O O . LEU A 1 344 ? 28.707 -20.256 -20.638 1.00 98.56 344 LEU A O 1
ATOM 2635 N N . THR A 1 345 ? 28.060 -18.796 -19.068 1.00 97.94 345 THR A N 1
ATOM 2636 C CA . THR A 1 345 ? 28.962 -19.309 -18.042 1.00 97.94 345 THR A CA 1
ATOM 2637 C C . THR A 1 345 ? 28.390 -20.550 -17.372 1.00 97.94 345 THR A C 1
ATOM 2639 O O . THR A 1 345 ? 27.178 -20.703 -17.216 1.00 97.94 345 THR A O 1
ATOM 2642 N N . THR A 1 346 ? 29.274 -21.430 -16.913 1.00 95.56 346 THR A N 1
ATOM 2643 C CA . THR A 1 346 ? 28.918 -22.536 -16.017 1.00 95.56 346 THR A CA 1
ATOM 2644 C C . THR A 1 346 ? 29.114 -22.183 -14.550 1.00 95.56 346 THR A C 1
ATOM 2646 O O . THR A 1 346 ? 28.582 -22.907 -13.718 1.00 95.56 346 THR A O 1
ATOM 2649 N N . GLY A 1 347 ? 29.855 -21.115 -14.232 1.00 95.12 347 GLY A N 1
ATOM 2650 C CA . GLY A 1 347 ? 30.248 -20.749 -12.867 1.00 95.12 347 GLY A CA 1
ATOM 2651 C C . GLY A 1 347 ? 29.631 -19.465 -12.317 1.00 95.12 347 GLY A C 1
ATOM 2652 O O . GLY A 1 347 ? 29.810 -19.180 -11.141 1.00 95.12 347 GLY A O 1
ATOM 2653 N N . GLN A 1 348 ? 28.893 -18.701 -13.130 1.00 97.25 348 GLN A N 1
ATOM 2654 C CA . GLN A 1 348 ? 28.386 -17.383 -12.739 1.00 97.25 348 GLN A CA 1
ATOM 2655 C C . GLN A 1 348 ? 26.907 -17.228 -13.111 1.00 97.25 348 GLN A C 1
ATOM 2657 O O . GLN A 1 348 ? 26.579 -16.909 -14.253 1.00 97.25 348 GLN A O 1
ATOM 2662 N N . PRO A 1 349 ? 25.960 -17.445 -12.188 1.00 97.19 349 PRO A N 1
ATOM 2663 C CA . PRO A 1 349 ? 24.605 -16.946 -12.373 1.00 97.19 349 PRO A CA 1
ATOM 2664 C C . PRO A 1 349 ? 24.632 -15.413 -12.474 1.00 97.19 349 PRO A C 1
ATOM 2666 O O . PRO A 1 349 ? 25.528 -14.772 -11.928 1.00 97.19 349 PRO A O 1
ATOM 2669 N N . PHE A 1 350 ? 23.647 -14.826 -13.148 1.00 98.50 350 PHE A N 1
ATOM 2670 C CA . PHE A 1 350 ? 23.480 -13.375 -13.180 1.00 98.50 350 PHE A CA 1
ATOM 2671 C C . PHE A 1 350 ? 22.377 -12.943 -12.225 1.00 98.50 350 PHE A C 1
ATOM 2673 O O . PHE A 1 350 ? 21.331 -13.593 -12.160 1.00 98.50 350 PHE A O 1
ATOM 2680 N N . SER A 1 351 ? 22.603 -11.849 -11.506 1.00 97.75 351 SER A N 1
ATOM 2681 C CA . SER A 1 351 ? 21.617 -11.237 -10.613 1.00 97.75 351 SER A CA 1
ATOM 2682 C C . SER A 1 351 ? 20.464 -10.564 -11.383 1.00 97.75 351 SER A C 1
ATOM 2684 O O . SER A 1 351 ? 20.438 -10.529 -12.615 1.00 97.75 351 SER A O 1
ATOM 2686 N N . PRO A 1 352 ? 19.485 -9.983 -10.675 1.00 98.19 352 PRO A N 1
ATOM 2687 C CA . PRO A 1 352 ? 18.722 -8.845 -11.177 1.00 98.19 352 PRO A CA 1
ATOM 2688 C C . PRO A 1 352 ? 19.628 -7.674 -11.618 1.00 98.19 352 PRO A C 1
ATOM 2690 O O . PRO A 1 352 ? 20.781 -7.563 -11.215 1.00 98.19 352 PRO A O 1
ATOM 2693 N N . GLY A 1 353 ? 19.102 -6.774 -12.444 1.00 98.00 353 GLY A N 1
ATOM 2694 C CA . GLY A 1 353 ? 19.899 -5.747 -13.126 1.00 98.00 353 GLY A CA 1
ATOM 2695 C C . GLY A 1 353 ? 19.045 -4.725 -13.875 1.00 98.00 353 GLY A C 1
ATOM 2696 O O . GLY A 1 353 ? 17.830 -4.632 -13.656 1.00 98.00 353 GLY A O 1
ATOM 2697 N N . VAL A 1 354 ? 19.660 -3.972 -14.789 1.00 98.19 354 VAL A N 1
ATOM 2698 C CA . VAL A 1 354 ? 18.985 -2.920 -15.572 1.00 98.19 354 VAL A CA 1
ATOM 2699 C C . VAL A 1 354 ? 19.317 -2.992 -17.062 1.00 98.19 354 VAL A C 1
ATOM 2701 O O . VAL A 1 354 ? 20.419 -3.371 -17.454 1.00 98.19 354 VAL A O 1
ATOM 2704 N N . ILE A 1 355 ? 18.352 -2.597 -17.894 1.00 98.62 355 ILE A N 1
ATOM 2705 C CA . ILE A 1 355 ? 18.496 -2.369 -19.337 1.00 98.62 355 ILE A CA 1
ATOM 2706 C C . ILE A 1 355 ? 17.985 -0.960 -19.620 1.00 98.62 355 ILE A C 1
ATOM 2708 O O . ILE A 1 355 ? 16.903 -0.609 -19.151 1.00 98.62 355 ILE A O 1
ATOM 2712 N N . ALA A 1 356 ? 18.717 -0.166 -20.394 1.00 98.31 356 ALA A N 1
ATOM 2713 C CA . ALA A 1 356 ? 18.329 1.199 -20.723 1.00 98.31 356 ALA A CA 1
ATOM 2714 C C . ALA A 1 356 ? 18.559 1.520 -22.198 1.00 98.31 356 ALA A C 1
ATOM 2716 O O . ALA A 1 356 ? 19.597 1.174 -22.759 1.00 98.31 356 ALA A O 1
ATOM 2717 N N . THR A 1 357 ? 17.622 2.243 -22.810 1.00 98.31 357 THR A N 1
ATOM 2718 C CA . THR A 1 357 ? 17.848 2.906 -24.102 1.00 98.31 357 THR A CA 1
ATOM 2719 C C . THR A 1 357 ? 18.095 4.386 -23.892 1.00 98.31 357 THR A C 1
ATOM 2721 O O . THR A 1 357 ? 17.365 5.032 -23.133 1.00 98.31 357 THR A O 1
ATOM 2724 N N . HIS A 1 358 ? 19.080 4.939 -24.588 1.00 97.88 358 HIS A N 1
ATOM 2725 C CA . HIS A 1 358 ? 19.492 6.319 -24.373 1.00 97.88 358 HIS A CA 1
ATOM 2726 C C . HIS A 1 358 ? 20.150 6.960 -25.605 1.00 97.88 358 HIS A C 1
ATOM 2728 O O . HIS A 1 358 ? 20.373 6.315 -26.635 1.00 97.88 358 HIS A O 1
ATOM 2734 N N . THR A 1 359 ? 20.397 8.267 -25.530 1.00 96.94 359 THR A N 1
ATOM 2735 C CA . THR A 1 359 ? 21.204 9.007 -26.510 1.00 96.94 359 THR A CA 1
ATOM 2736 C C . THR A 1 359 ? 22.688 8.661 -26.360 1.00 96.94 359 THR A C 1
ATOM 2738 O O . THR A 1 359 ? 23.102 8.032 -25.390 1.00 96.94 359 THR A O 1
ATOM 2741 N N . ASP A 1 360 ? 23.524 9.091 -27.300 1.00 94.81 360 ASP A N 1
ATOM 2742 C CA . ASP A 1 360 ? 24.981 8.923 -27.210 1.00 94.81 360 ASP A CA 1
ATOM 2743 C C . ASP A 1 360 ? 25.660 9.787 -26.127 1.00 94.81 360 ASP A C 1
ATOM 2745 O O . ASP A 1 360 ? 26.807 9.519 -25.775 1.00 94.81 360 ASP A O 1
ATOM 2749 N N . GLN A 1 361 ? 24.956 10.783 -25.579 1.00 93.19 361 GLN A N 1
ATOM 2750 C CA . GLN A 1 361 ? 25.444 11.644 -24.494 1.00 93.19 361 GLN A CA 1
ATOM 2751 C C . GLN A 1 361 ? 25.245 11.025 -23.105 1.00 93.19 361 GLN A C 1
ATOM 2753 O O . GLN A 1 361 ? 25.974 11.346 -22.169 1.00 93.19 361 GLN A O 1
ATOM 2758 N N . ALA A 1 362 ? 24.252 10.149 -22.958 1.00 95.12 362 ALA A N 1
ATOM 2759 C CA . ALA A 1 362 ? 23.980 9.466 -21.703 1.00 95.12 362 ALA A CA 1
ATOM 2760 C C . ALA A 1 362 ? 24.965 8.306 -21.496 1.00 95.12 362 ALA A C 1
ATOM 2762 O O . ALA A 1 362 ? 25.250 7.546 -22.423 1.00 95.12 362 ALA A O 1
ATOM 2763 N N . THR A 1 363 ? 25.457 8.154 -20.268 1.00 96.88 363 THR A N 1
ATOM 2764 C CA . THR A 1 363 ? 26.397 7.092 -19.883 1.00 96.88 363 THR A CA 1
ATOM 2765 C C . THR A 1 363 ? 25.840 6.359 -18.671 1.00 96.88 363 THR A C 1
ATOM 2767 O O . THR A 1 363 ? 25.700 6.967 -17.616 1.00 96.88 363 THR A O 1
ATOM 2770 N N . VAL A 1 364 ? 25.506 5.075 -18.828 1.00 96.94 364 VAL A N 1
ATOM 2771 C CA . VAL A 1 364 ? 25.046 4.218 -17.716 1.00 96.94 364 VAL A CA 1
ATOM 2772 C C . VAL A 1 364 ? 26.243 3.689 -16.927 1.00 96.94 364 VAL A C 1
ATOM 2774 O O . VAL A 1 364 ? 26.273 3.775 -15.707 1.00 96.94 364 VAL A O 1
ATOM 2777 N N . PHE A 1 365 ? 27.256 3.194 -17.636 1.00 98.19 365 PHE A N 1
ATOM 2778 C CA . PHE A 1 365 ? 28.588 2.904 -17.114 1.00 98.19 365 PHE A CA 1
ATOM 2779 C C . PHE A 1 365 ? 29.598 3.034 -18.255 1.00 98.19 365 PHE A C 1
ATOM 2781 O O . PHE A 1 365 ? 29.198 3.078 -19.419 1.00 98.19 365 PHE A O 1
ATOM 2788 N N . ARG A 1 366 ? 30.894 3.094 -17.935 1.00 97.06 366 ARG A N 1
ATOM 2789 C CA . ARG A 1 366 ? 31.963 3.091 -18.937 1.00 97.06 366 ARG A CA 1
ATOM 2790 C C . ARG A 1 366 ? 33.246 2.497 -18.379 1.00 97.06 366 ARG A C 1
ATOM 2792 O O . ARG A 1 366 ? 33.690 2.883 -17.301 1.00 97.06 366 ARG A O 1
ATOM 2799 N N . VAL A 1 367 ? 33.869 1.601 -19.141 1.00 95.75 367 VAL A N 1
ATOM 2800 C CA . VAL A 1 367 ? 35.197 1.064 -18.805 1.00 95.75 367 VAL A CA 1
ATOM 2801 C C . VAL A 1 367 ? 36.209 2.213 -18.730 1.00 95.75 367 VAL A C 1
ATOM 2803 O O . VAL A 1 367 ? 36.243 3.087 -19.597 1.00 95.75 367 VAL A O 1
ATOM 2806 N N . GLY A 1 368 ? 37.024 2.224 -17.677 1.00 97.00 368 GLY A N 1
ATOM 2807 C CA . GLY A 1 368 ? 37.972 3.289 -17.355 1.00 97.00 368 GLY A CA 1
ATOM 2808 C C . GLY A 1 368 ? 37.383 4.452 -16.547 1.00 97.00 368 GLY A C 1
ATOM 2809 O O . GLY A 1 368 ? 38.123 5.376 -16.215 1.00 97.00 368 GLY A O 1
ATOM 2810 N N . GLN A 1 369 ? 36.089 4.425 -16.210 1.00 97.62 369 GLN A N 1
ATOM 2811 C CA . GLN A 1 369 ? 35.449 5.392 -15.310 1.00 97.62 369 GLN A CA 1
ATOM 2812 C C . GLN A 1 369 ? 35.045 4.738 -13.986 1.00 97.62 369 GLN A C 1
ATOM 2814 O O . GLN A 1 369 ? 34.914 3.521 -13.902 1.00 97.62 369 GLN A O 1
ATOM 2819 N N . GLN A 1 370 ? 34.850 5.549 -12.946 1.00 97.88 370 GLN A N 1
ATOM 2820 C CA . GLN A 1 370 ? 34.310 5.064 -11.674 1.00 97.88 370 GLN A CA 1
ATOM 2821 C C . GLN A 1 370 ? 32.869 4.571 -11.853 1.00 97.88 370 GLN A C 1
ATOM 2823 O O . GLN A 1 370 ? 32.086 5.192 -12.575 1.00 97.88 370 GLN A O 1
ATOM 2828 N N . ALA A 1 371 ? 32.521 3.471 -11.183 1.00 97.94 371 ALA A N 1
ATOM 2829 C CA . ALA A 1 371 ? 31.146 2.997 -11.118 1.00 97.94 371 ALA A CA 1
ATOM 2830 C C . ALA A 1 371 ? 30.251 4.015 -10.388 1.00 97.94 371 ALA A C 1
ATOM 2832 O O . ALA A 1 371 ? 30.663 4.610 -9.389 1.00 97.94 371 ALA A O 1
ATOM 2833 N N . SER A 1 372 ? 29.019 4.210 -10.873 1.00 97.75 372 SER A N 1
ATOM 2834 C CA . SER A 1 372 ? 28.002 4.926 -10.093 1.00 97.75 372 SER A CA 1
ATOM 2835 C C . SER A 1 372 ? 27.603 4.100 -8.869 1.00 97.75 372 SER A C 1
ATOM 2837 O O . SER A 1 372 ? 27.842 2.891 -8.831 1.00 97.75 372 SER A O 1
ATOM 2839 N N . GLU A 1 373 ? 26.947 4.722 -7.888 1.00 96.50 373 GLU A N 1
ATOM 2840 C CA . GLU A 1 373 ? 26.425 3.990 -6.729 1.00 96.50 373 GLU A CA 1
ATOM 2841 C C . GLU A 1 373 ? 25.450 2.886 -7.171 1.00 96.50 373 GLU A C 1
ATOM 2843 O O . GLU A 1 373 ? 25.517 1.768 -6.671 1.00 96.50 373 GLU A O 1
ATOM 2848 N N . GLY A 1 374 ? 24.607 3.137 -8.175 1.00 97.25 374 GLY A N 1
ATOM 2849 C CA . GLY A 1 374 ? 23.748 2.117 -8.766 1.00 97.25 374 GLY A CA 1
ATOM 2850 C C . GLY A 1 374 ? 24.509 0.938 -9.382 1.00 97.25 374 GLY A C 1
ATOM 2851 O O . GLY A 1 374 ? 24.145 -0.211 -9.134 1.00 97.25 374 GLY A O 1
ATOM 2852 N N . ILE A 1 375 ? 25.564 1.189 -10.163 1.00 98.44 375 ILE A N 1
ATOM 2853 C CA . ILE A 1 375 ? 26.378 0.112 -10.756 1.00 98.44 375 ILE A CA 1
ATOM 2854 C C . ILE A 1 375 ? 27.126 -0.666 -9.676 1.00 98.44 375 ILE A C 1
ATOM 2856 O O . ILE A 1 375 ? 27.145 -1.891 -9.736 1.00 98.44 375 ILE A O 1
ATOM 2860 N N . ARG A 1 376 ? 27.653 0.022 -8.658 1.00 97.94 376 ARG A N 1
ATOM 2861 C CA . ARG A 1 376 ? 28.265 -0.611 -7.488 1.00 97.94 376 ARG A CA 1
ATOM 2862 C C . ARG A 1 376 ? 27.288 -1.553 -6.784 1.00 97.94 376 ARG A C 1
ATOM 2864 O O . ARG A 1 376 ? 27.631 -2.696 -6.531 1.00 97.94 376 ARG A O 1
ATOM 2871 N N . ARG A 1 377 ? 26.056 -1.106 -6.515 1.00 97.38 377 ARG A N 1
ATOM 2872 C CA . ARG A 1 377 ? 25.011 -1.927 -5.868 1.00 97.38 377 ARG A CA 1
ATOM 2873 C C . ARG A 1 377 ? 24.617 -3.150 -6.687 1.00 97.38 377 ARG A C 1
ATOM 2875 O O . ARG A 1 377 ? 24.365 -4.207 -6.119 1.00 97.38 377 ARG A O 1
ATOM 2882 N N . ILE A 1 378 ? 24.592 -3.032 -8.014 1.00 98.38 378 ILE A N 1
ATOM 2883 C CA . ILE A 1 378 ? 24.417 -4.206 -8.873 1.00 98.38 378 ILE A CA 1
ATOM 2884 C C . ILE A 1 378 ? 25.617 -5.138 -8.726 1.00 98.38 378 ILE A C 1
ATOM 2886 O O . ILE A 1 378 ? 25.415 -6.330 -8.559 1.00 98.38 378 ILE A O 1
ATOM 2890 N N . ALA A 1 379 ? 26.834 -4.614 -8.829 1.00 98.25 379 ALA A N 1
ATOM 2891 C CA . ALA A 1 379 ? 28.044 -5.417 -8.904 1.00 98.25 379 ALA A CA 1
ATOM 2892 C C . ALA A 1 379 ? 28.410 -6.112 -7.583 1.00 98.25 379 ALA A C 1
ATOM 2894 O O . ALA A 1 379 ? 28.925 -7.218 -7.638 1.00 98.25 379 ALA A O 1
ATOM 2895 N N . GLU A 1 380 ? 28.123 -5.489 -6.437 1.00 96.62 380 GLU A N 1
ATOM 2896 C CA . GLU A 1 380 ? 28.403 -6.044 -5.103 1.00 96.62 380 GLU A CA 1
ATOM 2897 C C . GLU A 1 380 ? 27.207 -6.851 -4.561 1.00 96.62 380 GLU A C 1
ATOM 2899 O O . GLU A 1 380 ? 27.354 -7.991 -4.136 1.00 96.62 380 GLU A O 1
ATOM 2904 N N . ASP A 1 381 ? 25.989 -6.299 -4.639 1.00 94.69 381 ASP A N 1
ATOM 2905 C CA . ASP A 1 381 ? 24.824 -6.846 -3.922 1.00 94.69 381 ASP A CA 1
ATOM 2906 C C . ASP A 1 381 ? 23.827 -7.578 -4.848 1.00 94.69 381 ASP A C 1
ATOM 2908 O O . ASP A 1 381 ? 22.868 -8.209 -4.392 1.00 94.69 381 ASP A O 1
ATOM 2912 N N . GLY A 1 382 ? 23.968 -7.436 -6.170 1.00 95.88 382 GLY A N 1
ATOM 2913 C CA . GLY A 1 382 ? 22.941 -7.847 -7.128 1.00 95.88 382 GLY A CA 1
ATOM 2914 C C . GLY A 1 382 ? 21.638 -7.038 -7.023 1.00 95.88 382 GLY A C 1
ATOM 2915 O O . GLY A 1 382 ? 20.606 -7.485 -7.539 1.00 95.88 382 GLY A O 1
ATOM 2916 N N . ASP A 1 383 ? 21.665 -5.866 -6.369 1.00 95.44 383 ASP A N 1
ATOM 2917 C CA . ASP A 1 383 ? 20.498 -5.008 -6.133 1.00 95.44 383 ASP A CA 1
ATOM 2918 C C . ASP A 1 383 ? 20.371 -3.899 -7.201 1.00 95.44 383 ASP A C 1
ATOM 2920 O O . ASP A 1 383 ? 21.146 -2.938 -7.223 1.00 95.44 383 ASP A O 1
ATOM 2924 N N . PRO A 1 384 ? 19.353 -3.958 -8.083 1.00 95.12 384 PRO A N 1
ATOM 2925 C CA . PRO A 1 384 ? 19.162 -2.971 -9.134 1.00 95.12 384 PRO A CA 1
ATOM 2926 C C . PRO A 1 384 ? 18.331 -1.757 -8.697 1.00 95.12 384 PRO A C 1
ATOM 2928 O O . PRO A 1 384 ? 18.023 -0.924 -9.549 1.00 95.12 384 PRO A O 1
ATOM 2931 N N . VAL A 1 385 ? 17.877 -1.654 -7.440 1.00 91.69 385 VAL A N 1
ATOM 2932 C CA . VAL A 1 385 ? 16.938 -0.600 -7.010 1.00 91.69 385 VAL A CA 1
ATOM 2933 C C . VAL A 1 385 ? 17.524 0.795 -7.225 1.00 91.69 385 VAL A C 1
ATOM 2935 O O . VAL A 1 385 ? 16.863 1.636 -7.840 1.00 91.69 385 VAL A O 1
ATOM 2938 N N . VAL A 1 386 ? 18.765 1.022 -6.785 1.00 92.50 386 VAL A N 1
ATOM 2939 C CA . VAL A 1 386 ? 19.446 2.317 -6.951 1.00 92.50 386 VAL A CA 1
ATOM 2940 C C . VAL A 1 386 ? 19.809 2.563 -8.417 1.00 92.50 386 VAL A C 1
ATOM 2942 O O . VAL A 1 386 ? 19.537 3.635 -8.949 1.00 92.50 386 VAL A O 1
ATOM 2945 N N . ALA A 1 387 ? 20.321 1.553 -9.125 1.00 95.06 387 ALA A N 1
ATOM 2946 C CA . ALA A 1 387 ? 20.621 1.679 -10.552 1.00 95.06 387 ALA A CA 1
ATOM 2947 C C . ALA A 1 387 ? 19.386 2.047 -11.386 1.00 95.06 387 ALA A C 1
ATOM 2949 O O . ALA A 1 387 ? 19.482 2.822 -12.337 1.00 95.06 387 ALA A O 1
ATOM 2950 N N . LEU A 1 388 ? 18.212 1.513 -11.035 1.00 90.44 388 LEU A N 1
ATOM 2951 C CA . LEU A 1 388 ? 16.964 1.791 -11.735 1.00 90.44 388 LEU A CA 1
ATOM 2952 C C . LEU A 1 388 ? 16.540 3.257 -11.584 1.00 90.44 388 LEU A C 1
ATOM 2954 O O . LEU A 1 388 ? 16.065 3.847 -12.556 1.00 90.44 388 LEU A O 1
ATOM 2958 N N . SER A 1 389 ? 16.677 3.841 -10.389 1.00 82.12 389 SER A N 1
ATOM 2959 C CA . SER A 1 389 ? 16.349 5.251 -10.154 1.00 82.12 389 SER A CA 1
ATOM 2960 C C . SER A 1 389 ? 17.393 6.184 -10.766 1.00 82.12 389 SER A C 1
ATOM 2962 O O . SER A 1 389 ? 17.011 7.106 -11.486 1.00 82.12 389 SER A O 1
ATOM 2964 N N . GLU A 1 390 ? 18.686 5.911 -10.565 1.00 90.69 390 GLU A N 1
ATOM 2965 C CA . GLU A 1 390 ? 19.785 6.700 -11.135 1.00 90.69 390 GLU A CA 1
ATOM 2966 C C . GLU A 1 390 ? 19.715 6.732 -12.657 1.00 90.69 390 GLU A C 1
ATOM 2968 O O . GLU A 1 390 ? 19.680 7.809 -13.247 1.00 90.69 390 GLU A O 1
ATOM 2973 N N . THR A 1 391 ? 19.605 5.563 -13.298 1.00 95.31 391 THR A N 1
ATOM 2974 C CA . THR A 1 391 ? 19.595 5.464 -14.763 1.00 95.31 391 THR A CA 1
ATOM 2975 C C . THR A 1 391 ? 18.421 6.231 -15.363 1.00 95.31 391 THR A C 1
ATOM 2977 O O . THR A 1 391 ? 18.580 6.910 -16.372 1.00 95.31 391 THR A O 1
ATOM 2980 N N . ARG A 1 392 ? 17.242 6.195 -14.727 1.00 90.69 392 ARG A N 1
ATOM 2981 C CA . ARG A 1 392 ? 16.080 6.990 -15.164 1.00 90.69 392 ARG A CA 1
ATOM 2982 C C . ARG A 1 392 ? 16.301 8.496 -15.034 1.00 90.69 392 ARG A C 1
ATOM 2984 O O . ARG A 1 392 ? 15.697 9.251 -15.790 1.00 90.69 392 ARG A O 1
ATOM 2991 N N . GLY A 1 393 ? 17.126 8.922 -14.081 1.00 80.56 393 GLY A N 1
ATOM 2992 C CA . GLY A 1 393 ? 17.464 10.323 -13.853 1.00 80.56 393 GLY A CA 1
ATOM 2993 C C . GLY A 1 393 ? 18.516 10.886 -14.812 1.00 80.56 393 GLY A C 1
ATOM 2994 O O . GLY A 1 393 ? 18.673 12.104 -14.869 1.00 80.56 393 GLY A O 1
ATOM 2995 N N . ILE A 1 394 ? 19.226 10.045 -15.576 1.00 91.31 394 ILE A N 1
ATOM 2996 C CA . ILE A 1 394 ? 20.272 10.496 -16.504 1.00 91.31 394 ILE A CA 1
ATOM 2997 C C . ILE A 1 394 ? 19.635 11.246 -17.688 1.00 91.31 394 ILE A C 1
ATOM 2999 O O . ILE A 1 394 ? 18.846 10.660 -18.442 1.00 91.31 394 ILE A O 1
ATOM 3003 N N . PRO A 1 395 ? 20.007 12.517 -17.937 1.00 89.56 395 PRO A N 1
ATOM 3004 C CA . PRO A 1 395 ? 19.559 13.236 -19.122 1.00 89.56 395 PRO A CA 1
ATOM 3005 C C . PRO A 1 395 ? 19.921 12.481 -20.408 1.00 89.56 395 PRO A C 1
ATOM 3007 O O . PRO A 1 395 ? 21.076 12.131 -20.635 1.00 89.56 395 PRO A O 1
ATOM 3010 N N . GLY A 1 396 ? 18.929 12.243 -21.267 1.00 89.50 396 GLY A N 1
ATOM 3011 C CA . GLY A 1 396 ? 19.108 11.489 -22.513 1.00 89.50 396 GLY A CA 1
ATOM 3012 C C . GLY A 1 396 ? 18.763 10.000 -22.419 1.00 89.50 396 GLY A C 1
ATOM 3013 O O . GLY A 1 396 ? 18.711 9.339 -23.455 1.00 89.50 396 GLY A O 1
ATOM 3014 N N . VAL A 1 397 ? 18.454 9.470 -21.233 1.00 95.56 397 VAL A N 1
ATOM 3015 C CA . VAL A 1 397 ? 17.805 8.157 -21.097 1.00 95.56 397 VAL A CA 1
ATOM 3016 C C . VAL A 1 397 ? 16.317 8.271 -21.436 1.00 95.56 397 VAL A C 1
ATOM 3018 O O . VAL A 1 397 ? 15.674 9.278 -21.141 1.00 95.56 397 VAL A O 1
ATOM 3021 N N . PHE A 1 398 ? 15.773 7.257 -22.111 1.00 90.62 398 PHE A N 1
ATOM 3022 C CA . PHE A 1 398 ? 14.376 7.236 -22.551 1.00 90.62 398 PHE A CA 1
ATOM 3023 C C . PHE A 1 398 ? 13.538 6.166 -21.857 1.00 90.62 398 PHE A C 1
ATOM 3025 O O . PHE A 1 398 ? 12.503 6.487 -21.282 1.00 90.62 398 PHE A O 1
ATOM 3032 N N . ASP A 1 399 ? 13.988 4.916 -21.896 1.00 92.69 399 ASP A N 1
ATOM 3033 C CA . ASP A 1 399 ? 13.310 3.787 -21.266 1.00 92.69 399 ASP A CA 1
ATOM 3034 C C . ASP A 1 399 ? 14.319 2.999 -20.432 1.00 92.69 399 ASP A C 1
ATOM 3036 O O . ASP A 1 399 ? 15.488 2.874 -20.814 1.00 92.69 399 ASP A O 1
ATOM 3040 N N . VAL A 1 400 ? 13.863 2.499 -19.282 1.00 95.06 400 VAL A N 1
ATOM 3041 C CA . VAL A 1 400 ? 14.665 1.708 -18.344 1.00 95.06 400 VAL A CA 1
ATOM 3042 C C . VAL A 1 400 ? 13.828 0.564 -17.792 1.00 95.06 400 VAL A C 1
ATOM 3044 O O . VAL A 1 400 ? 12.847 0.765 -17.061 1.00 95.06 400 VAL A O 1
ATOM 3047 N N . VAL A 1 401 ? 14.276 -0.649 -18.095 1.00 93.12 401 VAL A N 1
ATOM 3048 C CA . VAL A 1 401 ? 13.638 -1.910 -17.729 1.00 93.12 401 VAL A CA 1
ATOM 3049 C C . VAL A 1 401 ? 14.468 -2.606 -16.657 1.00 93.12 401 VAL A C 1
ATOM 3051 O O . VAL A 1 401 ? 15.678 -2.772 -16.795 1.00 93.12 401 VAL A O 1
ATOM 3054 N N . LYS A 1 402 ? 13.798 -3.051 -15.591 1.00 94.31 402 LYS A N 1
ATOM 3055 C CA . LYS A 1 402 ? 14.398 -3.896 -14.553 1.00 94.31 402 LYS A CA 1
ATOM 3056 C C . LYS A 1 402 ? 14.491 -5.342 -15.053 1.00 94.31 402 LYS A C 1
ATOM 3058 O O . LYS A 1 402 ? 13.482 -5.918 -15.463 1.00 94.31 402 LYS A O 1
ATOM 3063 N N . ILE A 1 403 ? 15.665 -5.956 -14.934 1.00 95.81 403 ILE A N 1
ATOM 3064 C CA . ILE A 1 403 ? 15.819 -7.416 -14.957 1.00 95.81 403 ILE A CA 1
ATOM 3065 C C . ILE A 1 403 ? 15.364 -7.894 -13.576 1.00 95.81 403 ILE A C 1
ATOM 3067 O O . ILE A 1 403 ? 16.048 -7.675 -12.584 1.00 95.81 403 ILE A O 1
ATOM 3071 N N . GLY A 1 404 ? 14.145 -8.429 -13.489 1.00 87.19 404 GLY A N 1
ATOM 3072 C CA . GLY A 1 404 ? 13.453 -8.647 -12.211 1.00 87.19 404 GLY A CA 1
ATOM 3073 C C . GLY A 1 404 ? 13.850 -9.905 -11.442 1.00 87.19 404 GLY A C 1
ATOM 3074 O O . GLY A 1 404 ? 13.435 -10.061 -10.298 1.00 87.19 404 GLY A O 1
ATOM 3075 N N . HIS A 1 405 ? 14.608 -10.802 -12.065 1.00 89.19 405 HIS A N 1
ATOM 3076 C CA . HIS A 1 405 ? 14.900 -12.139 -11.554 1.00 89.19 405 HIS A CA 1
ATOM 3077 C C . HIS A 1 405 ? 16.255 -12.622 -12.098 1.00 89.19 405 HIS A C 1
ATOM 3079 O O . HIS A 1 405 ? 16.623 -12.203 -13.201 1.00 89.19 405 HIS A O 1
ATOM 3085 N N . PRO A 1 406 ? 16.968 -13.502 -11.367 1.00 93.94 406 PRO A N 1
ATOM 3086 C CA . PRO A 1 406 ? 18.255 -14.040 -11.798 1.00 93.94 406 PRO A CA 1
ATOM 3087 C C . PRO A 1 406 ? 18.198 -14.777 -13.144 1.00 93.94 406 PRO A C 1
ATOM 3089 O O . PRO A 1 406 ? 17.194 -15.413 -13.476 1.00 93.94 406 PRO A O 1
ATOM 3092 N N . ILE A 1 407 ? 19.303 -14.751 -13.894 1.00 97.62 407 ILE A N 1
ATOM 3093 C CA . ILE A 1 407 ? 19.506 -15.574 -15.097 1.00 97.62 407 ILE A CA 1
ATOM 3094 C C . ILE A 1 407 ? 20.522 -16.660 -14.753 1.00 97.62 407 ILE A C 1
ATOM 3096 O O . ILE A 1 407 ? 21.686 -16.379 -14.469 1.00 97.62 407 ILE A O 1
ATOM 3100 N N . HIS A 1 408 ? 20.091 -17.918 -14.769 1.00 97.00 408 HIS A N 1
ATOM 3101 C CA . HIS A 1 408 ? 20.903 -19.014 -14.249 1.00 97.00 408 HIS A CA 1
ATOM 3102 C C . HIS A 1 408 ? 22.133 -19.301 -15.123 1.00 97.00 408 HIS A C 1
ATOM 3104 O O . HIS A 1 408 ? 22.174 -18.988 -16.310 1.00 97.00 408 HIS A O 1
ATOM 3110 N N . ARG A 1 409 ? 23.144 -19.935 -14.529 1.00 95.75 409 ARG A N 1
ATOM 3111 C CA . ARG A 1 409 ? 24.305 -20.473 -15.250 1.00 95.75 409 ARG A CA 1
ATOM 3112 C C . ARG A 1 409 ? 23.915 -21.679 -16.113 1.00 95.75 409 ARG A C 1
ATOM 3114 O O . ARG A 1 409 ? 22.936 -22.372 -15.825 1.00 95.75 409 ARG A O 1
ATOM 3121 N N . VAL A 1 410 ? 24.715 -21.985 -17.128 1.00 96.38 410 VAL A N 1
ATOM 3122 C CA . VAL A 1 410 ? 24.606 -23.224 -17.908 1.00 96.38 410 VAL A CA 1
ATOM 3123 C C . VAL A 1 410 ? 24.781 -24.430 -16.978 1.00 96.38 410 VAL A C 1
ATOM 3125 O O . VAL A 1 410 ? 25.755 -24.519 -16.231 1.00 96.38 410 VAL A O 1
ATOM 3128 N N . GLY A 1 411 ? 23.816 -25.353 -17.010 1.00 92.44 411 GLY A N 1
ATOM 3129 C CA . GLY A 1 411 ? 23.772 -26.509 -16.106 1.00 92.44 411 GLY A CA 1
ATOM 3130 C C . GLY A 1 411 ? 23.292 -26.193 -14.682 1.00 92.44 411 GLY A C 1
ATOM 3131 O O . GLY A 1 411 ? 23.392 -27.052 -13.810 1.00 92.44 411 GLY A O 1
ATOM 3132 N N . GLY A 1 412 ? 22.795 -24.976 -14.430 1.00 91.56 412 GLY A N 1
ATOM 3133 C CA . GLY A 1 412 ? 22.141 -24.597 -13.177 1.00 91.56 412 GLY A CA 1
ATOM 3134 C C . GLY A 1 412 ? 20.679 -25.070 -13.074 1.00 91.56 412 GLY A C 1
ATOM 3135 O O . GLY A 1 412 ? 20.153 -25.687 -13.999 1.00 91.56 412 GLY A O 1
ATOM 3136 N N . PRO A 1 413 ? 19.991 -24.756 -11.959 1.00 89.12 413 PRO A N 1
ATOM 3137 C CA . PRO A 1 413 ? 18.642 -25.258 -11.666 1.00 89.12 413 PRO A CA 1
ATOM 3138 C C . PRO A 1 413 ? 17.513 -24.585 -12.469 1.00 89.12 413 PRO A C 1
ATOM 3140 O O . PRO A 1 413 ? 16.358 -24.983 -12.344 1.00 89.12 413 PRO A O 1
ATOM 3143 N N . GLY A 1 414 ? 17.818 -23.567 -13.276 1.00 92.19 414 GLY A N 1
ATOM 3144 C CA . GLY A 1 414 ? 16.832 -22.799 -14.033 1.00 92.19 414 GLY A CA 1
ATOM 3145 C C . GLY A 1 414 ? 17.343 -22.369 -15.410 1.00 92.19 414 GLY A C 1
ATOM 3146 O O . GLY A 1 414 ? 18.455 -22.729 -15.803 1.00 92.19 414 GLY A O 1
ATOM 3147 N N . PRO A 1 415 ? 16.538 -21.611 -16.174 1.00 94.31 415 PRO A N 1
ATOM 3148 C CA . PRO A 1 415 ? 16.888 -21.220 -17.532 1.00 94.31 415 PRO A CA 1
ATOM 3149 C C . PRO A 1 415 ? 18.083 -20.264 -17.546 1.00 94.31 415 PRO A C 1
ATOM 3151 O O . PRO A 1 415 ? 18.109 -19.265 -16.825 1.00 94.31 415 PRO A O 1
ATOM 3154 N N . SER A 1 416 ? 19.040 -20.529 -18.436 1.00 96.81 416 SER A N 1
ATOM 3155 C CA . SER A 1 416 ? 20.210 -19.670 -18.645 1.00 96.81 416 SER A CA 1
ATOM 3156 C C . SER A 1 416 ? 19.974 -18.545 -19.652 1.00 96.81 416 SER A C 1
ATOM 3158 O O . SER A 1 416 ? 20.912 -17.980 -20.211 1.00 96.81 416 SER A O 1
ATOM 3160 N N . SER A 1 417 ? 18.711 -18.210 -19.918 1.00 97.50 417 SER A N 1
ATOM 3161 C CA . SER A 1 417 ? 18.342 -17.110 -20.804 1.00 97.50 417 SER A CA 1
ATOM 3162 C C . SER A 1 417 ? 17.048 -16.439 -20.368 1.00 97.50 417 SER A C 1
ATOM 3164 O O . SER A 1 417 ? 16.109 -17.128 -19.967 1.00 97.50 417 SER A O 1
ATOM 3166 N N . ALA A 1 418 ? 16.966 -15.122 -20.540 1.00 94.25 418 ALA A N 1
ATOM 3167 C CA . ALA A 1 418 ? 15.753 -14.342 -20.316 1.00 94.25 418 ALA A CA 1
ATOM 3168 C C . ALA A 1 418 ? 15.567 -13.277 -21.405 1.00 94.25 418 ALA A C 1
ATOM 3170 O O . ALA A 1 418 ? 16.535 -12.768 -21.972 1.00 94.25 418 ALA A O 1
ATOM 3171 N N . THR A 1 419 ? 14.312 -12.932 -21.696 1.00 95.06 419 THR A N 1
ATOM 3172 C CA . THR A 1 419 ? 13.952 -11.983 -22.755 1.00 95.06 419 THR A CA 1
ATOM 3173 C C . THR A 1 419 ? 13.134 -10.825 -22.201 1.00 95.06 419 THR A C 1
ATOM 3175 O O . THR A 1 419 ? 12.134 -11.024 -21.517 1.00 95.06 419 THR A O 1
ATOM 3178 N N . PHE A 1 420 ? 13.523 -9.613 -22.585 1.00 94.31 420 PHE A N 1
ATOM 3179 C CA . PHE A 1 420 ? 12.933 -8.349 -22.167 1.00 94.31 420 PHE A CA 1
ATOM 3180 C C . PHE A 1 420 ? 12.472 -7.546 -23.385 1.00 94.31 420 PHE A C 1
ATOM 3182 O O . PHE A 1 420 ? 12.921 -7.768 -24.512 1.00 94.31 420 PHE A O 1
ATOM 3189 N N . SER A 1 421 ? 11.541 -6.622 -23.165 1.00 91.69 421 SER A N 1
ATOM 3190 C CA . SER A 1 421 ? 11.087 -5.659 -24.171 1.00 91.69 421 SER A CA 1
ATOM 3191 C C . SER A 1 421 ? 11.439 -4.258 -23.700 1.00 91.69 421 SER A C 1
ATOM 3193 O O . SER A 1 421 ? 11.146 -3.950 -22.551 1.00 91.69 421 SER A O 1
ATOM 3195 N N . ILE A 1 422 ? 12.032 -3.441 -24.568 1.00 94.25 422 ILE A N 1
ATOM 3196 C CA . ILE A 1 422 ? 12.431 -2.061 -24.263 1.00 94.25 422 ILE A CA 1
ATOM 3197 C C . ILE A 1 422 ? 12.149 -1.152 -25.461 1.00 94.25 422 ILE A C 1
ATOM 3199 O O . ILE A 1 422 ? 12.298 -1.578 -26.612 1.00 94.25 422 ILE A O 1
ATOM 3203 N N . GLU A 1 423 ? 11.685 0.067 -25.212 1.00 91.81 423 GLU A N 1
ATOM 3204 C CA . GLU A 1 423 ? 11.316 1.028 -26.256 1.00 91.81 423 GLU A CA 1
ATOM 3205 C C . GLU A 1 423 ? 12.435 2.035 -26.522 1.00 91.81 423 GLU A C 1
ATOM 3207 O O . GLU A 1 423 ? 13.215 2.343 -25.637 1.00 91.81 423 GLU A O 1
ATOM 3212 N N . ALA A 1 424 ? 12.504 2.574 -27.738 1.00 89.12 424 ALA A N 1
ATOM 3213 C CA . ALA A 1 424 ? 13.314 3.749 -28.053 1.00 89.12 424 ALA A CA 1
ATOM 3214 C C . ALA A 1 424 ? 12.477 4.784 -28.818 1.00 89.12 424 ALA A C 1
ATOM 3216 O O . ALA A 1 424 ? 11.351 4.512 -29.235 1.00 89.12 424 ALA A O 1
ATOM 3217 N N . ARG A 1 425 ? 13.043 5.971 -29.042 1.00 84.50 425 ARG A N 1
ATOM 3218 C CA . ARG A 1 425 ? 12.464 7.033 -29.882 1.00 84.50 425 ARG A CA 1
ATOM 3219 C C . ARG A 1 425 ? 13.528 7.661 -30.780 1.00 84.50 425 ARG A C 1
ATOM 3221 O O . ARG A 1 425 ? 14.709 7.354 -30.645 1.00 84.50 425 ARG A O 1
ATOM 3228 N N . ASP A 1 426 ? 13.127 8.575 -31.657 1.00 79.25 426 ASP A N 1
ATOM 3229 C CA . ASP A 1 426 ? 14.071 9.324 -32.490 1.00 79.25 426 ASP A CA 1
ATOM 3230 C C . ASP A 1 426 ? 15.143 10.026 -31.635 1.00 79.25 426 ASP A C 1
ATOM 3232 O O . ASP A 1 426 ? 14.851 10.611 -30.588 1.00 79.25 426 ASP A O 1
ATOM 3236 N N . GLY A 1 427 ? 16.405 9.919 -32.060 1.00 83.94 427 GLY A N 1
ATOM 3237 C CA . GLY A 1 427 ? 17.575 10.420 -31.323 1.00 83.94 427 GLY A CA 1
ATOM 3238 C C . GLY A 1 427 ? 18.086 9.504 -30.199 1.00 83.94 427 GLY A C 1
ATOM 3239 O O . GLY A 1 427 ? 19.192 9.715 -29.707 1.00 83.94 427 GLY A O 1
ATOM 3240 N N . VAL A 1 428 ? 17.340 8.460 -29.824 1.00 92.75 428 VAL A N 1
ATOM 3241 C CA . VAL A 1 428 ? 17.738 7.442 -28.837 1.00 92.75 428 VAL A CA 1
ATOM 3242 C C . VAL A 1 428 ? 18.219 6.209 -29.592 1.00 92.75 428 VAL A C 1
ATOM 3244 O O . VAL A 1 428 ? 17.426 5.403 -30.072 1.00 92.75 428 VAL A O 1
ATOM 3247 N N . SER A 1 429 ? 19.534 6.089 -29.745 1.00 94.94 429 SER A N 1
ATOM 3248 C CA . SER A 1 429 ? 20.166 5.091 -30.616 1.00 94.94 429 SER A CA 1
ATOM 3249 C C . SER A 1 429 ? 21.062 4.107 -29.874 1.00 94.94 429 SER A C 1
ATOM 3251 O O . SER A 1 429 ? 21.673 3.256 -30.519 1.00 94.94 429 SER A O 1
ATOM 3253 N N . ARG A 1 430 ? 21.166 4.209 -28.544 1.00 98.31 430 ARG A N 1
ATOM 3254 C CA . ARG A 1 430 ? 22.054 3.386 -27.719 1.00 98.31 430 ARG A CA 1
ATOM 3255 C C . ARG A 1 430 ? 21.277 2.487 -26.771 1.00 98.31 430 ARG A C 1
ATOM 3257 O O . ARG A 1 430 ? 20.205 2.862 -26.301 1.00 98.31 430 ARG A O 1
ATOM 3264 N N . LEU A 1 431 ? 21.844 1.320 -26.490 1.00 98.50 431 LEU A N 1
ATOM 3265 C CA . LEU A 1 431 ? 21.399 0.385 -25.467 1.00 98.50 431 LEU A CA 1
ATOM 3266 C C . LEU A 1 431 ? 22.551 0.147 -24.489 1.00 98.50 431 LEU A C 1
ATOM 3268 O O . LEU A 1 431 ? 23.654 -0.194 -24.918 1.00 98.50 431 LEU A O 1
ATOM 3272 N N . SER A 1 432 ? 22.267 0.263 -23.196 1.00 98.62 432 SER A N 1
ATOM 3273 C CA . SER A 1 432 ? 23.152 -0.208 -22.134 1.00 98.62 432 SER A CA 1
ATOM 3274 C C . SER A 1 432 ? 22.454 -1.236 -21.254 1.00 98.62 432 SER A C 1
ATOM 3276 O O . SER A 1 432 ? 21.227 -1.255 -21.140 1.00 98.62 432 SER A O 1
ATOM 3278 N N . LEU A 1 433 ? 23.243 -2.110 -20.642 1.00 98.56 433 LEU A N 1
ATOM 3279 C CA . LEU A 1 433 ? 22.771 -3.190 -19.780 1.00 98.56 433 LEU A CA 1
ATOM 3280 C C . LEU A 1 433 ? 23.811 -3.456 -18.701 1.00 98.56 433 LEU A C 1
ATOM 3282 O O . LEU A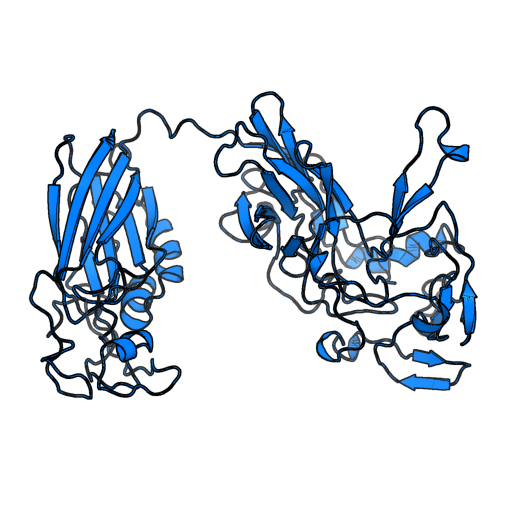 1 433 ? 24.987 -3.476 -19.036 1.00 98.56 433 LEU A O 1
ATOM 3286 N N . ALA A 1 434 ? 23.394 -3.711 -17.463 1.00 98.62 434 ALA A N 1
ATOM 3287 C CA . ALA A 1 434 ? 24.291 -4.148 -16.392 1.00 98.62 434 ALA A CA 1
ATOM 3288 C C . ALA A 1 434 ? 23.610 -5.182 -15.482 1.00 98.62 434 ALA A C 1
ATOM 3290 O O . ALA A 1 434 ? 22.446 -5.012 -15.104 1.00 98.62 434 ALA A O 1
ATOM 3291 N N . THR A 1 435 ? 24.334 -6.250 -15.145 1.00 98.62 435 THR A N 1
ATOM 3292 C CA . THR A 1 435 ? 23.915 -7.308 -14.214 1.00 98.62 435 THR A CA 1
ATOM 3293 C C . THR A 1 435 ? 25.134 -7.953 -13.553 1.00 98.62 435 THR A C 1
ATOM 3295 O O . THR A 1 435 ? 26.156 -8.118 -14.213 1.00 98.62 435 THR A O 1
ATOM 3298 N N . MET A 1 436 ? 25.037 -8.343 -12.281 1.00 98.44 436 MET A N 1
ATOM 3299 C CA . MET A 1 436 ? 26.140 -8.948 -11.521 1.00 98.44 436 MET A CA 1
ATOM 3300 C C . MET A 1 436 ? 26.537 -10.318 -12.070 1.00 98.44 436 MET A C 1
ATOM 3302 O O . MET A 1 436 ? 25.682 -11.059 -12.563 1.00 98.44 436 MET A O 1
ATOM 3306 N N . LEU A 1 437 ? 27.804 -10.681 -11.888 1.00 98.56 437 LEU A N 1
ATOM 3307 C CA . LEU A 1 437 ? 28.283 -12.059 -11.844 1.00 98.56 437 LEU A CA 1
ATOM 3308 C C . LEU A 1 437 ? 28.234 -12.519 -10.378 1.00 98.56 437 LEU A C 1
ATOM 3310 O O . LEU A 1 437 ? 29.045 -12.091 -9.570 1.00 98.56 437 LEU A O 1
ATOM 3314 N N . ILE A 1 438 ? 27.257 -13.350 -10.009 1.00 97.12 438 ILE A N 1
ATOM 3315 C CA . ILE A 1 438 ? 26.894 -13.590 -8.594 1.00 97.12 438 ILE A CA 1
ATOM 3316 C C . ILE A 1 438 ? 28.055 -14.087 -7.717 1.00 97.12 438 ILE A C 1
ATOM 3318 O O . ILE A 1 438 ? 28.099 -13.790 -6.530 1.00 97.12 438 ILE A O 1
ATOM 3322 N N . CYS A 1 439 ? 28.978 -14.869 -8.265 1.00 96.75 439 CYS A N 1
ATOM 3323 C CA . CYS A 1 439 ? 30.102 -15.427 -7.521 1.00 96.75 439 CYS A CA 1
ATOM 3324 C C . CYS A 1 439 ? 31.352 -14.555 -7.666 1.00 96.75 439 CYS A C 1
ATOM 3326 O O . CYS A 1 439 ? 32.400 -15.069 -8.056 1.00 96.75 439 CYS A O 1
ATOM 3328 N N . THR A 1 440 ? 31.222 -13.250 -7.423 1.00 97.25 440 THR A N 1
ATOM 3329 C CA . THR A 1 440 ? 32.301 -12.246 -7.451 1.00 97.25 440 THR A CA 1
ATOM 3330 C C . THR A 1 440 ? 32.061 -11.196 -6.360 1.00 97.25 440 THR A C 1
ATOM 3332 O O . THR A 1 440 ? 30.934 -11.096 -5.879 1.00 97.25 440 THR A O 1
ATOM 3335 N N . ASN A 1 441 ? 33.110 -10.474 -5.943 1.00 97.62 441 ASN A N 1
ATOM 3336 C CA . ASN A 1 441 ? 33.001 -9.403 -4.944 1.00 97.62 441 ASN A CA 1
ATOM 3337 C C . ASN A 1 441 ? 32.276 -8.190 -5.548 1.00 97.62 441 ASN A C 1
ATOM 3339 O O . ASN A 1 441 ? 31.294 -7.723 -4.996 1.00 97.62 441 ASN A O 1
ATOM 3343 N N . ASP A 1 442 ? 32.730 -7.716 -6.712 1.00 97.88 442 ASP A N 1
ATOM 3344 C CA . ASP A 1 442 ? 32.162 -6.555 -7.409 1.00 97.88 442 ASP A CA 1
ATOM 3345 C C . ASP A 1 442 ? 32.150 -6.735 -8.942 1.00 97.88 442 ASP A C 1
ATOM 3347 O O . ASP A 1 442 ? 32.315 -5.795 -9.733 1.00 97.88 442 ASP A O 1
ATOM 3351 N N . GLY A 1 443 ? 31.965 -7.975 -9.388 1.00 98.25 443 GLY A N 1
ATOM 3352 C CA . GLY A 1 443 ? 31.955 -8.336 -10.794 1.00 98.25 443 GLY A CA 1
ATOM 3353 C C . GLY A 1 443 ? 30.577 -8.217 -11.436 1.00 98.25 443 GLY A C 1
ATOM 3354 O O . GLY A 1 443 ? 29.552 -8.663 -10.921 1.00 98.25 443 GLY A O 1
ATOM 3355 N N . PHE A 1 444 ? 30.538 -7.670 -12.645 1.00 98.75 444 PHE A N 1
ATOM 3356 C CA . PHE A 1 444 ? 29.318 -7.541 -13.434 1.00 98.75 444 PHE A CA 1
ATOM 3357 C C . PHE A 1 444 ? 29.580 -7.765 -14.924 1.00 98.75 444 PHE A C 1
ATOM 3359 O O . PHE A 1 444 ? 30.710 -7.804 -15.398 1.00 98.75 444 PHE A O 1
ATOM 3366 N N . THR A 1 445 ? 28.519 -7.929 -15.702 1.00 98.69 445 THR A N 1
ATOM 3367 C CA . THR A 1 445 ? 28.571 -7.960 -17.163 1.00 98.69 445 THR A CA 1
ATOM 3368 C C . THR A 1 445 ? 27.507 -7.053 -17.752 1.00 98.69 445 THR A C 1
ATOM 3370 O O . THR A 1 445 ? 26.503 -6.730 -17.108 1.00 98.69 445 THR A O 1
ATOM 3373 N N . GLY A 1 446 ? 27.732 -6.601 -18.982 1.00 97.31 446 GLY A N 1
ATOM 3374 C CA . GLY A 1 446 ? 26.910 -5.556 -19.547 1.00 97.31 446 GLY A CA 1
ATOM 3375 C C . GLY A 1 446 ? 27.261 -5.131 -20.959 1.00 97.31 446 GLY A C 1
ATOM 3376 O O . GLY A 1 446 ? 28.275 -5.525 -21.526 1.00 97.31 446 GLY A O 1
ATOM 3377 N N . LEU A 1 447 ? 26.397 -4.287 -21.513 1.00 98.19 447 LEU A N 1
ATOM 3378 C CA . LEU A 1 447 ? 26.643 -3.553 -22.750 1.00 98.19 447 LEU A CA 1
ATOM 3379 C C . LEU A 1 447 ? 26.828 -2.078 -22.394 1.00 98.19 447 LEU A C 1
ATOM 3381 O O . LEU A 1 447 ? 25.952 -1.514 -21.745 1.00 98.19 447 LEU A O 1
ATOM 3385 N N . ASP A 1 448 ? 27.929 -1.464 -22.829 1.00 96.81 448 ASP A N 1
ATOM 3386 C CA . ASP A 1 448 ? 28.151 -0.012 -22.745 1.00 96.81 448 ASP A CA 1
ATOM 3387 C C . ASP A 1 448 ? 27.783 0.621 -24.091 1.00 96.81 448 ASP A C 1
ATOM 3389 O O . ASP A 1 448 ? 28.482 0.440 -25.092 1.00 96.81 448 ASP A O 1
ATOM 3393 N N . ALA A 1 449 ? 26.653 1.332 -24.117 1.00 97.12 449 ALA A N 1
ATOM 3394 C CA . ALA A 1 449 ? 26.227 2.204 -25.209 1.00 97.12 449 ALA A CA 1
ATOM 3395 C C . ALA A 1 449 ? 26.339 1.587 -26.623 1.00 97.12 449 ALA A C 1
ATOM 3397 O O . ALA A 1 449 ? 26.754 2.247 -27.591 1.00 97.12 449 ALA A O 1
ATOM 3398 N N . VAL A 1 450 ? 25.930 0.325 -26.785 1.00 98.00 450 VAL A N 1
ATOM 3399 C CA . VAL A 1 450 ? 25.930 -0.319 -28.107 1.00 98.00 450 VAL A CA 1
ATOM 3400 C C . VAL A 1 450 ? 24.839 0.280 -28.994 1.00 98.00 450 VAL A C 1
ATOM 3402 O O . VAL A 1 450 ? 23.798 0.704 -28.485 1.00 98.00 450 VAL A O 1
ATOM 3405 N N . PRO A 1 451 ? 25.037 0.355 -30.319 1.00 97.69 451 PRO A N 1
ATOM 3406 C CA . PRO A 1 451 ? 24.009 0.869 -31.212 1.00 97.69 451 PRO A CA 1
ATOM 3407 C C . PRO A 1 451 ? 22.787 -0.058 -31.246 1.00 97.69 451 PRO A C 1
ATOM 3409 O O . PRO A 1 451 ? 22.914 -1.277 -31.368 1.00 97.69 451 PRO A O 1
ATOM 3412 N N . LEU A 1 452 ? 21.593 0.526 -31.193 1.00 97.31 452 LEU A N 1
ATOM 3413 C CA . LEU A 1 452 ? 20.347 -0.186 -31.453 1.00 97.31 452 LEU A CA 1
ATOM 3414 C C . LEU A 1 452 ? 20.264 -0.596 -32.939 1.00 97.31 452 LEU A C 1
ATOM 3416 O O . LEU A 1 452 ? 20.625 0.199 -33.813 1.00 97.31 452 LEU A O 1
ATOM 3420 N N . PRO A 1 453 ? 19.765 -1.806 -33.257 1.00 95.44 453 PRO A N 1
ATOM 3421 C CA . PRO A 1 453 ? 19.547 -2.235 -34.636 1.00 95.44 453 PRO A CA 1
ATOM 3422 C C . PRO A 1 453 ? 18.572 -1.317 -35.378 1.00 95.44 453 PRO A C 1
ATOM 3424 O O . PRO A 1 453 ? 17.472 -1.046 -34.906 1.00 95.44 453 PRO A O 1
ATOM 3427 N N . THR A 1 454 ? 18.935 -0.877 -36.579 1.00 89.44 454 THR A N 1
ATOM 3428 C CA . THR A 1 454 ? 18.040 -0.052 -37.405 1.00 89.44 454 THR A CA 1
ATOM 3429 C C . THR A 1 454 ? 17.019 -0.897 -38.176 1.00 89.44 454 THR A C 1
ATOM 3431 O O . THR A 1 454 ? 15.874 -0.464 -38.340 1.00 89.44 454 THR A O 1
ATOM 3434 N N . GLY A 1 455 ? 17.417 -2.102 -38.607 1.00 87.50 455 GLY A N 1
ATOM 3435 C CA . GLY A 1 455 ? 16.578 -3.104 -39.277 1.00 87.50 455 GLY A CA 1
ATOM 3436 C C . GLY A 1 455 ? 15.932 -4.121 -38.325 1.00 87.50 455 GLY A C 1
ATOM 3437 O O . GLY A 1 455 ? 16.149 -4.086 -37.117 1.00 87.50 455 GLY A O 1
ATOM 3438 N N . PHE A 1 456 ? 15.131 -5.034 -38.883 1.00 91.12 456 PHE A N 1
ATOM 3439 C CA . PHE A 1 456 ? 14.359 -6.039 -38.127 1.00 91.12 456 PHE A CA 1
ATOM 3440 C C . PHE A 1 456 ? 15.112 -7.348 -37.850 1.00 91.12 456 PHE A C 1
ATOM 3442 O O . PHE A 1 456 ? 14.641 -8.181 -37.067 1.00 91.12 456 PHE A O 1
ATOM 3449 N N . ASP A 1 457 ? 16.272 -7.536 -38.478 1.00 93.31 457 ASP A N 1
ATOM 3450 C CA . ASP A 1 457 ? 17.119 -8.692 -38.213 1.00 93.31 457 ASP A CA 1
ATOM 3451 C C . ASP A 1 457 ? 17.748 -8.583 -36.815 1.00 93.31 457 ASP A C 1
ATOM 3453 O O . ASP A 1 457 ? 18.157 -7.494 -36.393 1.00 93.31 457 ASP A O 1
ATOM 3457 N N . PRO A 1 458 ? 17.819 -9.691 -36.060 1.00 94.44 458 PRO A N 1
ATOM 3458 C CA . PRO A 1 458 ? 18.453 -9.694 -34.752 1.00 94.44 458 PRO A CA 1
ATOM 3459 C C . PRO A 1 458 ? 19.961 -9.431 -34.872 1.00 94.44 458 PRO A C 1
ATOM 3461 O O . PRO A 1 458 ? 20.659 -10.090 -35.641 1.00 94.44 458 PRO A O 1
ATOM 3464 N N . VAL A 1 459 ? 20.475 -8.522 -34.045 1.00 98.19 459 VAL A N 1
ATOM 3465 C CA . VAL A 1 459 ? 21.911 -8.268 -33.878 1.00 98.19 459 VAL A CA 1
ATOM 3466 C C . VAL A 1 459 ? 22.376 -8.909 -32.579 1.00 98.19 459 VAL A C 1
ATOM 3468 O O . VAL A 1 459 ? 21.707 -8.820 -31.550 1.00 98.19 459 VAL A O 1
ATOM 3471 N N . VAL A 1 460 ? 23.527 -9.572 -32.630 1.00 98.56 460 VAL A N 1
ATOM 3472 C CA . VAL A 1 460 ? 24.117 -10.260 -31.482 1.00 98.56 460 VAL A CA 1
ATOM 3473 C C . VAL A 1 460 ? 25.312 -9.463 -30.980 1.00 98.56 460 VAL A C 1
ATOM 3475 O O . VAL A 1 460 ? 26.260 -9.225 -31.724 1.00 98.56 460 VAL A O 1
ATOM 3478 N N . PHE A 1 461 ? 25.277 -9.118 -29.701 1.00 98.50 461 PHE A N 1
ATOM 3479 C CA . PHE A 1 461 ? 26.397 -8.580 -28.948 1.00 98.50 461 PHE A CA 1
ATOM 3480 C C . PHE A 1 461 ? 26.910 -9.639 -27.974 1.00 98.50 461 PHE A C 1
ATOM 3482 O O . PHE A 1 461 ? 26.150 -10.481 -27.488 1.00 98.50 461 PHE A O 1
ATOM 3489 N N . HIS A 1 462 ? 28.201 -9.584 -27.685 1.00 98.38 462 HIS A N 1
ATOM 3490 C CA . HIS A 1 462 ? 28.833 -10.398 -26.659 1.00 98.38 462 HIS A CA 1
ATOM 3491 C C . HIS A 1 462 ? 29.362 -9.463 -25.578 1.00 98.38 462 HIS A C 1
ATOM 3493 O O . HIS A 1 462 ? 29.886 -8.399 -25.904 1.00 98.38 462 HIS A O 1
ATOM 3499 N N . ALA A 1 463 ? 29.172 -9.845 -24.320 1.00 97.88 463 ALA A N 1
ATOM 3500 C CA . ALA A 1 463 ? 29.626 -9.076 -23.172 1.00 97.88 463 ALA A CA 1
ATOM 3501 C C . ALA A 1 463 ? 30.584 -9.910 -22.326 1.00 97.88 463 ALA A C 1
ATOM 3503 O O . ALA A 1 463 ? 30.348 -11.100 -22.089 1.00 97.88 463 ALA A O 1
ATOM 3504 N N . ASP A 1 464 ? 31.646 -9.256 -21.876 1.00 98.38 464 ASP A N 1
ATOM 3505 C CA . ASP A 1 464 ? 32.678 -9.820 -21.014 1.00 98.38 464 ASP A CA 1
ATOM 3506 C C . ASP A 1 464 ? 32.349 -9.567 -19.537 1.00 98.38 464 ASP A C 1
ATOM 3508 O O . ASP A 1 464 ? 31.401 -8.848 -19.208 1.00 98.38 464 ASP A O 1
ATOM 3512 N N . GLY A 1 465 ? 33.114 -10.192 -18.641 1.00 98.31 465 GLY A N 1
ATOM 3513 C CA . GLY A 1 465 ? 33.108 -9.852 -17.219 1.00 98.31 465 GLY A CA 1
ATOM 3514 C C . GLY A 1 465 ? 33.935 -8.596 -16.932 1.00 98.31 465 GLY A C 1
ATOM 3515 O O . GLY A 1 465 ? 35.085 -8.482 -17.373 1.00 98.31 465 GLY A O 1
ATOM 3516 N N . TYR A 1 466 ? 33.351 -7.682 -16.168 1.00 98.62 466 TYR A N 1
ATOM 3517 C CA . TYR A 1 466 ? 33.935 -6.437 -15.690 1.00 98.62 466 TYR A CA 1
ATOM 3518 C C . TYR A 1 466 ? 33.962 -6.415 -14.167 1.00 98.62 466 TYR A C 1
ATOM 3520 O O . TYR A 1 466 ? 33.154 -7.065 -13.516 1.00 98.62 466 TYR A O 1
ATOM 3528 N N . ASP A 1 467 ? 34.914 -5.679 -13.632 1.00 98.44 467 ASP A N 1
ATOM 3529 C CA . ASP A 1 467 ? 35.129 -5.401 -12.218 1.00 98.44 467 ASP A CA 1
ATOM 3530 C C . ASP A 1 467 ? 34.756 -3.936 -11.998 1.00 98.44 467 ASP A C 1
ATOM 3532 O O . ASP A 1 467 ? 35.124 -3.087 -12.821 1.00 98.44 467 ASP A O 1
ATOM 3536 N N . ALA A 1 468 ? 33.942 -3.648 -10.982 1.00 98.38 468 ALA A N 1
ATOM 3537 C CA . ALA A 1 468 ? 33.455 -2.295 -10.723 1.00 98.38 468 ALA A CA 1
ATOM 3538 C C . ALA A 1 468 ? 34.541 -1.370 -10.147 1.00 98.38 468 ALA A C 1
ATOM 3540 O O . ALA A 1 468 ? 34.423 -0.143 -10.262 1.00 98.38 468 ALA A O 1
ATOM 3541 N N . GLY A 1 469 ? 35.604 -1.941 -9.579 1.00 97.69 469 GLY A N 1
ATOM 3542 C CA . GLY A 1 469 ? 36.696 -1.241 -8.924 1.00 97.69 469 GLY A CA 1
ATOM 3543 C C . GLY A 1 469 ? 36.277 -0.646 -7.585 1.00 97.69 469 GLY A C 1
ATOM 3544 O O . GLY A 1 469 ? 36.754 0.432 -7.223 1.00 97.69 469 GLY A O 1
ATOM 3545 N N . THR A 1 470 ? 35.334 -1.276 -6.891 1.00 97.44 470 THR A N 1
ATOM 3546 C CA . THR A 1 470 ? 34.758 -0.776 -5.637 1.00 97.44 470 THR A CA 1
ATOM 3547 C C . THR A 1 470 ? 35.039 -1.690 -4.453 1.00 97.44 470 THR A C 1
ATOM 3549 O O . THR A 1 470 ? 34.993 -1.219 -3.307 1.00 97.44 470 THR A O 1
ATOM 3552 N N . GLU A 1 471 ? 35.416 -2.942 -4.705 1.00 95.69 471 GLU A N 1
ATOM 3553 C CA . GLU A 1 471 ? 35.866 -3.902 -3.704 1.00 95.69 471 GLU A CA 1
ATOM 3554 C C . GLU A 1 471 ? 37.210 -4.550 -4.083 1.00 95.69 471 GLU A C 1
ATOM 3556 O O . GLU A 1 471 ? 37.735 -4.371 -5.180 1.00 95.69 471 GLU A O 1
ATOM 3561 N N . ALA A 1 472 ? 37.860 -5.215 -3.131 1.00 96.81 472 ALA A N 1
ATOM 3562 C CA . ALA A 1 472 ? 38.997 -6.078 -3.398 1.00 96.81 472 ALA A CA 1
ATOM 3563 C C . ALA A 1 472 ? 38.494 -7.467 -3.812 1.00 96.81 472 ALA A C 1
ATOM 3565 O O . ALA A 1 472 ? 37.674 -8.058 -3.117 1.00 96.81 472 ALA A O 1
ATOM 3566 N N . ASN A 1 473 ? 39.057 -8.022 -4.886 1.00 96.69 473 ASN A N 1
ATOM 3567 C CA . ASN A 1 473 ? 38.802 -9.400 -5.321 1.00 96.69 473 ASN A CA 1
ATOM 3568 C C . ASN A 1 473 ? 39.506 -10.416 -4.416 1.00 96.69 473 ASN A C 1
ATOM 3570 O O . ASN A 1 473 ? 40.481 -11.056 -4.813 1.00 96.69 473 ASN A O 1
ATOM 3574 N N . ASP A 1 474 ? 39.061 -10.516 -3.170 1.00 96.38 474 ASP A N 1
ATOM 3575 C CA . ASP A 1 474 ? 39.607 -11.460 -2.200 1.00 96.38 474 ASP A CA 1
ATOM 3576 C C . ASP A 1 474 ? 38.962 -12.849 -2.286 1.00 96.38 474 ASP A C 1
ATOM 3578 O O . ASP A 1 474 ? 39.512 -13.799 -1.730 1.00 96.38 474 ASP A O 1
ATOM 3582 N N . GLU A 1 475 ? 37.851 -12.987 -3.023 1.00 96.00 475 GLU A N 1
ATOM 3583 C CA . GLU A 1 475 ? 37.131 -14.243 -3.257 1.00 96.00 475 GLU A CA 1
ATOM 3584 C C . GLU A 1 475 ? 36.744 -14.967 -1.951 1.00 96.00 475 GLU A C 1
ATOM 3586 O O . GLU A 1 475 ? 36.625 -16.201 -1.909 1.00 96.00 475 GLU A O 1
ATOM 3591 N N . LEU A 1 476 ? 36.596 -14.221 -0.853 1.00 95.94 476 LEU A N 1
ATOM 3592 C CA . LEU A 1 476 ? 36.224 -14.768 0.445 1.00 95.94 476 LEU A CA 1
ATOM 3593 C C . LEU A 1 476 ? 34.728 -15.064 0.468 1.00 95.94 476 LEU A C 1
ATOM 3595 O O . LEU A 1 476 ? 33.910 -14.204 0.188 1.00 95.94 476 LEU A O 1
ATOM 3599 N N . SER A 1 477 ? 34.346 -16.267 0.886 1.00 93.94 477 SER A N 1
ATOM 3600 C CA . SER A 1 477 ? 32.932 -16.674 0.979 1.00 93.94 477 SER A CA 1
ATOM 3601 C C . SER A 1 477 ? 32.088 -15.775 1.895 1.00 93.94 477 SER A C 1
ATOM 3603 O O . SER A 1 477 ? 30.878 -15.708 1.731 1.00 93.94 477 SER A O 1
ATOM 3605 N N . SER A 1 478 ? 32.706 -15.056 2.836 1.00 94.25 478 SER A N 1
ATOM 3606 C CA . SER A 1 478 ? 32.042 -14.043 3.667 1.00 94.25 478 SER A CA 1
ATOM 3607 C C . SER A 1 478 ? 31.781 -12.714 2.955 1.00 94.25 478 SER A C 1
ATOM 3609 O O . SER A 1 478 ? 31.023 -11.903 3.481 1.00 94.25 478 SER A O 1
ATOM 3611 N N . HIS A 1 479 ? 32.440 -12.465 1.822 1.00 94.94 479 HIS A N 1
ATOM 3612 C CA . HIS A 1 479 ? 32.391 -11.227 1.032 1.00 94.94 479 HIS A CA 1
ATOM 3613 C C . HIS A 1 479 ? 31.652 -11.402 -0.303 1.00 94.94 479 HIS A C 1
ATOM 3615 O O . HIS A 1 479 ? 31.647 -10.520 -1.148 1.00 94.94 479 HIS A O 1
ATOM 3621 N N . ILE A 1 480 ? 31.039 -12.566 -0.509 1.00 94.81 480 ILE A N 1
ATOM 3622 C CA . ILE A 1 480 ? 30.310 -12.908 -1.724 1.00 94.81 480 ILE A CA 1
ATOM 3623 C C . ILE A 1 480 ? 28.873 -13.213 -1.319 1.00 94.81 480 ILE A C 1
ATOM 3625 O O . ILE A 1 480 ? 28.645 -13.927 -0.342 1.00 94.81 480 ILE A O 1
ATOM 3629 N N . VAL A 1 481 ? 27.916 -12.722 -2.103 1.00 94.06 481 VAL A N 1
ATOM 3630 C CA . VAL A 1 481 ? 26.488 -12.906 -1.837 1.00 94.06 481 VAL A CA 1
ATOM 3631 C C . VAL A 1 481 ? 26.077 -14.385 -1.742 1.00 94.06 481 VAL A C 1
ATOM 3633 O O . VAL A 1 481 ? 26.470 -15.232 -2.557 1.00 94.06 481 VAL A O 1
ATOM 3636 N N . ASP A 1 482 ? 25.190 -14.680 -0.789 1.00 91.56 482 ASP A N 1
ATOM 3637 C CA . ASP A 1 482 ? 24.674 -16.023 -0.480 1.00 91.56 482 ASP A CA 1
ATOM 3638 C C . ASP A 1 482 ? 24.258 -16.887 -1.691 1.00 91.56 482 ASP A C 1
ATOM 3640 O O . ASP A 1 482 ? 24.540 -18.093 -1.685 1.00 91.56 482 ASP A O 1
ATOM 3644 N N . PRO A 1 483 ? 23.622 -16.354 -2.763 1.00 92.19 483 PRO A N 1
ATOM 3645 C CA . PRO A 1 483 ? 23.236 -17.167 -3.916 1.00 92.19 483 PRO A CA 1
ATOM 3646 C C . PRO A 1 483 ? 24.399 -17.915 -4.588 1.00 92.19 483 PRO A C 1
ATOM 3648 O O . PRO A 1 483 ? 24.165 -18.951 -5.227 1.00 92.19 483 PRO A O 1
ATOM 3651 N N . CYS A 1 484 ? 25.642 -17.450 -4.421 1.00 93.69 484 CYS A N 1
ATOM 3652 C CA . CYS A 1 484 ? 26.818 -18.153 -4.922 1.00 93.69 484 CYS A CA 1
ATOM 3653 C C . CYS A 1 484 ? 27.010 -19.539 -4.274 1.00 93.69 484 CYS A C 1
ATOM 3655 O O . CYS A 1 484 ? 27.396 -20.497 -4.954 1.00 93.69 484 CYS A O 1
ATOM 3657 N N . GLY A 1 485 ? 26.636 -19.698 -2.999 1.00 89.50 485 GLY A N 1
ATOM 3658 C CA . GLY A 1 485 ? 26.775 -20.951 -2.248 1.00 89.50 485 GLY A CA 1
ATOM 3659 C C . GLY A 1 485 ? 26.033 -22.148 -2.861 1.00 89.50 485 GLY A C 1
ATOM 3660 O O . GLY A 1 485 ? 26.344 -23.300 -2.561 1.00 89.50 485 GLY A O 1
ATOM 3661 N N . THR A 1 486 ? 25.098 -21.910 -3.786 1.00 87.06 486 THR A N 1
ATOM 3662 C CA . THR A 1 486 ? 24.359 -22.967 -4.499 1.00 87.06 486 THR A CA 1
ATOM 3663 C C . THR A 1 486 ? 25.186 -23.731 -5.539 1.00 87.06 486 THR A C 1
ATOM 3665 O O . THR A 1 486 ? 24.752 -24.788 -6.005 1.00 87.06 486 THR A O 1
ATOM 3668 N N . ILE A 1 487 ? 26.367 -23.233 -5.923 1.00 88.12 487 ILE A N 1
ATOM 3669 C CA . ILE A 1 487 ? 27.264 -23.920 -6.867 1.00 88.12 487 ILE A CA 1
ATOM 3670 C C . ILE A 1 487 ? 28.054 -25.033 -6.160 1.00 88.12 487 ILE A C 1
ATOM 3672 O O . ILE A 1 487 ? 28.291 -26.082 -6.765 1.00 88.12 487 ILE A O 1
ATOM 3676 N N . GLY A 1 488 ? 28.369 -24.842 -4.871 1.00 80.31 488 GLY A N 1
ATOM 3677 C CA . GLY A 1 488 ? 29.159 -25.761 -4.053 1.00 80.31 488 GLY A CA 1
ATOM 3678 C C . GLY A 1 488 ? 30.612 -25.924 -4.533 1.00 80.31 488 GLY A C 1
ATOM 3679 O O . GLY A 1 488 ? 30.970 -25.465 -5.615 1.00 80.31 488 GLY A O 1
ATOM 3680 N N . PRO A 1 489 ? 31.481 -26.581 -3.738 1.00 84.50 489 PRO A N 1
ATOM 3681 C CA . PRO A 1 489 ? 31.247 -27.159 -2.421 1.00 84.50 489 PRO A CA 1
ATOM 3682 C C . PRO A 1 489 ? 31.557 -26.166 -1.293 1.00 84.50 489 PRO A C 1
ATOM 3684 O O . PRO A 1 489 ? 31.541 -26.557 -0.129 1.00 84.50 489 PRO A O 1
ATOM 3687 N N . VAL A 1 490 ? 31.915 -24.921 -1.627 1.00 86.62 490 VAL A N 1
ATOM 3688 C CA . VAL A 1 490 ? 32.262 -23.893 -0.644 1.00 86.62 490 VAL A CA 1
ATOM 3689 C C . VAL A 1 490 ? 31.047 -23.649 0.244 1.00 86.62 490 VAL A C 1
ATOM 3691 O O . VAL A 1 490 ? 29.960 -23.356 -0.252 1.00 86.62 490 VAL A O 1
ATOM 3694 N N . ALA A 1 491 ? 31.226 -23.804 1.554 1.00 87.06 491 ALA A N 1
ATOM 3695 C CA . ALA A 1 491 ? 30.216 -23.426 2.527 1.00 87.06 491 ALA A CA 1
ATOM 3696 C C . ALA A 1 491 ? 30.281 -21.911 2.730 1.00 87.06 491 ALA A C 1
ATOM 3698 O O . ALA A 1 491 ? 31.352 -21.376 3.011 1.00 87.06 491 ALA A O 1
ATOM 3699 N N . PHE A 1 492 ? 29.140 -21.246 2.587 1.00 91.25 492 PHE A N 1
ATOM 3700 C CA . PHE A 1 492 ? 29.016 -19.813 2.812 1.00 91.25 492 PHE A CA 1
ATOM 3701 C C . PHE A 1 492 ? 28.466 -19.561 4.218 1.00 91.25 492 PHE A C 1
ATOM 3703 O O . PHE A 1 492 ? 27.583 -20.308 4.661 1.00 91.25 492 PHE A O 1
ATOM 3710 N N . PRO A 1 493 ? 28.983 -18.555 4.944 1.00 88.00 493 PRO A N 1
ATOM 3711 C CA . PRO A 1 493 ? 28.312 -18.080 6.143 1.00 88.00 493 PRO A CA 1
ATOM 3712 C C . PRO A 1 493 ? 26.934 -17.504 5.769 1.00 88.00 493 PRO A C 1
ATOM 3714 O O . PRO A 1 493 ? 26.776 -17.022 4.651 1.00 88.00 493 PRO A O 1
ATOM 3717 N N . PRO A 1 494 ? 25.941 -17.545 6.675 1.00 83.06 494 PRO A N 1
ATOM 3718 C CA . PRO A 1 494 ? 24.677 -16.843 6.462 1.00 83.06 494 PRO A CA 1
ATOM 3719 C C . PRO A 1 494 ? 24.905 -15.339 6.286 1.00 83.06 494 PRO A C 1
ATOM 3721 O O . PRO A 1 494 ? 25.730 -14.774 7.010 1.00 83.06 494 PRO A O 1
ATOM 3724 N N . ASP A 1 495 ? 24.144 -14.712 5.388 1.00 79.06 495 ASP A N 1
ATOM 3725 C CA . ASP A 1 495 ? 24.188 -13.272 5.122 1.00 79.06 495 ASP A CA 1
ATOM 3726 C C . ASP A 1 495 ? 25.599 -12.782 4.726 1.00 79.06 495 ASP A C 1
ATOM 3728 O O . ASP A 1 495 ? 26.040 -11.697 5.118 1.00 79.06 495 ASP A O 1
ATOM 3732 N N . GLY A 1 496 ? 26.334 -13.599 3.964 1.00 78.69 496 GLY A N 1
ATOM 3733 C CA . GLY A 1 496 ? 27.623 -13.224 3.396 1.00 78.69 496 GLY A CA 1
ATOM 3734 C C . GLY A 1 496 ? 27.454 -12.057 2.429 1.00 78.69 496 GLY A C 1
ATOM 3735 O O . GLY A 1 496 ? 26.619 -12.124 1.533 1.00 78.69 496 GLY A O 1
ATOM 3736 N N . ASN A 1 497 ? 28.209 -10.979 2.659 1.00 85.69 497 ASN A N 1
ATOM 3737 C CA . ASN A 1 497 ? 28.378 -9.802 1.790 1.00 85.69 497 ASN A CA 1
ATOM 3738 C C . ASN A 1 497 ? 29.268 -8.736 2.479 1.00 85.69 497 ASN A C 1
ATOM 3740 O O . ASN A 1 497 ? 29.036 -7.527 2.379 1.00 85.69 497 ASN A O 1
ATOM 3744 N N . ALA A 1 498 ? 30.198 -9.162 3.341 1.00 91.00 498 ALA A N 1
ATOM 3745 C CA . ALA A 1 498 ? 31.119 -8.233 3.988 1.00 91.00 498 ALA A CA 1
ATOM 3746 C C . ALA A 1 498 ? 32.082 -7.643 2.950 1.00 91.00 498 ALA A C 1
ATOM 3748 O O . ALA A 1 498 ? 32.311 -8.236 1.911 1.00 91.00 498 ALA A O 1
ATOM 3749 N N . ARG A 1 499 ? 32.613 -6.449 3.220 1.00 88.06 499 ARG A N 1
ATOM 3750 C CA . ARG A 1 499 ? 33.146 -5.592 2.158 1.00 88.06 499 ARG A CA 1
ATOM 3751 C C . ARG A 1 499 ? 34.558 -5.107 2.447 1.00 88.06 499 ARG A C 1
ATOM 3753 O O . ARG A 1 499 ? 34.768 -4.391 3.432 1.00 88.06 499 ARG A O 1
ATOM 3760 N N . THR A 1 500 ? 35.490 -5.366 1.530 1.00 94.19 500 THR A N 1
ATOM 3761 C CA . THR A 1 500 ? 36.822 -4.731 1.525 1.00 94.19 500 THR A CA 1
ATOM 3762 C C . THR A 1 500 ? 36.886 -3.627 0.471 1.00 94.19 500 THR A C 1
ATOM 3764 O O . THR A 1 500 ? 37.279 -3.852 -0.668 1.00 94.19 500 THR A O 1
ATOM 3767 N N . ALA A 1 501 ? 36.505 -2.405 0.848 1.00 93.62 501 ALA A N 1
ATOM 3768 C CA . ALA A 1 501 ? 36.402 -1.273 -0.075 1.00 93.62 501 ALA A CA 1
ATOM 3769 C C . ALA A 1 501 ? 37.704 -0.965 -0.841 1.00 93.62 501 ALA A C 1
ATOM 3771 O O . ALA A 1 501 ? 38.766 -0.806 -0.233 1.00 93.62 501 ALA A O 1
ATOM 3772 N N . THR A 1 502 ? 37.594 -0.735 -2.148 1.00 94.00 502 THR A N 1
ATOM 3773 C CA . THR A 1 502 ? 38.650 -0.155 -2.987 1.00 94.00 502 THR A CA 1
ATOM 3774 C C . THR A 1 502 ? 38.139 1.099 -3.702 1.00 94.00 502 THR A C 1
ATOM 3776 O O . THR A 1 502 ? 36.951 1.424 -3.675 1.00 94.00 502 THR A O 1
ATOM 3779 N N . ILE A 1 503 ? 39.065 1.872 -4.275 1.00 91.75 503 ILE A N 1
ATOM 3780 C CA . ILE A 1 503 ? 38.747 3.024 -5.124 1.00 91.75 503 ILE A CA 1
ATOM 3781 C C . ILE A 1 503 ? 39.493 2.826 -6.436 1.00 91.75 503 ILE A C 1
ATOM 3783 O O . ILE A 1 503 ? 40.679 3.142 -6.551 1.00 91.75 503 ILE A O 1
ATOM 3787 N N . GLY A 1 504 ? 38.789 2.274 -7.409 1.00 95.50 504 GLY A N 1
ATOM 3788 C CA . GLY A 1 504 ? 39.278 1.982 -8.743 1.00 95.50 504 GLY A CA 1
ATOM 3789 C C . GLY A 1 504 ? 38.374 2.568 -9.817 1.00 95.50 504 GLY A C 1
ATOM 3790 O O . GLY A 1 504 ? 37.625 3.521 -9.601 1.00 95.50 504 GLY A O 1
ATOM 3791 N N . VAL A 1 505 ? 38.494 2.004 -11.010 1.00 98.25 505 VAL A N 1
ATOM 3792 C CA . VAL A 1 505 ? 37.644 2.292 -12.163 1.00 98.25 505 VAL A CA 1
ATOM 3793 C C . VAL A 1 505 ? 37.183 0.971 -12.747 1.00 98.25 505 VAL A C 1
ATOM 3795 O O . VAL A 1 505 ? 37.865 -0.039 -12.584 1.00 98.25 505 VAL A O 1
ATOM 3798 N N . ILE A 1 506 ? 36.081 1.001 -13.489 1.00 98.69 506 ILE A N 1
ATOM 3799 C CA . ILE A 1 506 ? 35.563 -0.178 -14.168 1.00 98.69 506 ILE A CA 1
ATOM 3800 C C . ILE A 1 506 ? 36.626 -0.720 -15.124 1.00 98.69 506 ILE A C 1
ATOM 3802 O O . ILE A 1 506 ? 37.089 -0.003 -16.017 1.00 98.69 506 ILE A O 1
ATOM 3806 N N . ALA A 1 507 ? 36.987 -1.987 -14.973 1.00 98.00 507 ALA A N 1
ATOM 3807 C CA . ALA A 1 507 ? 37.986 -2.662 -15.795 1.00 98.00 507 ALA A CA 1
ATOM 3808 C C . ALA A 1 507 ? 37.518 -4.071 -16.174 1.00 98.00 507 ALA A C 1
ATOM 3810 O O . ALA A 1 507 ? 36.486 -4.542 -15.710 1.00 98.00 507 ALA A O 1
ATOM 3811 N N . HIS A 1 508 ? 38.257 -4.760 -17.045 1.00 97.88 508 HIS A N 1
ATOM 3812 C CA . HIS A 1 508 ? 38.019 -6.189 -17.244 1.00 97.88 508 HIS A CA 1
ATOM 3813 C C . HIS A 1 508 ? 38.339 -6.942 -15.957 1.00 97.88 508 HIS A C 1
ATOM 3815 O O . HIS A 1 508 ? 39.427 -6.779 -15.403 1.00 97.88 508 HIS A O 1
ATOM 3821 N N . HIS A 1 509 ? 37.408 -7.782 -15.517 1.00 98.12 509 HIS A N 1
ATOM 3822 C CA . HIS A 1 509 ? 37.590 -8.528 -14.282 1.00 98.12 509 HIS A CA 1
ATOM 3823 C C . HIS A 1 509 ? 38.691 -9.579 -14.456 1.00 98.12 509 HIS A C 1
ATOM 3825 O O . HIS A 1 509 ? 38.699 -10.286 -15.472 1.00 98.12 509 HIS A O 1
ATOM 3831 N N . PRO A 1 510 ? 39.573 -9.773 -13.460 1.00 96.19 510 PRO A N 1
ATOM 3832 C CA . PRO A 1 510 ? 40.645 -10.771 -13.512 1.00 96.19 510 PRO A CA 1
ATOM 3833 C C . PRO A 1 510 ? 40.163 -12.233 -13.470 1.00 96.19 510 PRO A C 1
ATOM 3835 O O . PRO A 1 510 ? 40.997 -13.136 -13.454 1.00 96.19 510 PRO A O 1
ATOM 3838 N N . ASN A 1 511 ? 38.844 -12.474 -13.518 1.00 97.50 511 ASN A N 1
ATOM 3839 C CA . ASN A 1 511 ? 38.198 -13.766 -13.263 1.00 97.50 511 ASN A CA 1
ATOM 3840 C C . ASN A 1 511 ? 38.390 -14.272 -11.817 1.00 97.50 511 ASN A C 1
ATOM 3842 O O . ASN A 1 511 ? 39.041 -13.614 -11.011 1.00 97.50 511 ASN A O 1
ATOM 3846 N N . ILE A 1 512 ? 37.818 -15.436 -11.498 1.00 97.19 51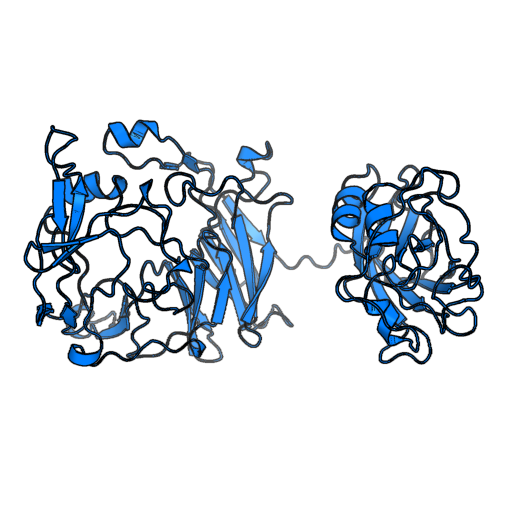2 ILE A N 1
ATOM 3847 C CA . ILE A 1 512 ? 38.103 -16.160 -10.254 1.00 97.19 512 ILE A CA 1
ATOM 3848 C C . ILE A 1 512 ? 39.427 -16.902 -10.400 1.00 97.19 512 ILE A C 1
ATOM 3850 O O . ILE A 1 512 ? 39.580 -17.791 -11.242 1.00 97.19 512 ILE A O 1
ATOM 3854 N N . THR A 1 513 ? 40.381 -16.530 -9.561 1.00 95.81 513 THR A N 1
ATOM 3855 C CA . THR A 1 513 ? 41.777 -16.968 -9.585 1.00 95.81 513 THR A CA 1
ATOM 3856 C C . THR A 1 513 ? 42.123 -17.954 -8.473 1.00 95.81 513 THR A C 1
ATOM 3858 O O . THR A 1 513 ? 43.134 -18.650 -8.574 1.00 95.81 513 THR A O 1
ATOM 3861 N N . GLY A 1 514 ? 41.262 -18.092 -7.464 1.00 94.75 514 GLY A N 1
ATOM 3862 C CA . GLY A 1 514 ? 41.451 -18.997 -6.334 1.00 94.75 514 GLY A CA 1
ATOM 3863 C C . GLY A 1 514 ? 42.327 -18.411 -5.232 1.00 94.75 514 GLY A C 1
ATOM 3864 O O . GLY A 1 514 ? 43.015 -19.165 -4.546 1.00 94.75 514 GLY A O 1
ATOM 3865 N N . VAL A 1 515 ? 42.347 -17.083 -5.085 1.00 95.94 515 VAL A N 1
ATOM 3866 C CA . VAL A 1 515 ? 43.092 -16.402 -4.007 1.00 95.94 515 VAL A CA 1
ATOM 3867 C C . VAL A 1 515 ? 42.390 -16.506 -2.652 1.00 95.94 515 VAL A C 1
ATOM 3869 O O . VAL A 1 515 ? 43.054 -16.415 -1.619 1.00 95.94 515 VAL A O 1
ATOM 3872 N N . GLY A 1 516 ? 41.076 -16.734 -2.661 1.00 94.56 516 GLY A N 1
ATOM 3873 C CA . GLY A 1 516 ? 40.239 -16.865 -1.473 1.00 94.56 516 GLY A CA 1
ATOM 3874 C C . GLY A 1 516 ? 39.637 -18.256 -1.314 1.00 94.56 516 GLY A C 1
ATOM 3875 O O . GLY A 1 516 ? 40.327 -19.275 -1.340 1.00 94.56 516 GLY A O 1
ATOM 3876 N N . ASN A 1 517 ? 38.323 -18.304 -1.096 1.00 95.69 517 ASN A N 1
ATOM 3877 C CA . ASN A 1 517 ? 37.586 -19.552 -0.898 1.00 95.69 517 ASN A CA 1
ATOM 3878 C C . ASN A 1 517 ? 37.018 -20.138 -2.194 1.00 95.69 517 ASN A C 1
ATOM 3880 O O . ASN A 1 517 ? 36.718 -21.332 -2.226 1.00 95.69 517 ASN A O 1
ATOM 3884 N N . LEU A 1 518 ? 36.836 -19.329 -3.241 1.00 95.88 518 LEU A N 1
ATOM 3885 C CA . LEU A 1 518 ? 36.253 -19.800 -4.495 1.00 95.88 518 LEU A CA 1
ATOM 3886 C C . LEU A 1 518 ? 37.240 -20.655 -5.298 1.00 95.88 518 LEU A C 1
ATOM 3888 O O . LEU A 1 518 ? 38.427 -20.369 -5.401 1.00 95.88 518 LEU A O 1
ATOM 3892 N N . PHE A 1 519 ? 36.729 -21.721 -5.916 1.00 95.38 519 PHE A N 1
ATOM 3893 C CA . PHE A 1 519 ? 37.524 -22.589 -6.786 1.00 95.38 519 PHE A CA 1
ATOM 3894 C C . PHE A 1 519 ? 37.394 -22.162 -8.253 1.00 95.38 519 PHE A C 1
ATOM 3896 O O . PHE A 1 519 ? 36.270 -22.192 -8.773 1.00 95.38 519 PHE A O 1
ATOM 3903 N N . PRO A 1 520 ? 38.503 -21.891 -8.973 1.00 95.50 520 PRO A N 1
ATOM 3904 C CA . PRO A 1 520 ? 38.457 -21.564 -10.399 1.00 95.50 520 PRO A CA 1
ATOM 3905 C C . PRO A 1 520 ? 37.743 -22.625 -11.240 1.00 95.50 520 PRO A C 1
ATOM 3907 O O . PRO A 1 520 ? 36.955 -22.298 -12.117 1.00 95.50 520 PRO A O 1
ATOM 3910 N N . ALA A 1 521 ? 37.924 -23.910 -10.919 1.00 93.62 521 ALA A N 1
ATOM 3911 C CA . ALA A 1 521 ? 37.277 -25.015 -11.634 1.00 93.62 521 ALA A CA 1
ATOM 3912 C C . ALA A 1 521 ? 35.732 -24.982 -11.601 1.00 93.62 521 ALA A C 1
ATOM 3914 O O . ALA A 1 521 ? 35.096 -25.684 -12.384 1.00 93.62 521 ALA A O 1
ATOM 3915 N N . GLN A 1 522 ? 35.130 -24.208 -10.695 1.00 92.88 522 GLN A N 1
ATOM 3916 C CA . GLN A 1 522 ? 33.679 -24.129 -10.507 1.00 92.88 522 GLN A CA 1
ATOM 3917 C C . GLN A 1 522 ? 33.116 -22.736 -10.754 1.00 92.88 522 GLN A C 1
ATOM 3919 O O . GLN A 1 522 ? 32.034 -22.629 -11.323 1.00 92.88 522 GLN A O 1
ATOM 3924 N N . HIS A 1 523 ? 33.835 -21.696 -10.335 1.00 96.50 523 HIS A N 1
ATOM 3925 C CA . HIS A 1 523 ? 33.331 -20.322 -10.308 1.00 96.50 523 HIS A CA 1
ATOM 3926 C C . HIS A 1 523 ? 33.935 -19.454 -11.417 1.00 96.50 523 HIS A C 1
ATOM 3928 O O . HIS A 1 523 ? 33.357 -18.428 -11.768 1.00 96.50 523 HIS A O 1
ATOM 3934 N N . ALA A 1 524 ? 35.073 -19.846 -12.002 1.00 96.25 524 ALA A N 1
ATOM 3935 C CA . ALA A 1 524 ? 35.647 -19.086 -13.105 1.00 96.25 524 ALA A CA 1
ATOM 3936 C C . ALA A 1 524 ? 34.783 -19.192 -14.370 1.00 96.25 524 ALA A C 1
ATOM 3938 O O . ALA A 1 524 ? 33.923 -20.068 -14.522 1.00 96.25 524 ALA A O 1
ATOM 3939 N N . TRP A 1 525 ? 35.039 -18.295 -15.314 1.00 97.25 525 TRP A N 1
ATOM 3940 C CA . TRP A 1 525 ? 34.374 -18.272 -16.613 1.00 97.25 525 TRP A CA 1
ATOM 3941 C C . TRP A 1 525 ? 35.367 -18.129 -17.767 1.00 97.25 525 TRP A C 1
ATOM 3943 O O . TRP A 1 525 ? 36.576 -18.029 -17.583 1.00 97.25 525 TRP A O 1
ATOM 3953 N N . SER A 1 526 ? 34.857 -18.121 -18.992 1.00 96.38 526 SER A N 1
ATOM 3954 C CA . SER A 1 526 ? 35.582 -17.627 -20.161 1.00 96.38 526 SER A CA 1
ATOM 3955 C C . SER A 1 526 ? 34.784 -16.485 -20.759 1.00 96.38 526 SER A C 1
ATOM 3957 O O . SER A 1 526 ? 33.555 -16.540 -20.776 1.00 96.38 526 SER A O 1
ATOM 3959 N N . ASN A 1 527 ? 35.473 -15.444 -21.212 1.00 96.56 527 ASN A N 1
ATOM 3960 C CA . ASN A 1 527 ? 34.824 -14.379 -21.958 1.00 96.56 527 ASN A CA 1
ATOM 3961 C C . ASN A 1 527 ? 34.509 -14.868 -23.386 1.00 96.56 527 ASN A C 1
ATOM 3963 O O . ASN A 1 527 ? 35.311 -15.611 -23.964 1.00 96.56 527 ASN A O 1
ATOM 3967 N N . PRO A 1 528 ? 33.369 -14.465 -23.969 1.00 98.31 528 PRO A N 1
ATOM 3968 C CA . PRO A 1 528 ? 32.323 -13.642 -23.360 1.00 98.31 528 PRO A CA 1
ATOM 3969 C C . PRO A 1 528 ? 31.448 -14.429 -22.376 1.00 98.31 528 PRO A C 1
ATOM 3971 O O . PRO A 1 528 ? 31.148 -15.603 -22.590 1.00 98.31 528 PRO A O 1
ATOM 3974 N N . VAL A 1 529 ? 30.982 -13.763 -21.320 1.00 98.44 529 VAL A N 1
ATOM 3975 C CA . VAL A 1 529 ? 30.091 -14.365 -20.312 1.00 98.44 529 VAL A CA 1
ATOM 3976 C C . VAL A 1 529 ? 28.631 -14.346 -20.734 1.00 98.44 529 VAL A C 1
ATOM 3978 O O . VAL A 1 529 ? 27.856 -15.207 -20.315 1.00 98.44 529 VAL A O 1
ATOM 3981 N N . ALA A 1 530 ? 28.242 -13.393 -21.581 1.00 98.56 530 ALA A N 1
ATOM 3982 C CA . ALA A 1 530 ? 26.872 -13.257 -22.046 1.00 98.56 530 ALA A CA 1
ATOM 3983 C C . ALA A 1 530 ? 26.795 -13.062 -23.561 1.00 98.56 530 ALA A C 1
ATOM 3985 O O . ALA A 1 530 ? 27.586 -12.339 -24.169 1.00 98.56 530 ALA A O 1
ATOM 3986 N N . ARG A 1 531 ? 25.771 -13.670 -24.163 1.00 98.69 531 ARG A N 1
ATOM 3987 C CA . ARG A 1 531 ? 25.329 -13.399 -25.531 1.00 98.69 531 ARG A CA 1
ATOM 3988 C C . ARG 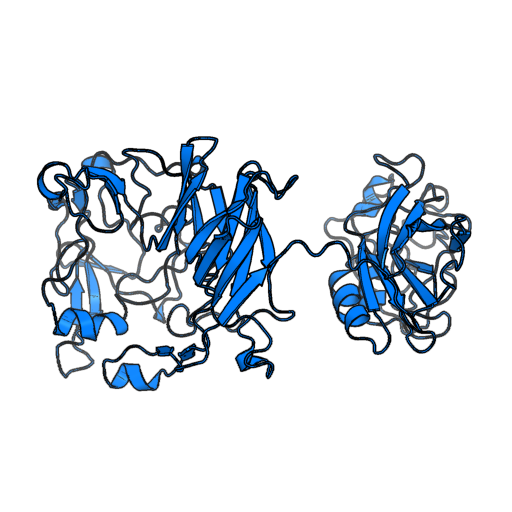A 1 531 ? 24.013 -12.634 -25.470 1.00 98.69 531 ARG A C 1
ATOM 3990 O O . ARG A 1 531 ? 22.998 -13.178 -25.040 1.00 98.69 531 ARG A O 1
ATOM 3997 N N . ILE A 1 532 ? 24.018 -11.381 -25.911 1.00 98.75 532 ILE A N 1
ATOM 3998 C CA . ILE A 1 532 ? 22.844 -10.507 -25.910 1.00 98.75 532 ILE A CA 1
ATOM 3999 C C . ILE A 1 532 ? 22.340 -10.331 -27.339 1.00 98.75 532 ILE A C 1
ATOM 4001 O O . ILE A 1 532 ? 23.016 -9.765 -28.189 1.00 98.75 532 ILE A O 1
ATOM 4005 N N . THR A 1 533 ? 21.131 -10.812 -27.612 1.00 98.56 533 THR A N 1
ATOM 4006 C CA . THR A 1 533 ? 20.468 -10.635 -28.908 1.00 98.56 533 THR A CA 1
ATOM 4007 C C . THR A 1 533 ? 19.470 -9.493 -28.821 1.00 98.56 533 THR A C 1
ATOM 4009 O O . THR A 1 533 ? 18.513 -9.572 -28.051 1.00 98.56 533 THR A O 1
ATOM 4012 N N . VAL A 1 534 ? 19.672 -8.451 -29.621 1.00 98.38 534 VAL A N 1
ATOM 4013 C CA . VAL A 1 534 ? 18.786 -7.288 -29.713 1.00 98.38 534 VAL A CA 1
ATOM 4014 C C . VAL A 1 534 ? 18.101 -7.324 -31.068 1.00 98.38 534 VAL A C 1
ATOM 4016 O O . VAL A 1 534 ? 18.758 -7.350 -32.104 1.00 98.38 534 VAL A O 1
ATOM 4019 N N . GLN A 1 535 ? 16.775 -7.330 -31.074 1.00 96.06 535 GLN A N 1
ATOM 4020 C CA . GLN A 1 535 ? 15.989 -7.343 -32.301 1.00 96.06 535 GLN A CA 1
ATOM 4021 C C . GLN A 1 535 ? 14.961 -6.227 -32.261 1.00 96.06 535 GLN A C 1
ATOM 4023 O O . GLN A 1 535 ? 14.145 -6.182 -31.341 1.00 96.06 535 GLN A O 1
ATOM 4028 N N . ARG A 1 536 ? 14.945 -5.368 -33.280 1.00 93.88 536 ARG A N 1
ATOM 4029 C CA . ARG A 1 536 ? 13.821 -4.459 -33.482 1.00 93.88 536 ARG A CA 1
ATOM 4030 C C . ARG A 1 536 ? 12.602 -5.269 -33.921 1.00 93.88 536 ARG A C 1
ATOM 4032 O O . ARG A 1 536 ? 12.679 -6.037 -34.872 1.00 93.88 536 ARG A O 1
ATOM 4039 N N . VAL A 1 537 ? 11.481 -5.117 -33.227 1.00 87.44 537 VAL A N 1
ATOM 4040 C CA . VAL A 1 537 ? 10.244 -5.873 -33.494 1.00 87.44 537 VAL A CA 1
ATOM 4041 C C . VAL A 1 537 ? 9.129 -5.023 -34.110 1.00 87.44 537 VAL A C 1
ATOM 4043 O O . VAL A 1 537 ? 8.160 -5.582 -34.614 1.00 87.44 537 VAL A O 1
ATOM 4046 N N . ARG A 1 538 ? 9.245 -3.692 -34.064 1.00 75.31 538 ARG A N 1
ATOM 4047 C CA . ARG A 1 538 ? 8.418 -2.713 -34.790 1.00 75.31 538 ARG A CA 1
ATOM 4048 C C . ARG A 1 538 ? 9.146 -1.373 -34.845 1.00 75.31 538 ARG A C 1
ATOM 4050 O O . ARG A 1 538 ? 10.009 -1.153 -33.964 1.00 75.31 538 ARG A O 1
#

Sequence (538 aa):
MSNELAGFIKLSPGLHGTPCRDIVLTGENYQTPDFRTPDATDSVLTGAYVPFGTPTQPGQVISGSNKCGGSILAFDPSNAQATLRMHAWGFRNPIGIAFNRRTGDLYMAMNGFDIRGSRPIDDEWDATYRIRPGVWYGSPDFTAALDPVTDPRFEPPDAFQAPVFVNGQPQGKVLRFVIDHAASGLAPPSKSLIAGLHPFQSSPSMLDVAPQSWRGLAGNLFIAEFGDLRPPTNPLVTGHVGFRIARLDPSTGQVESFVRNLQVGPASEQGARGQGLERVFDVEFGPDGAMYIVDYGEVQIDLSRIAQGMAPYVEIPRTGVIWRVTRAARVSGLPLYRVTIQNLTTGQPFSPGVIATHTDQATVFRVGQQASEGIRRIAEDGDPVVALSETRGIPGVFDVVKIGHPIHRVGGPGPSSATFSIEARDGVSRLSLATMLICTNDGFTGLDAVPLPTGFDPVVFHADGYDAGTEANDELSSHIVDPCGTIGPVAFPPDGNARTATIGVIAHHPNITGVGNLFPAQHAWSNPVARITVQRVR

Radius of gyration: 28.82 Å; chains: 1; bounding box: 82×53×79 Å

pLDDT: mean 92.92, std 8.21, range [41.72, 98.81]

Foldseek 3Di:
DFLQCVLVCVVPQFDAFAAQAKFFWQFKWFWDQDSVDPDRPDIATDAHRTGPRDTDAGRDIGGHDLPGPQFDWDADPVCRVVGIHTFEGQADDWAAWEAPPVPRWIKTWGAWFFLHDRAGWQAFWTFIFTGGGPAHQQPPQATNLLHGSQPCVGQDPPVSFTWIDHPNHTPGRGDDGGTPCVVRVHDRDDSLRTLAIFGHQLQFHYKYAQDCVVPPRGRKIWTQRQKHPPPSRPPPDDAIHHLATWIGDSVVRDIDGDFHDPGHAACVVVVNQLNGAHGWHYWDQDPVRKIKTKGQFHWDFAPVCSVVSHHRIDRDPPRIDIDTGDPPPPPPPWWKKKKKKFFAWQAFKWAKWKKWFFAPVWWLADFQAAHDPQLQCQQAPVDNPVSQVVSVPTPGIDWMDISPGIQGHDVDPDHRMDMDMITDHPNRFFMKIWIYRQQWLRKIKMDIGDGADPDQDKDKDFIQIKGNQFFDRQSALLQGAPVSCRQDDQDHDPPRRDGHTGGGHIHGDPFDDPNYRDDCVRNGGDPRRIMMIMGGPD

Secondary structure (DSSP, 8-state):
--TTHHHHHHH-TT-----SS-EEB---EEEEE-TTSS-TT-EEEE-TTS-TT----TTPEEPP-TT-SSEEEE--TTSHHHH-EEEEE--SSEEEEEE-TTT--EEEEE----S-SSS-----EEEEEEE-TT-B--TTTB-TTS-BTTSGGGPPPTTTPPPEEETTEEEES----SB-TTTTTPPPPPGGGEEEEEETT--EEEEEEPPGGGGGGTT-EEEEE----TTTS-TT--S----EEEEE-TTT--EEEEEE-SSSS-TGGGT-TTSS-S-EEEEEE-TTS-EEEEE---EEE-GGGGGGTS-SEEE-TT--EEEEE----S-TTS-EEEEEEEE--SS--EEEEEEEEE-TT--S--TTSPPPHHHHHHHHH---HHHHHHHHHSTTEEEEEEE-S-BPPTTSSS-SEEEEEEE--TT--EEEEEEEETTSSSEEEEEEEEEPPSSSSPEEEEE-EEE-SSB-----TTSS-GGGGGS-SSPPPTT-----B-----EE-----SSSS--HHHH---S--EEEEEEE--